Protein 4C9B (pdb70)

GO terms:
  GO:0005524 ATP binding (F, IDA)
  GO:0008143 poly(A) binding (F, IDA)
  GO:0003724 RNA helicase activity (F, IDA)
  GO:0005737 cytoplasm (C, IDA)
  GO:0017148 negative regulation of translation (P, IDA)
  GO:0005515 protein binding (F, IPI)
  GO:0005634 nucleus (C, IDA)
  GO:0003729 mRNA binding (F, IDA)
  GO:0035145 exon-exon junction complex (C, IDA)
  GO:0071006 U2-type catalytic step 1 spliceosome (C, IDA)
  GO:0071013 catalytic step 2 spliceosome (C, IDA)
  GO:0000398 mRNA splicing, via spliceosome (P, IDA)
  GO:0005634 nucleus (C, EXP)
  GO:0016607 nuclear speck (C, EXP)
  GO:0016887 ATP hydrolysis activity (F, EXP)
  GO:0000398 mRNA splicing, via spliceosome (P, IC)
  GO:0048701 embryonic cranial skeleton morphogenesis (P, IMP)
  GO:0000184 nuclear-transcribed mRNA catabolic process, nonsense-mediated decay (P, IMP)
  GO:0005654 nucleoplasm (C, TAS)
  GO:0005829 cytosol (C, TAS)

Radius of gyration: 28.62 Å; Cα contacts (8 Å, |Δi|>4): 1133; chains: 2; bounding box: 86×69×68 Å

Structure (mmCIF, N/CA/C/O backbone):
data_4C9B
#
_entry.id   4C9B
#
_cell.length_a   56.290
_cell.length_b   108.720
_cell.length_c   61.370
_cell.angle_alpha   90.00
_cell.angle_beta   99.94
_cell.angle_gamma   90.00
#
_symmetry.space_group_name_H-M   'P 1 21 1'
#
loop_
_entity.id
_entity.type
_entity.pdbx_description
1 polymer 'EUKARYOTIC INITIATION FACTOR 4A-III'
2 polymer 'PRE-MRNA-SPLICING FACTOR CWC22 HOMOLOG'
3 non-polymer 'PHOSPHATE ION'
4 non-polymer GLYCEROL
5 water water
#
loop_
_atom_site.group_PDB
_atom_site.id
_atom_site.type_symbol
_atom_site.label_atom_id
_atom_site.label_alt_id
_atom_site.label_comp_id
_atom_site.label_asym_id
_atom_site.label_entity_id
_atom_site.label_seq_id
_atom_site.pdbx_PDB_ins_code
_atom_site.Cartn_x
_atom_site.Cartn_y
_atom_site.Cartn_z
_atom_site.occupancy
_atom_site.B_iso_or_equiv
_atom_site.auth_seq_id
_atom_site.auth_comp_id
_atom_site.auth_asym_id
_atom_site.auth_atom_id
_atom_site.pdbx_PDB_model_num
ATOM 1 N N . GLU A 1 21 ? 37.730 71.422 20.762 1.00 96.82 21 GLU A N 1
ATOM 2 C CA . GLU A 1 21 ? 36.309 71.094 20.712 1.00 95.50 21 GLU A CA 1
ATOM 3 C C . GLU A 1 21 ? 35.462 72.198 21.347 1.00 94.14 21 GLU A C 1
ATOM 4 O O . GLU A 1 21 ? 34.305 72.397 20.974 1.00 94.33 21 GLU A O 1
ATOM 10 N N . ASP A 1 22 ? 36.051 72.915 22.302 1.00 92.70 22 ASP A N 1
ATOM 11 C CA . ASP A 1 22 ? 35.370 74.014 22.982 1.00 90.67 22 ASP A CA 1
ATOM 12 C C . ASP A 1 22 ? 34.169 73.512 23.773 1.00 87.31 22 ASP A C 1
ATOM 13 O O . ASP A 1 22 ? 33.022 73.695 23.369 1.00 87.32 22 ASP A O 1
ATOM 18 N N . MET A 1 23 ? 34.439 72.888 24.911 1.00 84.55 23 MET A N 1
ATOM 19 C CA . MET A 1 23 ? 33.384 72.285 25.714 1.00 81.58 23 MET A CA 1
ATOM 20 C C . MET A 1 23 ? 32.375 73.296 26.249 1.00 79.26 23 MET A C 1
ATOM 21 O O . MET A 1 23 ? 31.372 72.914 26.850 1.00 78.27 23 MET A O 1
ATOM 26 N N . THR A 1 24 ? 32.641 74.581 26.026 1.00 78.42 24 THR A N 1
ATOM 27 C CA . THR A 1 24 ? 31.744 75.640 26.478 1.00 75.97 24 THR A CA 1
ATOM 28 C C . THR A 1 24 ? 30.475 75.669 25.630 1.00 74.41 24 THR A C 1
ATOM 29 O O . THR A 1 24 ? 29.457 76.234 26.041 1.00 74.33 24 THR A O 1
ATOM 33 N N . LYS A 1 25 ? 30.546 75.053 24.451 1.00 72.57 25 LYS A N 1
ATOM 34 C CA . LYS A 1 25 ? 29.427 75.020 23.512 1.00 70.22 25 LYS A CA 1
ATOM 35 C C . LYS A 1 25 ? 28.415 73.920 23.838 1.00 65.58 25 LYS A C 1
ATOM 36 O O . LYS A 1 25 ? 27.276 73.958 23.375 1.00 65.75 25 LYS A O 1
ATOM 38 N N . VAL A 1 26 ? 28.842 72.941 24.631 1.00 61.28 26 VAL A N 1
ATOM 39 C CA . VAL A 1 26 ? 27.971 71.851 25.069 1.00 56.90 26 VAL A CA 1
ATOM 40 C C . VAL A 1 26 ? 26.698 72.364 25.749 1.00 53.09 26 VAL A C 1
ATOM 41 O O . VAL A 1 26 ? 26.767 73.145 26.701 1.00 51.22 26 VAL A O 1
ATOM 45 N N . GLU A 1 27 ? 25.540 71.925 25.257 1.00 51.60 27 GLU A N 1
ATOM 46 C CA . GLU A 1 27 ? 24.254 72.336 25.828 1.00 49.94 27 GLU A CA 1
ATOM 47 C C . GLU A 1 27 ? 23.627 71.272 26.733 1.00 47.44 27 GLU A C 1
ATOM 48 O O . GLU A 1 27 ? 23.781 70.069 26.501 1.00 46.43 27 GLU A O 1
ATOM 54 N N . PHE A 1 28 ? 22.909 71.733 27.754 1.00 44.79 28 PHE A N 1
ATOM 55 C CA . PHE A 1 28 ? 22.257 70.842 28.700 1.00 42.95 28 PHE A CA 1
ATOM 56 C C . PHE A 1 28 ? 20.757 71.093 28.772 1.00 42.51 28 PHE A C 1
ATOM 57 O O . PHE A 1 28 ? 20.276 72.154 28.390 1.00 41.56 28 PHE A O 1
ATOM 65 N N . GLU A 1 29 ? 20.019 70.100 29.259 1.00 42.54 29 GLU A N 1
ATOM 66 C CA . GLU A 1 29 ? 18.607 70.282 29.579 1.00 42.62 29 GLU A CA 1
ATOM 67 C C . GLU A 1 29 ? 18.322 69.646 30.932 1.00 41.22 29 GLU A C 1
ATOM 68 O O . GLU A 1 29 ? 19.100 68.823 31.404 1.00 41.09 29 GLU A O 1
ATOM 74 N N . THR A 1 30 ? 17.211 70.029 31.553 1.00 40.34 30 THR A N 1
ATOM 75 C CA . THR A 1 30 ? 16.901 69.575 32.907 1.00 39.58 30 THR A CA 1
ATOM 76 C C . THR A 1 30 ? 15.508 68.948 32.948 1.00 39.59 30 THR A C 1
ATOM 77 O O . THR A 1 30 ? 14.616 69.368 32.208 1.00 41.13 30 THR A O 1
ATOM 81 N N . SER A 1 31 ? 15.324 67.945 33.803 1.00 37.88 31 SER A N 1
ATOM 82 C CA . SER A 1 31 ? 14.073 67.181 33.825 1.00 38.90 31 SER A CA 1
ATOM 83 C C . SER A 1 31 ? 12.890 67.976 34.368 1.00 39.85 31 SER A C 1
ATOM 84 O O . SER A 1 31 ? 11.739 67.574 34.215 1.00 42.20 31 SER A O 1
ATOM 87 N N . GLU A 1 32 ? 13.178 69.096 35.015 1.00 38.99 32 GLU A N 1
ATOM 88 C CA . GLU A 1 32 ? 12.135 70.009 35.455 1.00 41.42 32 GLU A CA 1
ATOM 89 C C . GLU A 1 32 ? 12.685 71.415 35.306 1.00 40.88 32 GLU A C 1
ATOM 90 O O . GLU A 1 32 ? 13.878 71.592 35.080 1.00 39.23 32 GLU A O 1
ATOM 96 N N . GLU A 1 33 ? 11.820 72.413 35.410 1.00 43.10 33 GLU A N 1
ATOM 97 C CA . GLU A 1 33 ? 12.258 73.796 35.307 1.00 44.96 33 GLU A CA 1
ATOM 98 C C . GLU A 1 33 ? 13.155 74.140 36.487 1.00 44.88 33 GLU A C 1
ATOM 99 O O . GLU A 1 33 ? 12.833 73.817 37.632 1.00 45.13 33 GLU A O 1
ATOM 105 N N . VAL A 1 34 ? 14.285 74.780 36.204 1.00 43.73 34 VAL A N 1
ATOM 106 C CA . VAL A 1 34 ? 15.211 75.198 37.250 1.00 42.84 34 VAL A CA 1
ATOM 107 C C . VAL A 1 34 ? 15.619 76.650 37.073 1.00 45.42 34 VAL A C 1
ATOM 108 O O . VAL A 1 34 ? 15.545 77.197 35.975 1.00 45.67 34 VAL A O 1
ATOM 112 N N . ASP A 1 35 ? 16.055 77.262 38.168 1.00 46.78 35 ASP A N 1
ATOM 113 C CA . ASP A 1 35 ? 16.640 78.592 38.141 1.00 49.66 35 ASP A CA 1
ATOM 114 C C . ASP A 1 35 ? 18.005 78.509 37.456 1.00 47.85 35 ASP A C 1
ATOM 115 O O . ASP A 1 35 ? 18.887 77.787 37.914 1.00 47.62 35 ASP A O 1
ATOM 120 N N . VAL A 1 36 ? 18.182 79.224 36.352 1.00 46.51 36 VAL A N 1
ATOM 121 C CA . VAL A 1 36 ? 19.488 79.266 35.692 1.00 44.89 36 VAL A CA 1
ATOM 122 C C . VAL A 1 36 ? 20.320 80.420 36.237 1.00 44.62 36 VAL A C 1
ATOM 123 O O . VAL A 1 36 ? 20.043 81.581 35.942 1.00 46.97 36 VAL A O 1
ATOM 127 N N . THR A 1 37 ? 21.339 80.096 37.027 1.00 41.44 37 THR A N 1
ATOM 128 C CA . THR A 1 37 ? 22.154 81.111 37.697 1.00 40.71 37 THR A CA 1
ATOM 129 C C . THR A 1 37 ? 23.373 81.505 36.868 1.00 39.65 37 THR A C 1
ATOM 130 O O . THR A 1 37 ? 24.363 80.778 36.836 1.00 37.99 37 THR A O 1
ATOM 134 N N . PRO A 1 38 ? 23.313 82.677 36.215 1.00 41.36 38 PRO A N 1
ATOM 135 C CA . PRO A 1 38 ? 24.320 83.091 35.226 1.00 41.64 38 PRO A CA 1
ATOM 136 C C . PRO A 1 38 ? 25.706 83.385 35.808 1.00 40.31 38 PRO A C 1
ATOM 137 O O . PRO A 1 38 ? 26.694 83.311 35.078 1.00 40.64 38 PRO A O 1
ATOM 141 N N . THR A 1 39 ? 25.776 83.715 37.092 1.00 38.67 39 THR A N 1
ATOM 142 C CA . THR A 1 39 ? 27.040 84.093 37.719 1.00 37.93 39 THR A CA 1
ATOM 143 C C . THR A 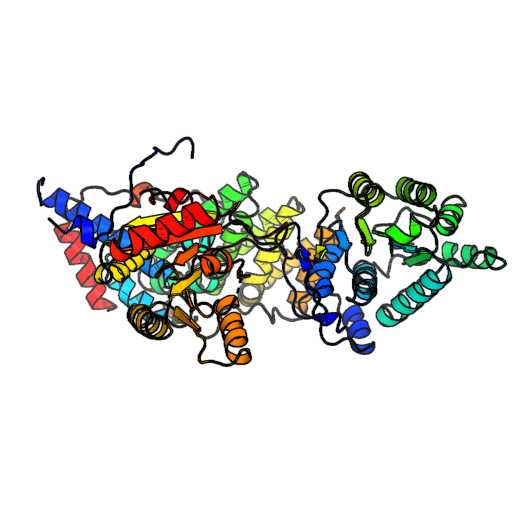1 39 ? 27.228 83.338 39.044 1.00 35.85 39 THR A C 1
ATOM 144 O O . THR A 1 39 ? 26.261 82.847 39.617 1.00 35.53 39 THR A O 1
ATOM 148 N N . PHE A 1 40 ? 28.462 83.242 39.528 1.00 34.89 40 PHE A N 1
ATOM 149 C CA . PHE A 1 40 ? 28.689 82.620 40.832 1.00 35.59 40 PHE A CA 1
ATOM 150 C C . PHE A 1 40 ? 28.061 83.425 41.966 1.00 38.44 40 PHE A C 1
ATOM 151 O O . PHE A 1 40 ? 27.757 82.879 43.024 1.00 40.10 40 PHE A O 1
ATOM 159 N N . ASP A 1 41 ? 27.852 84.716 41.734 1.00 41.15 41 ASP A N 1
ATOM 160 C CA . ASP A 1 41 ? 27.318 85.586 42.773 1.00 43.14 41 ASP A CA 1
ATOM 161 C C . ASP A 1 41 ? 25.793 85.564 42.810 1.00 44.66 41 ASP A C 1
ATOM 162 O O . ASP A 1 41 ? 25.182 86.251 43.621 1.00 46.23 41 ASP A O 1
ATOM 164 N N . THR A 1 42 ? 25.175 84.786 41.929 1.00 44.13 42 THR A N 1
ATOM 165 C CA . THR A 1 42 ? 23.720 84.686 41.929 1.00 45.46 42 THR A CA 1
ATOM 166 C C . THR A 1 42 ? 23.288 83.287 42.331 1.00 43.95 42 THR A C 1
ATOM 167 O O . THR A 1 42 ? 22.117 82.934 42.223 1.00 45.06 42 THR A O 1
ATOM 171 N N . MET A 1 43 ? 24.243 82.493 42.798 1.00 41.73 43 MET A N 1
ATOM 172 C CA . MET A 1 43 ? 23.961 81.112 43.165 1.00 40.96 43 MET A CA 1
ATOM 173 C C . MET A 1 43 ? 23.564 80.964 44.627 1.00 41.93 43 MET A C 1
ATOM 174 O O . MET A 1 43 ? 23.005 79.939 45.015 1.00 42.39 43 MET A O 1
ATOM 179 N N . GLY A 1 44 ? 23.850 81.983 45.433 1.00 41.69 44 GLY A N 1
ATOM 180 C CA . GLY A 1 44 ? 23.596 81.902 46.857 1.00 41.47 44 GLY A CA 1
ATOM 181 C C . GLY A 1 44 ? 24.659 81.063 47.540 1.00 39.94 44 GLY A C 1
ATOM 182 O O . GLY A 1 44 ? 24.342 80.161 48.314 1.00 41.10 44 GLY A O 1
ATOM 183 N N . LEU A 1 45 ? 25.922 81.354 47.235 1.00 38.07 45 LEU A N 1
ATOM 184 C CA . LEU A 1 45 ? 27.057 80.676 47.857 1.00 36.60 45 LEU A CA 1
ATOM 185 C C . LEU A 1 45 ? 27.575 81.488 49.047 1.00 37.49 45 LEU A C 1
ATOM 186 O O . LEU A 1 45 ? 27.566 82.712 49.010 1.00 37.45 45 LEU A O 1
ATOM 191 N N . ARG A 1 46 ? 28.043 80.808 50.089 1.00 37.81 46 ARG A N 1
ATOM 192 C CA . ARG A 1 46 ? 28.630 81.497 51.240 1.00 40.42 46 ARG A CA 1
ATOM 193 C C . ARG A 1 46 ? 29.880 82.251 50.788 1.00 40.15 46 ARG A C 1
ATOM 194 O O . ARG A 1 46 ? 30.607 81.796 49.888 1.00 38.19 46 ARG A O 1
ATOM 202 N N . GLU A 1 47 ? 30.119 83.407 51.398 1.00 40.19 47 GLU A N 1
ATOM 203 C CA . GLU A 1 47 ? 31.178 84.312 50.951 1.00 41.65 47 GLU A CA 1
ATOM 204 C C . GLU A 1 47 ? 32.591 83.734 51.016 1.00 39.28 47 GLU A C 1
ATOM 205 O O . GLU A 1 47 ? 33.403 84.001 50.135 1.00 39.53 47 GLU A O 1
ATOM 211 N N . ASP A 1 48 ? 32.899 82.953 52.046 1.00 37.95 48 ASP A N 1
ATOM 212 C CA . ASP A 1 48 ? 34.257 82.429 52.165 1.00 39.02 48 ASP A CA 1
ATOM 213 C C . ASP A 1 48 ? 34.544 81.401 51.076 1.00 36.27 48 ASP A C 1
ATOM 214 O O . ASP A 1 48 ? 35.698 81.191 50.698 1.00 37.50 48 ASP A O 1
ATOM 219 N N . LEU A 1 49 ? 33.490 80.762 50.581 1.00 32.47 49 LEU A N 1
ATOM 220 C CA . LEU A 1 49 ? 33.612 79.848 49.442 1.00 31.22 49 LEU A CA 1
ATOM 221 C C . LEU A 1 49 ? 33.861 80.660 48.163 1.00 32.23 49 LEU A C 1
ATOM 222 O O . LEU A 1 49 ? 34.756 80.338 47.381 1.00 32.21 49 LEU A O 1
ATOM 227 N N . LEU A 1 50 ? 33.078 81.719 47.967 1.00 33.47 50 LEU A N 1
ATOM 228 C CA . LEU A 1 50 ? 33.225 82.574 46.785 1.00 34.23 50 LEU A CA 1
ATOM 229 C C . LEU A 1 50 ? 34.642 83.126 46.695 1.00 35.02 50 LEU A C 1
ATOM 230 O O . LEU A 1 50 ? 35.218 83.208 45.616 1.00 35.59 50 LEU A O 1
ATOM 235 N N . ARG A 1 51 ? 35.197 83.495 47.841 1.00 33.28 51 ARG A N 1
ATOM 236 C CA . ARG A 1 51 ? 36.577 83.956 47.911 1.00 37.61 51 ARG A CA 1
ATOM 237 C C . ARG A 1 51 ? 37.519 82.888 47.328 1.00 35.78 51 ARG A C 1
ATOM 238 O O . ARG A 1 51 ? 38.372 83.192 46.497 1.00 35.51 51 ARG A O 1
ATOM 246 N N . GLY A 1 52 ? 37.341 81.638 47.749 1.00 32.28 52 GLY A N 1
ATOM 247 C CA . GLY A 1 52 ? 38.126 80.530 47.227 1.00 31.44 52 GLY A CA 1
ATOM 248 C C . GLY A 1 52 ? 37.894 80.292 45.738 1.00 34.01 52 GLY A C 1
ATOM 249 O O . GLY A 1 52 ? 38.829 80.003 44.993 1.00 30.82 52 GLY A O 1
ATOM 250 N N . ILE A 1 53 ? 36.643 80.418 45.310 1.00 32.67 53 ILE A N 1
ATOM 251 C CA . ILE A 1 53 ? 36.273 80.213 43.909 1.00 32.62 53 ILE A CA 1
ATOM 252 C C . ILE A 1 53 ? 36.962 81.213 42.975 1.00 34.34 53 ILE A C 1
ATOM 253 O O . ILE A 1 53 ? 37.561 80.826 41.978 1.00 30.48 53 ILE A O 1
ATOM 258 N N . TYR A 1 54 ? 36.873 82.500 43.301 1.00 34.72 54 TYR A N 1
ATOM 259 C CA . TYR A 1 54 ? 37.503 83.531 42.485 1.00 35.57 54 TYR A CA 1
ATOM 260 C C . TYR A 1 54 ? 39.022 83.453 42.592 1.00 35.98 54 TYR A C 1
ATOM 261 O O . TYR A 1 54 ? 39.735 83.651 41.611 1.00 36.03 54 TYR A O 1
ATOM 270 N N . ALA A 1 55 ? 39.515 83.163 43.789 1.00 36.31 55 ALA A N 1
ATOM 271 C CA . ALA A 1 55 ? 40.952 83.058 44.005 1.00 37.60 55 ALA A CA 1
ATOM 272 C C . ALA A 1 55 ? 41.554 81.943 43.160 1.00 37.44 55 ALA A C 1
ATOM 273 O O . ALA A 1 55 ? 42.729 81.994 42.806 1.00 39.20 55 ALA A O 1
ATOM 275 N N . TYR A 1 56 ? 40.753 80.932 42.844 1.00 35.85 56 TYR A N 1
ATOM 276 C CA . TYR A 1 56 ? 41.247 79.806 42.057 1.00 36.49 56 TYR A CA 1
ATOM 277 C C . TYR A 1 56 ? 41.410 80.182 40.576 1.00 38.08 56 TYR A C 1
ATOM 278 O O . TYR A 1 56 ? 42.248 79.616 39.875 1.00 38.76 56 TYR A O 1
ATOM 287 N N . GLY A 1 57 ? 40.620 81.150 40.114 1.00 37.70 57 GLY A N 1
ATOM 288 C CA . GLY A 1 57 ? 40.682 81.595 38.736 1.00 37.17 57 GLY A CA 1
ATOM 289 C C . GLY A 1 57 ? 39.339 81.588 38.027 1.00 35.71 57 GLY A C 1
ATOM 290 O O . GLY A 1 57 ? 39.235 82.031 36.879 1.00 35.61 57 GLY A O 1
ATOM 291 N N . PHE A 1 58 ? 38.308 81.086 38.699 1.00 33.64 58 PHE A N 1
ATOM 292 C CA . PHE A 1 58 ? 36.970 81.053 38.109 1.00 33.75 58 PHE A CA 1
ATOM 293 C C . PHE A 1 58 ? 36.428 82.447 37.868 1.00 36.11 58 PHE A C 1
ATOM 294 O O . PHE A 1 58 ? 36.554 83.333 38.715 1.00 37.20 58 PHE A O 1
ATOM 302 N N . GLU A 1 59 ? 35.805 82.633 36.714 1.00 35.84 59 GLU A N 1
ATOM 303 C CA . GLU A 1 59 ? 35.144 83.884 36.417 1.00 37.41 59 GLU A CA 1
ATOM 304 C C . GLU A 1 59 ? 33.673 83.595 36.112 1.00 38.17 59 GLU A C 1
ATOM 305 O O . GLU A 1 59 ? 32.790 83.879 36.933 1.00 36.14 59 GLU A O 1
ATOM 311 N N . LYS A 1 60 ? 33.420 83.015 34.939 1.00 39.42 60 LYS A N 1
ATOM 312 C CA . LYS A 1 60 ? 32.067 82.669 34.515 1.00 41.19 60 LYS A CA 1
ATOM 313 C C . LYS A 1 60 ? 31.806 81.177 34.723 1.00 39.56 60 LYS A C 1
ATOM 314 O O . LYS A 1 60 ? 32.660 80.346 34.406 1.00 38.90 60 LYS A O 1
ATOM 320 N N . PRO A 1 61 ? 30.633 80.836 35.283 1.00 37.47 61 PRO A N 1
ATOM 321 C CA . PRO A 1 61 ? 30.247 79.433 35.442 1.00 35.36 61 PRO A CA 1
ATOM 322 C C . PRO A 1 61 ? 29.841 78.824 34.105 1.00 35.42 61 PRO A C 1
ATOM 323 O O . PRO A 1 61 ? 29.295 79.524 33.251 1.00 34.82 61 PRO A O 1
ATOM 327 N N . SER A 1 62 ? 30.118 77.537 33.929 1.00 34.58 62 SER A N 1
ATOM 328 C CA . SER A 1 62 ? 29.739 76.843 32.707 1.00 36.20 62 SER A CA 1
ATOM 329 C C . SER A 1 62 ? 28.251 76.503 32.742 1.00 37.33 62 SER A C 1
ATOM 330 O O . SER A 1 62 ? 27.602 76.635 33.780 1.00 37.18 62 SER A O 1
ATOM 333 N N . ALA A 1 63 ? 27.715 76.076 31.603 1.00 37.56 63 ALA A N 1
ATOM 334 C CA . ALA A 1 63 ? 26.291 75.781 31.486 1.00 37.41 63 ALA A CA 1
ATOM 335 C C . ALA A 1 63 ? 25.816 74.776 32.545 1.00 36.10 63 ALA A C 1
ATOM 336 O O . ALA A 1 63 ? 24.799 75.004 33.203 1.00 36.43 63 ALA A O 1
ATOM 338 N N . ILE A 1 64 ? 26.543 73.670 32.699 1.00 34.78 64 ILE A N 1
ATOM 339 C CA . ILE A 1 64 ? 26.210 72.685 33.732 1.00 35.29 64 ILE A CA 1
ATOM 340 C C . ILE A 1 64 ? 26.237 73.334 35.121 1.00 35.11 64 ILE A C 1
ATOM 341 O O . ILE A 1 64 ? 25.358 73.084 35.945 1.00 37.17 64 ILE A O 1
ATOM 346 N N . GLN A 1 65 ? 27.235 74.179 35.363 1.00 33.07 65 GLN A N 1
ATOM 347 C CA . GLN A 1 65 ? 27.374 74.876 36.646 1.00 32.31 65 GLN A CA 1
ATOM 348 C C . GLN A 1 65 ? 26.221 75.830 36.952 1.00 32.83 65 GLN A C 1
ATOM 349 O O . GLN A 1 65 ? 25.728 75.870 38.079 1.00 34.64 65 GLN A O 1
ATOM 355 N N . GLN A 1 66 ? 25.786 76.583 35.945 1.00 32.38 66 GLN A N 1
ATOM 356 C CA . GLN A 1 66 ? 24.670 77.515 36.082 1.00 32.36 66 GLN A CA 1
ATOM 357 C C . GLN A 1 66 ? 23.349 76.797 36.357 1.00 32.34 66 GLN A C 1
ATOM 358 O O . GLN A 1 66 ? 22.327 77.438 36.608 1.00 32.66 66 GLN A O 1
ATOM 364 N N . ARG A 1 67 ? 23.356 75.470 36.295 1.00 32.88 67 ARG A N 1
ATOM 365 C CA . ARG A 1 67 ? 22.132 74.711 36.537 1.00 34.29 67 ARG A CA 1
ATOM 366 C C . ARG A 1 67 ? 22.238 73.763 37.727 1.00 32.90 67 ARG A C 1
ATOM 367 O O . ARG A 1 67 ? 21.284 73.609 38.483 1.00 33.13 67 ARG A O 1
ATOM 375 N N . ALA A 1 68 ? 23.399 73.138 37.892 1.00 31.21 68 ALA A N 1
ATOM 376 C CA . ALA A 1 68 ? 23.532 72.018 38.822 1.00 31.22 68 ALA A CA 1
ATOM 377 C C . ALA A 1 68 ? 23.896 72.452 40.230 1.00 31.27 68 ALA A C 1
ATOM 378 O O . ALA A 1 68 ? 23.456 71.835 41.204 1.00 30.49 68 ALA A O 1
ATOM 380 N N . ILE A 1 69 ? 24.716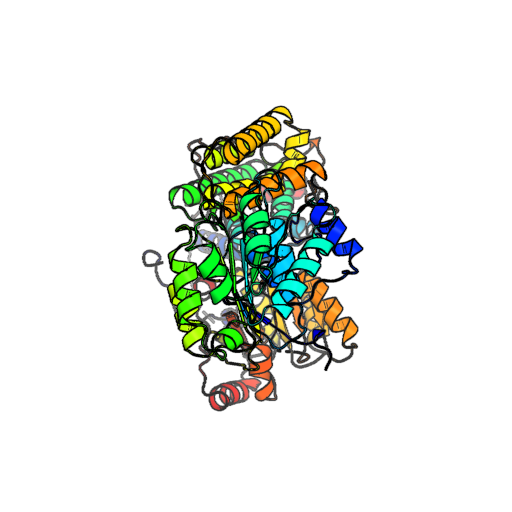 73.493 40.332 1.00 30.82 69 ILE A N 1
ATOM 381 C CA . ILE A 1 69 ? 25.190 73.932 41.637 1.00 31.20 69 ILE A CA 1
ATOM 382 C C . ILE A 1 69 ? 24.029 74.352 42.539 1.00 31.42 69 ILE A C 1
ATOM 383 O O . ILE A 1 69 ? 23.890 73.830 43.645 1.00 31.21 69 ILE A O 1
ATOM 388 N N . LYS A 1 70 ? 23.178 75.255 42.057 1.00 31.22 70 LYS A N 1
ATOM 389 C CA . LYS A 1 70 ? 22.018 75.685 42.846 1.00 31.72 70 LYS A CA 1
ATOM 390 C C . LYS A 1 70 ? 21.144 74.521 43.322 1.00 31.85 70 LYS A C 1
ATOM 391 O O . LYS A 1 70 ? 20.628 74.550 44.437 1.00 32.80 70 LYS A O 1
ATOM 393 N N . GLN A 1 71 ? 20.977 73.508 42.474 1.00 30.31 71 GLN A N 1
ATOM 394 C CA . GLN A 1 71 ? 20.110 72.386 42.792 1.00 31.34 71 GLN A CA 1
ATOM 395 C C . GLN A 1 71 ? 20.727 71.487 43.857 1.00 31.54 71 GLN A C 1
ATOM 396 O O . GLN A 1 71 ? 20.019 70.933 44.690 1.00 32.61 71 GLN A O 1
ATOM 402 N N . ILE A 1 72 ? 22.043 71.320 43.810 1.00 29.89 72 ILE A N 1
ATOM 403 C CA . ILE A 1 72 ? 22.713 70.460 44.774 1.00 29.38 72 ILE A CA 1
ATOM 404 C C . ILE A 1 72 ? 22.717 71.127 46.145 1.00 29.96 72 ILE A C 1
ATOM 405 O O . ILE A 1 72 ? 22.404 70.493 47.154 1.00 30.12 72 ILE A O 1
ATOM 410 N N . ILE A 1 73 ? 23.059 72.413 46.177 1.00 30.47 73 ILE A N 1
ATOM 411 C CA . ILE A 1 73 ? 23.186 73.116 47.453 1.00 31.69 73 ILE A CA 1
ATOM 412 C C . ILE A 1 73 ? 21.838 73.341 48.123 1.00 32.47 73 ILE A C 1
ATOM 413 O O . ILE A 1 73 ? 21.756 73.395 49.348 1.00 32.84 73 ILE A O 1
ATOM 418 N N . LYS A 1 74 ? 20.775 73.452 47.331 1.00 32.85 74 LYS A N 1
ATOM 419 C CA . LYS A 1 74 ? 19.436 73.543 47.917 1.00 34.75 74 LYS A CA 1
ATOM 420 C C . LYS A 1 74 ? 18.926 72.180 48.412 1.00 34.17 74 LYS A C 1
ATOM 421 O O . LYS A 1 74 ? 17.853 72.101 49.006 1.00 35.70 74 LYS A O 1
ATOM 427 N N . GLY A 1 75 ? 19.684 71.113 48.150 1.00 32.34 75 GLY A N 1
ATOM 428 C CA . GLY A 1 75 ? 19.382 69.807 48.722 1.00 30.94 75 GLY A CA 1
ATOM 429 C C . GLY A 1 75 ? 18.831 68.721 47.807 1.00 30.49 75 GLY A C 1
ATOM 430 O O . GLY A 1 75 ? 18.519 67.620 48.266 1.00 29.78 75 GLY A O 1
ATOM 431 N N . ARG A 1 76 ? 18.704 69.010 46.515 1.00 31.04 76 ARG A N 1
ATOM 432 C CA . ARG A 1 76 ? 18.118 68.029 45.597 1.00 32.16 76 ARG A CA 1
ATOM 433 C C . ARG A 1 76 ? 19.079 66.895 45.241 1.00 30.51 76 ARG A C 1
ATOM 434 O O . ARG A 1 76 ? 20.282 67.115 45.082 1.00 29.79 76 ARG A O 1
ATOM 442 N N . ASP A 1 77 ? 18.548 65.680 45.116 1.00 30.23 77 ASP A N 1
ATOM 443 C CA . ASP A 1 77 ? 19.309 64.598 44.491 1.00 30.97 77 ASP A CA 1
ATOM 444 C C . ASP A 1 77 ? 19.487 64.952 43.020 1.00 31.99 77 ASP A C 1
ATOM 445 O O . ASP A 1 77 ? 18.533 65.383 42.370 1.00 33.21 77 ASP A O 1
ATOM 450 N N . VAL A 1 78 ? 20.699 64.770 42.501 1.00 31.11 78 VAL A N 1
ATOM 451 C CA . VAL A 1 78 ? 21.020 65.215 41.155 1.00 31.11 78 VAL A CA 1
ATOM 452 C C . VAL A 1 78 ? 21.796 64.171 40.351 1.00 31.60 78 VAL A C 1
ATOM 453 O O . VAL A 1 78 ? 22.744 63.567 40.849 1.00 31.27 78 VAL A O 1
ATOM 457 N N . ILE A 1 79 ? 21.378 63.964 39.106 1.00 32.36 79 ILE A N 1
ATOM 458 C CA . ILE A 1 79 ? 22.162 63.198 38.139 1.00 33.44 79 ILE A CA 1
ATOM 459 C C . ILE A 1 79 ? 22.690 64.182 37.096 1.00 32.67 79 ILE A C 1
ATOM 460 O O . ILE A 1 79 ? 21.903 64.788 36.372 1.00 32.13 79 ILE A O 1
ATOM 465 N N . ALA A 1 80 ? 24.010 64.333 37.015 1.00 31.93 80 ALA A N 1
ATOM 466 C CA . ALA A 1 80 ? 24.618 65.226 36.032 1.00 31.45 80 ALA A CA 1
ATOM 467 C C . ALA A 1 80 ? 25.410 64.433 34.989 1.00 33.18 80 ALA A C 1
ATOM 468 O O . ALA A 1 80 ? 26.279 63.627 35.339 1.00 31.22 80 ALA A O 1
ATOM 470 N N . GLN A 1 81 ? 25.106 64.658 33.709 1.00 35.52 81 GLN A N 1
ATOM 471 C CA . GLN A 1 81 ? 25.723 63.895 32.630 1.00 37.80 81 GLN A CA 1
ATOM 472 C C . GLN A 1 81 ? 26.258 64.758 31.485 1.00 41.92 81 GLN A C 1
ATOM 473 O O . GLN A 1 81 ? 25.547 65.606 30.953 1.00 40.94 81 GLN A O 1
ATOM 479 N N . SER A 1 82 ? 27.515 64.522 31.118 1.00 45.40 82 SER A N 1
ATOM 480 C CA . SER A 1 82 ? 28.111 65.082 29.906 1.00 48.32 82 SER A CA 1
ATOM 481 C C . SER A 1 82 ? 29.550 64.595 29.780 1.00 47.26 82 SER A C 1
ATOM 482 O O . SER A 1 82 ? 30.150 64.126 30.753 1.00 44.94 82 SER A O 1
ATOM 485 N N . GLN A 1 83 ? 30.098 64.719 28.580 1.00 47.12 83 GLN A N 1
ATOM 486 C CA . GLN A 1 83 ? 31.481 64.352 28.328 1.00 48.13 83 GLN A CA 1
ATOM 487 C C . GLN A 1 83 ? 32.421 65.228 29.141 1.00 49.09 83 GLN A C 1
ATOM 488 O O . GLN A 1 83 ? 32.010 66.241 29.708 1.00 50.02 83 GLN A O 1
ATOM 490 N N . SER A 1 84 ? 33.687 64.829 29.184 1.00 50.27 84 SER A N 1
ATOM 491 C CA . SER A 1 84 ? 34.692 65.464 30.032 1.00 50.25 84 SER A CA 1
ATOM 492 C C . SER A 1 84 ? 34.849 66.958 29.776 1.00 47.62 84 SER A C 1
ATOM 493 O O . SER A 1 84 ? 34.661 67.426 28.658 1.00 46.93 84 SER A O 1
ATOM 496 N N . GLY A 1 85 ? 35.196 67.699 30.825 1.00 44.76 85 GLY A N 1
ATOM 497 C CA . GLY A 1 85 ? 35.615 69.081 30.677 1.00 43.47 85 GLY A CA 1
ATOM 498 C C . GLY A 1 85 ? 34.516 70.119 30.552 1.00 41.57 85 GLY A C 1
ATOM 499 O O . GLY A 1 85 ? 34.769 71.233 30.104 1.00 43.10 85 GLY A O 1
ATOM 500 N N . THR A 1 86 ? 33.298 69.768 30.948 1.00 37.70 86 THR A N 1
ATOM 501 C CA . THR A 1 86 ? 32.195 70.725 30.934 1.00 36.17 86 THR A CA 1
ATOM 502 C C . THR A 1 86 ? 32.047 71.442 32.285 1.00 35.01 86 THR A C 1
ATOM 503 O O . THR A 1 86 ? 31.173 72.293 32.445 1.00 35.04 86 THR A O 1
ATOM 507 N N . GLY A 1 87 ? 32.890 71.081 33.246 1.00 33.20 87 GLY A N 1
ATOM 508 C CA . GLY A 1 87 ? 32.876 71.708 34.559 1.00 32.98 87 GLY A CA 1
ATOM 509 C C . GLY A 1 87 ? 32.215 70.883 35.651 1.00 32.57 87 GLY A C 1
ATOM 510 O O . GLY A 1 87 ? 31.742 71.433 36.649 1.00 31.11 87 GLY A O 1
ATOM 511 N N . LYS A 1 88 ? 32.189 69.560 35.479 1.00 32.82 88 LYS A N 1
ATOM 512 C CA . LYS A 1 88 ? 31.485 68.695 36.420 1.00 32.40 88 LYS A CA 1
ATOM 513 C C . LYS A 1 88 ? 32.225 68.537 37.750 1.00 30.60 88 LYS A C 1
ATOM 514 O O . LYS A 1 88 ? 31.601 68.415 38.799 1.00 27.89 88 LYS A O 1
ATOM 520 N N . THR A 1 89 ? 33.551 68.546 37.718 1.00 31.27 89 THR A N 1
ATOM 521 C CA . THR A 1 89 ? 34.295 68.400 38.959 1.00 31.13 89 THR A CA 1
ATOM 522 C C . THR A 1 89 ? 34.110 69.627 39.861 1.00 30.32 89 THR A C 1
ATOM 523 O O . THR A 1 89 ? 33.892 69.491 41.063 1.00 30.13 89 THR A O 1
ATOM 527 N N . ALA A 1 90 ? 34.205 70.818 39.282 1.00 28.13 90 ALA A N 1
ATOM 528 C CA . ALA A 1 90 ? 33.977 72.037 40.043 1.00 29.49 90 ALA A CA 1
ATOM 529 C C . ALA A 1 90 ? 32.559 72.055 40.580 1.00 29.39 90 ALA A C 1
ATOM 530 O O . ALA A 1 90 ? 32.326 72.482 41.720 1.00 30.94 90 ALA A O 1
ATOM 532 N N . THR A 1 91 ? 31.620 71.570 39.770 1.00 28.05 91 THR A N 1
ATOM 533 C CA . THR A 1 91 ? 30.214 71.562 40.166 1.00 28.61 91 THR A CA 1
ATOM 534 C C . THR A 1 91 ? 29.995 70.826 41.494 1.00 28.80 91 THR A C 1
ATOM 535 O O . THR A 1 91 ? 29.354 71.364 42.395 1.00 30.69 91 THR A O 1
ATOM 539 N N . PHE A 1 92 ? 30.514 69.606 41.635 1.00 27.88 92 PHE A N 1
ATOM 540 C CA . PHE A 1 92 ? 30.297 68.909 42.910 1.00 27.26 92 PHE A CA 1
ATOM 541 C C . PHE A 1 92 ? 31.264 69.357 44.008 1.00 26.38 92 PHE A C 1
ATOM 542 O O . PHE A 1 92 ? 30.916 69.331 45.175 1.00 27.13 92 PHE A O 1
ATOM 550 N N . SER A 1 93 ? 32.475 69.763 43.640 1.00 26.71 93 SER A N 1
ATOM 551 C CA . SER A 1 93 ? 33.416 70.254 44.642 1.00 28.22 93 SER A CA 1
ATOM 552 C C . SER A 1 93 ? 32.870 71.506 45.345 1.00 28.71 93 SER A C 1
ATOM 553 O O . SER A 1 93 ? 32.905 71.616 46.581 1.00 30.01 93 SER A O 1
ATOM 556 N N . ILE A 1 94 ? 32.369 72.450 44.557 1.00 28.17 94 ILE A N 1
ATOM 557 C CA . ILE A 1 94 ? 31.806 73.685 45.099 1.00 27.50 94 ILE A CA 1
ATOM 558 C C . ILE A 1 94 ? 30.576 73.371 45.945 1.00 27.53 94 ILE A C 1
ATOM 559 O O . ILE A 1 94 ? 30.415 73.880 47.061 1.00 25.77 94 ILE A O 1
ATOM 564 N N . SER A 1 95 ? 29.712 72.513 45.413 1.00 27.42 95 SER A N 1
ATOM 565 C CA . SER A 1 95 ? 28.467 72.182 46.100 1.00 27.79 95 SER A CA 1
ATOM 566 C C . SER A 1 95 ? 28.719 71.475 47.438 1.00 27.18 95 SER A C 1
ATOM 567 O O . SER A 1 95 ? 28.045 71.763 48.433 1.00 26.38 95 SER A O 1
ATOM 570 N N . VAL A 1 96 ? 29.693 70.565 47.464 1.00 28.42 96 VAL A N 1
ATOM 571 C CA . VAL A 1 96 ? 30.050 69.869 48.707 1.00 29.79 96 VAL A CA 1
ATOM 572 C C . VAL A 1 96 ? 30.537 70.853 49.768 1.00 31.13 96 VAL A C 1
ATOM 573 O O . VAL A 1 96 ? 30.157 70.771 50.950 1.00 31.23 96 VAL A O 1
ATOM 577 N N . LEU A 1 97 ? 31.395 71.777 49.352 1.00 30.87 97 LEU A N 1
ATOM 578 C CA . LEU A 1 97 ? 31.935 72.746 50.294 1.00 30.88 97 LEU A CA 1
ATOM 579 C C . LEU A 1 97 ? 30.827 73.627 50.848 1.00 32.50 97 LEU A C 1
ATOM 580 O O . LEU A 1 97 ? 30.811 73.922 52.042 1.00 34.45 97 LEU A O 1
ATOM 585 N N . GLN A 1 98 ? 29.900 74.041 49.984 1.00 32.11 98 GLN A N 1
ATOM 586 C CA . GLN A 1 98 ? 28.827 74.947 50.397 1.00 32.42 98 GLN A CA 1
ATOM 587 C C . GLN A 1 98 ? 28.035 74.351 51.553 1.00 34.74 98 GLN A C 1
ATOM 588 O O . GLN A 1 98 ? 27.564 75.060 52.431 1.00 35.61 98 GLN A O 1
ATOM 594 N N . CYS A 1 99 ? 27.903 73.034 51.562 1.00 35.06 99 CYS A N 1
ATOM 595 C CA . CYS A 1 99 ? 27.016 72.413 52.529 1.00 37.17 99 CYS A CA 1
ATOM 596 C C . CYS A 1 99 ? 27.695 71.995 53.839 1.00 36.66 99 CYS A C 1
ATOM 597 O O . CYS A 1 99 ? 27.069 71.387 54.710 1.00 37.21 99 CYS A O 1
ATOM 600 N N . LEU A 1 100 ? 28.965 72.349 53.987 1.00 34.78 100 LEU A N 1
ATOM 601 C CA . LEU A 1 100 ? 29.702 71.987 55.186 1.00 34.66 100 LEU A CA 1
ATOM 602 C C . LEU A 1 100 ? 29.428 72.902 56.377 1.00 36.54 100 LEU A C 1
ATOM 603 O O . LEU A 1 100 ? 29.316 74.120 56.242 1.00 37.21 100 LEU A O 1
ATOM 608 N N . ASP A 1 101 ? 29.313 72.300 57.554 1.00 37.24 101 ASP A N 1
ATOM 609 C CA . ASP A 1 101 ? 29.363 73.060 58.793 1.00 37.24 101 ASP A CA 1
ATOM 610 C C . ASP A 1 101 ? 30.768 72.847 59.312 1.00 36.43 101 ASP A C 1
ATOM 611 O O . ASP A 1 101 ? 31.069 71.800 59.873 1.00 38.03 101 ASP A O 1
ATOM 616 N N . ILE A 1 102 ? 31.644 73.818 59.083 1.00 35.31 102 ILE A N 1
ATOM 617 C CA . ILE A 1 102 ? 33.036 73.689 59.500 1.00 37.18 102 ILE A CA 1
ATOM 618 C C . ILE A 1 102 ? 33.167 73.450 61.017 1.00 38.99 102 ILE A C 1
ATOM 619 O O . ILE A 1 102 ? 34.098 72.774 61.464 1.00 38.83 102 ILE A O 1
ATOM 624 N N . GLN A 1 103 ? 32.239 73.995 61.802 1.00 40.50 103 GLN A N 1
ATOM 625 C CA . GLN A 1 103 ? 32.305 73.847 63.269 1.00 44.95 103 GLN A CA 1
ATOM 626 C C . GLN A 1 103 ? 32.094 72.400 63.726 1.00 45.36 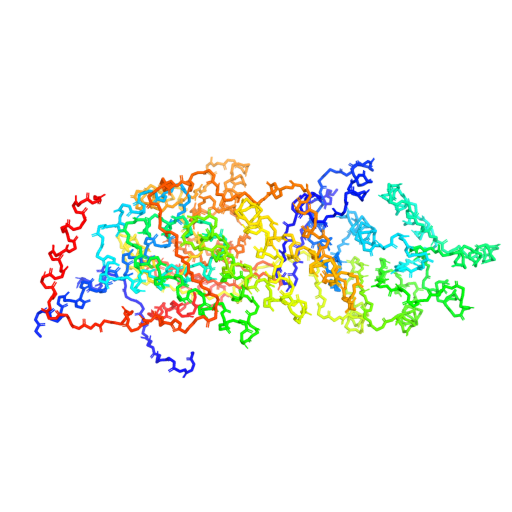103 GLN A C 1
ATOM 627 O O . GLN A 1 103 ? 32.459 72.031 64.840 1.00 45.77 103 GLN A O 1
ATOM 633 N N . VAL A 1 104 ? 31.497 71.585 62.864 1.00 44.36 104 VAL A N 1
ATOM 634 C CA . VAL A 1 104 ? 31.278 70.176 63.175 1.00 44.71 104 VAL A CA 1
ATOM 635 C C . VAL A 1 104 ? 32.444 69.356 62.647 1.00 44.92 104 VAL A C 1
ATOM 636 O O . VAL A 1 104 ? 32.585 69.168 61.444 1.00 44.10 104 VAL A O 1
ATOM 640 N N . ARG A 1 105 ? 33.276 68.866 63.552 1.00 48.31 105 ARG A N 1
ATOM 641 C CA . ARG A 1 105 ? 34.474 68.124 63.186 1.00 50.14 105 ARG A CA 1
ATOM 642 C C . ARG A 1 105 ? 34.139 66.650 62.967 1.00 47.42 105 ARG A C 1
ATOM 643 O O . ARG A 1 105 ? 34.624 65.767 63.685 1.00 49.65 105 ARG A O 1
ATOM 651 N N . GLU A 1 106 ? 33.279 66.403 61.986 1.00 41.77 106 GLU A N 1
ATOM 652 C CA A GLU A 1 106 ? 32.887 65.051 61.614 0.46 39.79 106 GLU A CA 1
ATOM 653 C CA B GLU A 1 106 ? 32.855 65.055 61.627 0.54 39.73 106 GLU A CA 1
ATOM 654 C C . GLU A 1 106 ? 32.652 65.008 60.112 1.00 36.85 106 GLU A C 1
ATOM 655 O O . GLU A 1 106 ? 32.330 66.023 59.496 1.00 35.13 106 GLU A O 1
ATOM 666 N N . THR A 1 107 ? 32.848 63.840 59.510 1.00 35.01 107 THR A N 1
ATOM 667 C CA . THR A 1 107 ? 32.687 63.712 58.075 1.00 31.62 107 THR A CA 1
ATOM 668 C C . THR A 1 107 ? 31.238 63.956 57.673 1.00 31.24 107 THR A C 1
ATOM 669 O O . THR A 1 107 ? 30.309 63.341 58.218 1.00 31.63 107 THR A O 1
ATOM 673 N N . GLN A 1 108 ? 31.056 64.884 56.737 1.00 30.00 108 GLN A N 1
ATOM 674 C CA . GLN A 1 108 ? 29.727 65.325 56.334 1.00 32.07 108 GLN A CA 1
ATOM 675 C C . GLN A 1 108 ? 29.446 65.000 54.888 1.00 31.26 108 GLN A C 1
ATOM 676 O O . GLN A 1 108 ? 28.285 64.954 54.483 1.00 32.18 108 GLN A O 1
ATOM 682 N N . ALA A 1 109 ? 30.510 64.760 54.123 1.00 30.49 109 ALA A N 1
ATOM 683 C CA . ALA A 1 109 ? 30.381 64.398 52.717 1.00 28.54 109 ALA A CA 1
ATOM 684 C C . ALA A 1 109 ? 31.386 63.335 52.271 1.00 28.14 109 ALA A C 1
ATOM 685 O O . ALA A 1 109 ? 32.555 63.345 52.668 1.00 26.86 109 ALA A O 1
ATOM 687 N N . LEU A 1 110 ? 30.909 62.444 51.408 1.00 27.99 110 LEU A N 1
ATOM 688 C CA . LEU A 1 110 ? 31.679 61.320 50.912 1.00 29.37 110 LEU A CA 1
ATOM 689 C C . LEU A 1 110 ? 31.717 61.428 49.399 1.00 30.24 110 LEU A C 1
ATOM 690 O O . LEU A 1 110 ? 30.680 61.626 48.762 1.00 30.16 110 LEU A O 1
ATOM 695 N N . ILE A 1 111 ? 32.911 61.321 48.826 1.00 29.36 111 ILE A N 1
ATOM 696 C CA . ILE A 1 111 ? 33.068 61.342 47.384 1.00 28.51 111 ILE A CA 1
ATOM 697 C C . ILE A 1 111 ? 33.756 60.062 46.926 1.00 30.02 111 ILE A C 1
ATOM 698 O O . ILE A 1 111 ? 34.920 59.818 47.253 1.00 31.33 111 ILE A O 1
ATOM 703 N N . LEU A 1 112 ? 33.032 59.243 46.173 1.00 29.80 112 LEU A N 1
ATOM 704 C CA . LEU A 1 112 ? 33.599 58.021 45.633 1.00 29.84 112 LEU A CA 1
ATOM 705 C C . LEU A 1 112 ? 34.119 58.273 44.222 1.00 28.68 112 LEU A C 1
ATOM 706 O O . LEU A 1 112 ? 33.440 58.907 43.411 1.00 28.58 112 LEU A O 1
ATOM 711 N N . ALA A 1 113 ? 35.321 57.776 43.935 1.00 28.78 113 ALA A N 1
ATOM 712 C CA . ALA A 1 113 ? 35.921 57.922 42.606 1.00 28.55 113 ALA A CA 1
ATOM 713 C C . ALA A 1 113 ? 36.515 56.603 42.099 1.00 29.27 113 ALA A C 1
ATOM 714 O O . ALA A 1 113 ? 36.818 55.705 42.890 1.00 31.01 113 ALA A O 1
ATOM 716 N N . PRO A 1 114 ? 36.704 56.486 40.772 1.00 28.75 114 PRO A N 1
ATOM 717 C CA . PRO A 1 114 ? 37.204 55.225 40.213 1.00 26.67 114 PRO A CA 1
ATOM 718 C C . PRO A 1 114 ? 38.655 54.888 40.577 1.00 31.18 114 PRO A C 1
ATOM 719 O O . PRO A 1 114 ? 39.034 53.716 40.515 1.00 30.30 114 PRO A O 1
ATOM 723 N N . THR A 1 115 ? 39.468 55.879 40.928 1.00 33.19 115 THR A N 1
ATOM 724 C CA . THR A 1 115 ? 40.841 55.580 41.341 1.00 35.60 115 THR A CA 1
ATOM 725 C C . THR A 1 115 ? 41.299 56.413 42.527 1.00 37.14 115 THR A C 1
ATOM 726 O O . THR A 1 115 ? 40.729 57.457 42.840 1.00 35.38 115 THR A O 1
ATOM 730 N N . ARG A 1 116 ? 42.366 55.939 43.154 1.00 39.74 116 ARG A N 1
ATOM 731 C CA . ARG A 1 116 ? 42.984 56.611 44.278 1.00 41.25 116 ARG A CA 1
ATOM 732 C C . ARG A 1 116 ? 43.593 57.930 43.815 1.00 38.78 116 ARG A C 1
ATOM 733 O O . ARG A 1 116 ? 43.561 58.930 44.536 1.00 36.89 116 ARG A O 1
ATOM 741 N N . GLU A 1 117 ? 44.142 57.923 42.604 1.00 37.69 117 GLU A N 1
ATOM 742 C CA . GLU A 1 117 ? 44.800 59.098 42.045 1.00 37.49 117 GLU A CA 1
ATOM 743 C C . GLU A 1 117 ? 43.805 60.239 41.848 1.00 35.65 117 GLU A C 1
ATOM 744 O O . GLU A 1 117 ? 44.117 61.410 42.112 1.00 34.44 117 GLU A O 1
ATOM 750 N N . LEU A 1 118 ? 42.603 59.889 41.396 1.00 34.29 118 LEU A N 1
ATOM 751 C CA . LEU A 1 118 ? 41.550 60.874 41.183 1.00 33.27 118 LEU A CA 1
ATOM 752 C C . LEU A 1 118 ? 41.030 61.396 42.524 1.00 30.38 118 LEU A C 1
ATOM 753 O O . LEU A 1 118 ? 40.714 62.581 42.664 1.00 27.28 118 LEU A O 1
ATOM 758 N N . ALA A 1 119 ? 40.944 60.500 43.506 1.00 28.96 119 ALA A N 1
ATOM 759 C CA . ALA A 1 119 ? 40.561 60.874 44.866 1.00 27.97 119 ALA A CA 1
ATOM 760 C C . ALA A 1 119 ? 41.503 61.923 45.436 1.00 27.64 119 ALA A C 1
ATOM 761 O O . ALA A 1 119 ? 41.056 62.906 46.024 1.00 26.59 119 ALA A O 1
ATOM 763 N N . VAL A 1 120 ? 42.804 61.693 45.282 1.00 28.65 120 VAL A N 1
ATOM 764 C CA . VAL A 1 120 ? 43.810 62.648 45.722 1.00 31.56 120 VAL A CA 1
ATOM 765 C C . VAL A 1 120 ? 43.657 63.986 44.984 1.00 33.75 120 VAL A C 1
ATOM 766 O O . VAL A 1 120 ? 43.736 65.063 45.591 1.00 34.03 120 VAL A O 1
ATOM 770 N N . GLN A 1 121 ? 43.429 63.907 43.674 1.00 34.78 121 GLN A N 1
ATOM 771 C CA . GLN A 1 121 ? 43.239 65.083 42.836 1.00 35.10 121 GLN A CA 1
ATOM 772 C C . GLN A 1 121 ? 42.010 65.867 43.298 1.00 33.37 121 GLN A C 1
ATOM 773 O O . GLN A 1 121 ? 42.032 67.104 43.379 1.00 33.43 121 GLN A O 1
ATOM 779 N N . ILE A 1 122 ? 40.942 65.137 43.610 1.00 31.36 122 ILE A N 1
ATOM 780 C CA . ILE A 1 122 ? 39.715 65.732 44.134 1.00 30.13 122 ILE A CA 1
ATOM 781 C C . ILE A 1 122 ? 39.947 66.431 45.480 1.00 32.01 122 ILE A C 1
ATOM 782 O O . ILE A 1 122 ? 39.456 67.542 45.706 1.00 31.98 122 ILE A O 1
ATOM 787 N N . GLN A 1 123 ? 40.680 65.768 46.374 1.00 33.70 123 GLN A N 1
ATOM 788 C CA . GLN A 1 123 ? 41.011 66.340 47.675 1.00 35.16 123 GLN A CA 1
ATOM 789 C C . GLN A 1 123 ? 41.716 67.684 47.519 1.00 35.73 123 GLN A C 1
ATOM 790 O O . GLN A 1 123 ? 41.339 68.677 48.148 1.00 36.17 123 GLN A O 1
ATOM 796 N N . LYS A 1 124 ? 42.753 67.704 46.689 1.00 35.38 124 LYS A N 1
ATOM 797 C CA . LYS A 1 124 ? 43.542 68.911 46.497 1.00 36.98 124 LYS A CA 1
ATOM 798 C C . LYS A 1 124 ? 42.680 70.046 45.955 1.00 35.32 124 LYS A C 1
ATOM 799 O O . LYS A 1 124 ? 42.861 71.205 46.333 1.00 35.11 124 LYS A O 1
ATOM 805 N N . GLY A 1 125 ? 41.744 69.704 45.074 1.00 33.33 125 GLY A N 1
ATOM 806 C CA . GLY A 1 125 ? 40.822 70.682 44.518 1.00 34.61 125 GLY A CA 1
ATOM 807 C C . GLY A 1 125 ? 39.956 71.304 45.606 1.00 34.67 125 GLY A C 1
ATOM 808 O O . GLY A 1 125 ? 39.784 72.530 45.673 1.00 34.43 125 GLY A O 1
ATOM 809 N N . LEU A 1 126 ? 39.416 70.437 46.456 1.00 32.55 126 LEU A N 1
ATOM 810 C CA . LEU A 1 126 ? 38.550 70.830 47.555 1.00 31.92 126 LEU A CA 1
ATOM 811 C C . LEU A 1 126 ? 39.278 71.738 48.532 1.00 31.11 126 LEU A C 1
ATOM 812 O O . LEU A 1 126 ? 38.710 72.716 49.027 1.00 29.43 126 LEU A O 1
ATOM 817 N N . LEU A 1 127 ? 40.535 71.398 48.807 1.00 32.49 127 LEU A N 1
ATOM 818 C CA . LEU A 1 127 ? 41.358 72.170 49.724 1.00 36.16 127 LEU A CA 1
ATOM 819 C C . LEU A 1 127 ? 41.634 73.564 49.183 1.00 36.44 127 LEU A C 1
ATOM 820 O O . LEU A 1 127 ? 41.675 74.544 49.940 1.00 36.30 127 LEU A O 1
ATOM 825 N N . ALA A 1 128 ? 41.834 73.643 47.869 1.00 34.72 128 ALA A N 1
ATOM 826 C CA . ALA A 1 128 ? 42.109 74.907 47.207 1.00 34.83 128 ALA A CA 1
ATOM 827 C C . ALA A 1 128 ? 40.874 75.791 47.243 1.00 33.87 128 ALA A C 1
ATOM 828 O O . ALA A 1 128 ? 40.927 76.922 47.715 1.00 34.37 128 ALA A O 1
ATOM 830 N N . LEU A 1 129 ? 39.759 75.274 46.733 1.00 32.47 129 LEU A N 1
ATOM 831 C CA . LEU A 1 129 ? 38.523 76.044 46.725 1.00 30.59 129 LEU A CA 1
ATOM 832 C C . LEU A 1 129 ? 38.067 76.404 48.145 1.00 31.35 129 LEU A C 1
ATOM 833 O O . LEU A 1 129 ? 37.465 77.451 48.358 1.00 31.86 129 LEU A O 1
ATOM 838 N N . GLY A 1 130 ? 38.355 75.532 49.105 1.00 33.52 130 GLY A N 1
ATOM 839 C CA . GLY A 1 130 ? 37.905 75.721 50.482 1.00 35.20 130 GLY A CA 1
ATOM 840 C C . GLY A 1 130 ? 38.925 76.370 51.400 1.00 37.49 130 GLY A C 1
ATOM 841 O O . GLY A 1 130 ? 38.781 76.347 52.627 1.00 38.64 130 GLY A O 1
ATOM 842 N N . ASP A 1 131 ? 39.950 76.965 50.804 1.00 40.10 131 ASP A N 1
ATOM 843 C CA . ASP A 1 131 ? 41.081 77.493 51.552 1.00 44.64 131 ASP A CA 1
ATOM 844 C C . ASP A 1 131 ? 40.725 78.607 52.551 1.00 45.40 131 ASP A C 1
ATOM 845 O O . ASP A 1 131 ? 41.400 78.776 53.570 1.00 46.80 131 ASP A O 1
ATOM 850 N N . TYR A 1 132 ? 39.668 79.358 52.270 1.00 43.26 132 TYR A N 1
ATOM 851 C CA . TYR A 1 132 ? 39.250 80.402 53.197 1.00 43.87 132 TYR A CA 1
ATOM 852 C C . TYR A 1 132 ? 38.198 79.879 54.174 1.00 42.68 132 TYR A C 1
ATOM 853 O O . TYR A 1 132 ? 37.714 80.617 55.035 1.00 41.51 132 TYR A O 1
ATOM 862 N N . MET A 1 133 ? 37.883 78.590 54.047 1.00 40.57 133 MET A N 1
ATOM 863 C CA . MET A 1 133 ? 36.849 77.949 54.855 1.00 40.36 133 MET A CA 1
ATOM 864 C C . MET A 1 133 ? 37.402 77.083 55.986 1.00 39.91 133 MET A C 1
ATOM 865 O O . MET A 1 133 ? 36.633 76.572 56.800 1.00 40.66 133 MET A O 1
ATOM 870 N N . ASN A 1 134 ? 38.720 76.906 56.032 1.00 39.24 134 ASN A N 1
ATOM 871 C CA . ASN A 1 134 ? 39.326 75.989 56.992 1.00 40.63 134 ASN A CA 1
ATOM 872 C C . ASN A 1 134 ? 38.794 74.567 56.857 1.00 39.57 134 ASN A C 1
ATOM 873 O O . ASN A 1 134 ? 38.662 73.849 57.846 1.00 40.54 134 ASN A O 1
ATOM 878 N N . VAL A 1 135 ? 38.481 74.172 55.627 1.00 37.70 135 VAL A N 1
ATOM 879 C CA . VAL A 1 135 ? 37.960 72.844 55.369 1.00 37.07 135 VAL A CA 1
ATOM 880 C C . VAL A 1 135 ? 39.044 71.796 55.631 1.00 38.20 135 VAL A C 1
ATOM 881 O O . VAL A 1 135 ? 40.240 72.056 55.459 1.00 38.63 135 VAL A O 1
ATOM 885 N N . GLN A 1 136 ? 38.611 70.622 56.080 1.00 38.81 136 GLN A N 1
ATOM 886 C CA . GLN A 1 136 ? 39.480 69.469 56.270 1.00 39.65 136 GLN A CA 1
ATOM 887 C C . GLN A 1 136 ? 39.012 68.386 55.305 1.00 35.85 136 GLN A C 1
ATOM 888 O O . GLN A 1 136 ? 37.851 67.993 55.348 1.00 35.07 136 GLN A O 1
ATOM 894 N N . CYS A 1 137 ? 39.898 67.906 54.440 1.00 34.57 137 CYS A N 1
ATOM 895 C CA A CYS A 1 137 ? 39.520 66.872 53.476 0.64 33.20 137 CYS A CA 1
ATOM 896 C CA B CYS A 1 137 ? 39.538 66.902 53.438 0.36 33.22 137 CYS A CA 1
ATOM 897 C C . CYS A 1 137 ? 40.620 65.837 53.340 1.00 34.03 137 CYS A C 1
ATOM 898 O O . CYS A 1 137 ? 41.815 66.165 53.313 1.00 36.76 137 CYS A O 1
ATOM 903 N N . HIS A 1 138 ? 40.213 64.577 53.267 1.00 31.82 138 HIS A N 1
ATOM 904 C CA . HIS A 1 138 ? 41.180 63.495 53.180 1.00 33.30 138 HIS A CA 1
ATOM 905 C C . HIS A 1 138 ? 40.829 62.488 52.089 1.00 33.10 138 HIS A C 1
ATOM 906 O O . HIS A 1 138 ? 39.689 62.033 51.982 1.00 31.48 138 HIS A O 1
ATOM 913 N N . ALA A 1 139 ? 41.819 62.148 51.276 1.00 35.18 139 ALA A N 1
ATOM 914 C CA . ALA A 1 139 ? 41.648 61.082 50.296 1.00 35.52 139 ALA A CA 1
ATOM 915 C C . ALA A 1 139 ? 42.291 59.813 50.841 1.00 37.08 139 ALA A C 1
ATOM 916 O O . ALA A 1 139 ? 43.494 59.782 51.088 1.00 38.83 139 ALA A O 1
ATOM 918 N N . CYS A 1 140 ? 41.484 58.777 51.049 1.00 38.38 140 CYS A N 1
ATOM 919 C CA . CYS A 1 140 ? 41.993 57.491 51.543 1.00 40.57 140 CYS A CA 1
ATOM 920 C C . CYS A 1 140 ? 42.956 56.819 50.567 1.00 43.13 140 CYS A C 1
ATOM 921 O O . CYS A 1 140 ? 42.577 56.464 49.448 1.00 44.08 140 CYS A O 1
ATOM 924 N N . ILE A 1 141 ? 44.195 56.640 51.015 1.00 46.02 141 ILE A N 1
ATOM 925 C CA . ILE A 1 141 ? 45.281 56.094 50.198 1.00 48.47 141 ILE A CA 1
ATOM 926 C C . ILE A 1 141 ? 45.333 54.562 50.175 1.00 49.88 141 ILE A C 1
ATOM 927 O O . ILE A 1 141 ? 45.493 53.951 49.116 1.00 49.69 141 ILE A O 1
ATOM 932 N N . GLY A 1 142 ? 45.202 53.944 51.344 1.00 51.35 142 GLY A N 1
ATOM 933 C CA . GLY A 1 142 ? 45.394 52.512 51.467 1.00 53.36 142 GLY A CA 1
ATOM 934 C C . GLY A 1 142 ? 46.875 52.186 51.440 1.00 56.63 142 GLY A C 1
ATOM 935 O O . GLY A 1 142 ? 47.704 53.018 51.800 1.00 58.14 142 GLY A O 1
ATOM 936 N N . GLY A 1 143 ? 47.211 50.976 51.011 1.00 58.31 143 GLY A N 1
ATOM 937 C CA . GLY A 1 143 ? 48.595 50.551 50.919 1.00 61.21 143 GLY A CA 1
ATOM 938 C C . GLY A 1 143 ? 49.272 50.594 52.272 1.00 64.06 143 GLY A C 1
ATOM 939 O O . GLY A 1 143 ? 48.677 50.217 53.284 1.00 64.51 143 GLY A O 1
ATOM 940 N N . THR A 1 144 ? 50.515 51.061 52.300 1.00 66.29 144 THR A N 1
ATOM 941 C CA . THR A 1 144 ? 51.243 51.178 53.561 1.00 68.99 144 THR A CA 1
ATOM 942 C C . THR A 1 144 ? 50.811 52.418 54.349 1.00 68.33 144 THR A C 1
ATOM 943 O O . THR A 1 144 ? 51.431 52.774 55.351 1.00 69.57 144 THR A O 1
ATOM 947 N N . ASN A 1 145 ? 49.737 53.060 53.893 1.00 66.31 145 ASN A N 1
ATOM 948 C CA . ASN A 1 145 ? 49.251 54.290 54.512 1.00 65.73 145 ASN A CA 1
ATOM 949 C C . ASN A 1 145 ? 47.868 54.145 55.136 1.00 62.45 145 ASN A C 1
ATOM 950 O O . ASN A 1 145 ? 47.226 55.140 55.486 1.00 60.63 145 ASN A O 1
ATOM 955 N N . VAL A 1 146 ? 47.415 52.903 55.273 1.00 61.06 146 VAL A N 1
ATOM 956 C CA . VAL A 1 146 ? 46.113 52.635 55.864 1.00 58.98 146 VAL A CA 1
ATOM 957 C C . VAL A 1 146 ? 46.072 53.099 57.324 1.00 58.09 146 VAL A C 1
ATOM 958 O O . VAL A 1 146 ? 45.061 53.622 57.782 1.00 55.94 146 VAL A O 1
ATOM 962 N N . GLY A 1 147 ? 47.174 52.910 58.047 1.00 59.80 147 GLY A N 1
ATOM 963 C CA . GLY A 1 147 ? 47.265 53.362 59.426 1.00 60.66 147 GLY A CA 1
ATOM 964 C C . GLY A 1 147 ? 47.120 54.872 59.493 1.00 59.29 147 GLY A C 1
ATOM 965 O O . GLY A 1 147 ? 46.435 55.416 60.360 1.00 58.72 147 GLY A O 1
ATOM 966 N N . GLU A 1 148 ? 47.767 55.546 58.551 1.00 58.65 148 GLU A N 1
ATOM 967 C CA . GLU A 1 148 ? 47.713 56.995 58.449 1.00 58.61 148 GLU A CA 1
ATOM 968 C C . GLU A 1 148 ? 46.315 57.474 58.034 1.00 55.07 148 GLU A C 1
ATOM 969 O O . GLU A 1 148 ? 45.855 58.525 58.477 1.00 55.28 148 GLU A O 1
ATOM 975 N N . ASP A 1 149 ? 45.647 56.710 57.172 1.00 51.49 149 ASP A N 1
ATOM 976 C CA . ASP A 1 149 ? 44.270 57.018 56.794 1.00 46.40 149 ASP A CA 1
ATOM 977 C C . ASP A 1 149 ? 43.395 57.017 58.039 1.00 43.64 149 ASP A C 1
ATOM 978 O O . ASP A 1 149 ? 42.582 57.917 58.244 1.00 40.10 149 ASP A O 1
ATOM 983 N N . ILE A 1 150 ? 43.568 55.976 58.847 1.00 45.16 150 ILE A N 1
ATOM 984 C CA . ILE A 1 150 ? 42.795 55.762 60.067 1.00 47.44 150 ILE A CA 1
ATOM 985 C C . ILE A 1 150 ? 42.968 56.898 61.074 1.00 50.11 150 ILE A C 1
ATOM 986 O O . ILE A 1 150 ? 41.988 57.388 61.636 1.00 49.28 150 ILE A O 1
ATOM 991 N N . ARG A 1 151 ? 44.218 57.302 61.288 1.00 53.79 151 ARG A N 1
ATOM 992 C CA . ARG A 1 151 ? 44.550 58.411 62.177 1.00 57.28 151 ARG A CA 1
ATOM 993 C C . ARG A 1 151 ? 43.755 59.653 61.793 1.00 56.31 151 ARG A C 1
ATOM 994 O O . ARG A 1 151 ? 43.069 60.246 62.623 1.00 57.04 151 ARG A O 1
ATOM 1002 N N . LYS A 1 152 ? 43.842 60.029 60.523 1.00 54.74 152 LYS A N 1
ATOM 1003 C CA . LYS A 1 152 ? 43.188 61.235 60.034 1.00 53.89 152 LYS A CA 1
ATOM 1004 C C . LYS A 1 152 ? 41.661 61.165 60.152 1.00 50.90 152 LYS A C 1
ATOM 1005 O O . LYS A 1 152 ? 41.026 62.116 60.604 1.00 51.77 152 LYS A O 1
ATOM 1011 N N . LEU A 1 153 ? 41.081 60.037 59.760 1.00 46.71 153 LEU A N 1
ATOM 1012 C CA . LEU A 1 153 ? 39.639 59.831 59.881 1.00 45.08 153 LEU A CA 1
ATOM 1013 C C . LEU A 1 153 ? 39.150 59.938 61.324 1.00 47.97 153 LEU A C 1
ATOM 1014 O O . LEU A 1 153 ? 38.073 60.479 61.584 1.00 47.99 153 LEU A O 1
ATOM 1019 N N . ASP A 1 154 ? 39.936 59.402 62.254 1.00 49.90 154 ASP A N 1
ATOM 1020 C CA . ASP A 1 154 ? 39.594 59.456 63.676 1.00 53.06 154 ASP A CA 1
ATOM 1021 C C . ASP A 1 154 ? 39.577 60.894 64.185 1.00 54.42 154 ASP A C 1
ATOM 1022 O O . ASP A 1 154 ? 38.731 61.264 65.003 1.00 55.25 154 ASP A O 1
ATOM 1024 N N . TYR A 1 155 ? 40.528 61.688 63.696 1.00 54.82 155 TYR A N 1
ATOM 1025 C CA . TYR A 1 155 ? 40.625 63.110 64.005 1.00 56.43 155 TYR A CA 1
ATOM 1026 C C . TYR A 1 155 ? 39.365 63.854 63.577 1.00 54.74 155 TYR A C 1
ATOM 1027 O O . TYR A 1 155 ? 38.849 64.703 64.306 1.00 56.94 155 TYR A O 1
ATOM 1029 N N . GLY A 1 156 ? 38.878 63.531 62.386 1.00 50.12 156 GLY A N 1
ATOM 1030 C CA . GLY A 1 156 ? 37.662 64.131 61.879 1.00 47.55 156 GLY A CA 1
ATOM 1031 C C . GLY A 1 156 ? 37.931 64.956 60.637 1.00 43.88 156 GLY A C 1
ATOM 1032 O O . GLY A 1 156 ? 38.604 65.980 60.696 1.00 45.17 156 GLY A O 1
ATOM 1033 N N . GLN A 1 157 ? 37.412 64.500 59.506 1.00 39.89 157 GLN A N 1
ATOM 1034 C CA . GLN A 1 157 ? 37.565 65.224 58.248 1.00 36.87 157 GLN A CA 1
ATOM 1035 C C . GLN A 1 157 ? 36.187 65.547 57.720 1.00 33.48 157 GLN A C 1
ATOM 1036 O O . GLN A 1 157 ? 35.354 64.654 57.604 1.00 34.37 157 GLN A O 1
ATOM 1042 N N . HIS A 1 158 ? 35.942 66.817 57.407 1.00 30.60 158 HIS A N 1
ATOM 1043 C CA . HIS A 1 158 ? 34.663 67.239 56.839 1.00 29.07 158 HIS A CA 1
ATOM 1044 C C . HIS A 1 158 ? 34.301 66.458 55.562 1.00 29.74 158 HIS A C 1
ATOM 1045 O O . HIS A 1 158 ? 33.138 66.097 55.336 1.00 29.25 158 HIS A O 1
ATOM 1052 N N . VAL A 1 159 ? 35.305 66.216 54.727 1.00 29.06 159 VAL A N 1
ATOM 1053 C CA . VAL A 1 159 ? 35.092 65.529 53.458 1.00 28.70 159 VAL A CA 1
ATOM 1054 C C . VAL A 1 159 ? 36.076 64.388 53.312 1.00 29.09 159 VAL A C 1
ATOM 1055 O O . VAL A 1 159 ? 37.264 64.547 53.583 1.00 26.52 159 VAL A O 1
ATOM 1059 N N . VAL A 1 160 ? 35.588 63.236 52.867 1.00 25.36 160 VAL A N 1
ATOM 1060 C CA . VAL A 1 160 ? 36.474 62.112 52.635 1.00 26.34 160 VAL A CA 1
ATOM 1061 C C . VAL A 1 160 ? 36.230 61.607 51.224 1.00 27.52 160 VAL A C 1
ATOM 1062 O O . VAL A 1 160 ? 35.083 61.499 50.785 1.00 27.31 160 VAL A O 1
ATOM 1066 N N . ALA A 1 161 ? 37.308 61.308 50.513 1.00 28.25 161 ALA A N 1
ATOM 1067 C CA . ALA A 1 161 ? 37.177 60.803 49.156 1.00 29.48 161 ALA A CA 1
ATOM 1068 C C . ALA A 1 161 ? 38.031 59.560 48.972 1.00 31.92 161 ALA A C 1
ATOM 1069 O O . ALA A 1 161 ? 38.995 59.351 49.702 1.00 33.51 161 ALA A O 1
ATOM 1071 N N . GLY A 1 162 ? 37.671 58.733 47.994 1.00 31.23 162 GLY A N 1
ATOM 1072 C CA . GLY A 1 162 ? 38.457 57.556 47.679 1.00 30.67 162 GLY A CA 1
ATOM 1073 C C . GLY A 1 162 ? 37.640 56.575 46.873 1.00 29.50 162 GLY A C 1
ATOM 1074 O O . GLY A 1 162 ? 36.492 56.858 46.525 1.00 29.73 162 GLY A O 1
ATOM 1075 N N . THR A 1 163 ? 38.224 55.424 46.569 1.00 29.09 163 THR A N 1
ATOM 1076 C CA . THR A 1 163 ? 37.485 54.370 45.883 1.00 31.27 163 THR A CA 1
ATOM 1077 C C . THR A 1 163 ? 36.412 53.801 46.797 1.00 33.82 163 THR A C 1
ATOM 1078 O O . THR A 1 163 ? 36.529 53.885 48.025 1.00 35.35 163 THR A O 1
ATOM 1082 N N . PRO A 1 164 ? 35.364 53.218 46.207 1.00 33.02 164 PRO A N 1
ATOM 1083 C CA . PRO A 1 164 ? 34.284 52.611 46.990 1.00 33.16 164 PRO A CA 1
ATOM 1084 C C . PRO A 1 164 ? 34.811 51.545 47.966 1.00 33.75 164 PRO A C 1
ATOM 1085 O O . PRO A 1 164 ? 34.381 51.494 49.125 1.00 31.46 164 PRO A O 1
ATOM 1089 N N . GLY A 1 165 ? 35.741 50.714 47.503 1.00 35.22 165 GLY A N 1
ATOM 1090 C CA . GLY A 1 165 ? 36.316 49.671 48.343 1.00 36.12 165 GLY A CA 1
ATOM 1091 C C . GLY A 1 165 ? 37.038 50.215 49.568 1.00 37.64 165 GLY A C 1
ATOM 1092 O O . GLY A 1 165 ? 36.871 49.711 50.696 1.00 37.31 165 GLY A O 1
ATOM 1093 N N . ARG A 1 166 ? 37.851 51.243 49.354 1.00 37.08 166 ARG A N 1
ATOM 1094 C CA . ARG A 1 166 ? 38.646 51.806 50.433 1.00 37.71 166 ARG A CA 1
ATOM 1095 C C . ARG A 1 166 ? 37.733 52.497 51.437 1.00 36.44 166 ARG A C 1
ATOM 1096 O O . ARG A 1 166 ? 37.830 52.261 52.639 1.00 37.40 166 ARG A O 1
ATOM 1104 N N . VAL A 1 167 ? 36.835 53.334 50.932 1.00 35.50 167 VAL A N 1
ATOM 1105 C CA . VAL A 1 167 ? 35.879 54.029 51.779 1.00 35.76 167 VAL A CA 1
ATOM 1106 C C . VAL A 1 167 ? 35.038 53.024 52.552 1.00 37.79 167 VAL A C 1
ATOM 1107 O O . VAL A 1 167 ? 34.773 53.202 53.741 1.00 37.76 167 VAL A O 1
ATOM 1111 N N . PHE A 1 168 ? 34.640 51.949 51.888 1.00 37.12 168 PHE A N 1
ATOM 1112 C CA . PHE A 1 168 ? 33.811 50.975 52.560 1.00 37.32 168 PHE A CA 1
ATOM 1113 C C . PHE A 1 168 ? 34.571 50.282 53.695 1.00 37.82 168 PHE A C 1
ATOM 1114 O O . PHE A 1 168 ? 33.996 50.017 54.744 1.00 37.47 168 PHE A O 1
ATOM 1122 N N . ASP A 1 169 ? 35.861 50.017 53.489 1.00 37.68 169 ASP A N 1
ATOM 1123 C CA . ASP A 1 169 ? 36.692 49.426 54.534 1.00 39.87 169 ASP A CA 1
ATOM 1124 C C . ASP A 1 169 ? 36.760 50.323 55.773 1.00 40.06 169 ASP A C 1
ATOM 1125 O O . ASP A 1 169 ? 36.683 49.841 56.908 1.00 35.38 169 ASP A O 1
ATOM 1130 N N . MET A 1 170 ? 36.906 51.626 55.550 1.00 36.78 170 MET A N 1
ATOM 1131 C CA . MET A 1 170 ? 37.080 52.551 56.659 1.00 36.92 170 MET A CA 1
ATOM 1132 C C . MET A 1 170 ? 35.779 52.679 57.437 1.00 36.91 170 MET A C 1
ATOM 1133 O O . MET A 1 170 ? 35.787 52.857 58.650 1.00 34.46 170 MET A O 1
ATOM 1138 N N . ILE A 1 171 ? 34.658 52.589 56.730 1.00 35.40 171 ILE A N 1
ATOM 1139 C CA . ILE A 1 171 ? 33.352 52.620 57.377 1.00 36.09 171 ILE A CA 1
ATOM 1140 C C . ILE A 1 171 ? 33.169 51.361 58.205 1.00 38.03 171 ILE A C 1
ATOM 1141 O O . ILE A 1 171 ? 32.811 51.427 59.383 1.00 38.70 171 ILE A O 1
ATOM 1146 N N . ARG A 1 172 ? 33.439 50.212 57.588 1.00 38.57 172 ARG A N 1
ATOM 1147 C CA A ARG A 1 172 ? 33.328 48.920 58.257 0.50 40.62 172 ARG A CA 1
ATOM 1148 C CA B ARG A 1 172 ? 33.298 48.936 58.278 0.50 40.56 172 ARG A CA 1
ATOM 1149 C C . ARG A 1 172 ? 34.224 48.817 59.491 1.00 38.35 172 ARG A C 1
ATOM 1150 O O . ARG A 1 172 ? 33.863 48.196 60.485 1.00 40.05 172 ARG A O 1
ATOM 1165 N N . ARG A 1 173 ? 35.408 49.418 59.414 1.00 41.31 173 ARG A N 1
ATOM 1166 C CA A ARG A 1 173 ? 36.364 49.400 60.517 0.50 42.81 173 ARG A CA 1
ATOM 1167 C CA B ARG A 1 173 ? 36.346 49.371 60.530 0.50 43.16 173 ARG A CA 1
ATOM 1168 C C . ARG A 1 173 ? 35.933 50.339 61.637 1.00 43.30 173 ARG A C 1
ATOM 1169 O O . ARG A 1 173 ? 36.441 50.259 62.762 1.00 44.83 173 ARG A O 1
ATOM 1184 N N . ARG A 1 174 ? 35.007 51.235 61.304 1.00 41.03 174 ARG A N 1
ATOM 1185 C CA . ARG A 1 174 ? 34.496 52.251 62.216 1.00 38.92 174 ARG A CA 1
ATOM 1186 C C . ARG A 1 174 ? 35.457 53.427 62.326 1.00 43.22 174 ARG A C 1
ATOM 1187 O O . ARG A 1 174 ? 35.286 54.302 63.178 1.00 43.59 174 ARG A O 1
ATOM 1195 N N . SER A 1 175 ? 36.465 53.454 61.461 1.00 42.80 175 SER A N 1
ATOM 1196 C CA . SER A 1 175 ? 37.399 54.576 61.449 1.00 44.47 175 SER A CA 1
ATOM 1197 C C . SER A 1 175 ? 36.743 55.807 60.846 1.00 44.16 175 SER A C 1
ATOM 1198 O O . SER A 1 175 ? 37.069 56.935 61.208 1.00 46.84 175 SER A O 1
ATOM 1201 N N . LEU A 1 176 ? 35.808 55.581 59.931 1.00 42.55 176 LEU A N 1
ATOM 1202 C CA . LEU A 1 176 ? 35.065 56.661 59.298 1.00 40.29 176 LEU A CA 1
ATOM 1203 C C . LEU A 1 176 ? 33.640 56.668 59.856 1.00 41.41 176 LEU A C 1
ATOM 1204 O O . LEU A 1 176 ? 32.800 55.885 59.419 1.00 41.41 176 LEU A O 1
ATOM 1209 N N . ARG A 1 177 ? 33.376 57.535 60.835 1.00 43.00 177 ARG A N 1
ATOM 1210 C CA . ARG A 1 177 ? 32.036 57.644 61.413 1.00 46.10 177 ARG A CA 1
ATOM 1211 C C . ARG A 1 177 ? 31.083 58.195 60.356 1.00 44.63 177 ARG A C 1
ATOM 1212 O O . ARG A 1 177 ? 31.462 59.074 59.582 1.00 43.84 177 ARG A O 1
ATOM 1220 N N . THR A 1 178 ? 29.850 57.692 60.313 1.00 44.07 178 THR A N 1
ATOM 1221 C CA . THR A 1 178 ? 28.924 58.079 59.241 1.00 42.93 178 THR A CA 1
ATOM 1222 C C . THR A 1 178 ? 27.729 58.916 59.702 1.00 42.42 178 THR A C 1
ATOM 1223 O O . THR A 1 178 ? 26.971 59.435 58.877 1.00 40.88 178 THR A O 1
ATOM 1227 N N . ARG A 1 179 ? 27.576 59.054 61.014 1.00 43.23 179 ARG A N 1
ATOM 1228 C CA . ARG A 1 179 ? 26.399 59.695 61.604 1.00 45.21 179 ARG A CA 1
ATOM 1229 C C . ARG A 1 179 ? 26.118 61.121 61.113 1.00 42.29 179 ARG A C 1
ATOM 1230 O O . ARG A 1 179 ? 24.966 61.567 61.113 1.00 41.22 179 ARG A O 1
ATOM 1238 N N . ALA A 1 180 ? 27.161 61.834 60.699 1.00 39.81 180 ALA A N 1
ATOM 1239 C CA . ALA A 1 180 ? 26.987 63.221 60.276 1.00 38.64 180 ALA A CA 1
ATOM 1240 C C . ALA A 1 180 ? 26.983 63.368 58.761 1.00 35.54 180 ALA A C 1
ATOM 1241 O O . ALA A 1 180 ? 26.887 64.479 58.236 1.00 34.17 180 ALA A O 1
ATOM 1243 N N . ILE A 1 181 ? 27.087 62.251 58.049 1.00 35.31 181 ILE A N 1
ATOM 1244 C CA . ILE A 1 181 ? 27.112 62.320 56.594 1.00 33.75 181 ILE A CA 1
ATOM 1245 C C . ILE A 1 181 ? 25.774 62.830 56.056 1.00 34.27 181 ILE A C 1
ATOM 1246 O O . ILE A 1 181 ? 24.711 62.339 56.440 1.00 36.35 181 ILE A O 1
ATOM 1251 N N . LYS A 1 182 ? 25.835 63.831 55.181 1.00 32.09 182 LYS A N 1
ATOM 1252 C CA . LYS A 1 182 ? 24.632 64.423 54.620 1.00 32.56 182 LYS A CA 1
ATOM 1253 C C . LYS A 1 182 ? 24.662 64.311 53.111 1.00 32.25 182 LYS A C 1
ATOM 1254 O O . LYS A 1 182 ? 23.678 64.614 52.438 1.00 32.92 182 LYS A O 1
ATOM 1260 N N . MET A 1 183 ? 25.796 63.874 52.580 1.00 31.24 183 MET A N 1
ATOM 1261 C CA . MET A 1 183 ? 26.011 63.954 51.158 1.00 33.10 183 MET A CA 1
ATOM 1262 C C . MET A 1 183 ? 26.897 62.839 50.627 1.00 30.72 183 MET A C 1
ATOM 1263 O O . MET A 1 183 ? 27.892 62.486 51.256 1.00 29.82 183 MET A O 1
ATOM 1268 N N . LEU A 1 184 ? 26.535 62.299 49.458 1.00 28.18 184 LEU A N 1
ATOM 1269 C CA . LEU A 1 184 ? 27.336 61.266 48.806 1.00 27.14 184 LEU A CA 1
ATOM 1270 C C . LEU A 1 184 ? 27.473 61.609 47.324 1.00 28.88 184 LEU A C 1
ATOM 1271 O O . LEU A 1 184 ? 26.474 61.782 46.623 1.00 29.43 184 LEU A O 1
ATOM 1276 N N . VAL A 1 185 ? 28.712 61.728 46.860 1.00 28.77 185 VAL A N 1
ATOM 1277 C CA . VAL A 1 185 ? 28.962 62.060 45.478 1.00 28.55 185 VAL A CA 1
ATOM 1278 C C . VAL A 1 185 ? 29.591 60.853 44.803 1.00 29.58 185 VAL A C 1
ATOM 1279 O O . VAL A 1 185 ? 30.564 60.284 45.302 1.00 29.89 185 VAL A O 1
ATOM 1283 N N . LEU A 1 186 ? 29.011 60.461 43.677 1.00 29.71 186 LEU A N 1
ATOM 1284 C CA . LEU A 1 186 ? 29.528 59.363 42.871 1.00 30.47 186 LEU A CA 1
ATOM 1285 C C . LEU A 1 186 ? 30.168 59.957 41.621 1.00 30.43 186 LEU A C 1
ATOM 1286 O O . LEU A 1 186 ? 29.477 60.283 40.660 1.00 30.56 186 LEU A O 1
ATOM 1291 N N . ASP A 1 187 ? 31.492 60.115 41.6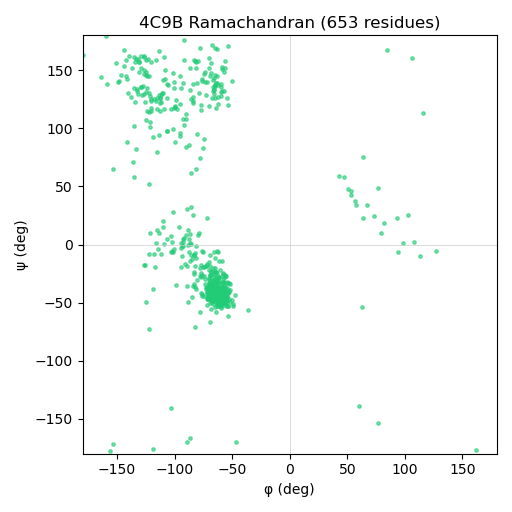53 1.00 29.62 187 ASP A N 1
ATOM 1292 C CA . ASP A 1 187 ? 32.222 60.739 40.556 1.00 28.18 187 ASP A CA 1
ATOM 1293 C C . ASP A 1 187 ? 32.609 59.717 39.474 1.00 27.04 187 ASP A C 1
ATOM 1294 O O . ASP A 1 187 ? 33.130 58.645 39.782 1.00 25.99 187 ASP A O 1
ATOM 1299 N N . GLU A 1 188 ? 32.363 60.066 38.210 1.00 26.91 188 GLU A N 1
ATOM 1300 C CA . GLU A 1 188 ? 32.547 59.131 37.099 1.00 26.89 188 GLU A CA 1
ATOM 1301 C C . GLU A 1 188 ? 31.916 57.784 37.438 1.00 27.46 188 GLU A C 1
ATOM 1302 O O . GLU A 1 188 ? 32.594 56.762 37.447 1.00 28.86 188 GLU A O 1
ATOM 1308 N N . ALA A 1 189 ? 30.618 57.790 37.717 1.00 27.38 189 ALA A N 1
ATOM 1309 C CA . ALA A 1 189 ? 29.930 56.580 38.167 1.00 29.70 189 ALA A CA 1
ATOM 1310 C C . ALA A 1 189 ? 29.983 55.450 37.137 1.00 31.03 189 ALA A C 1
ATOM 1311 O O . ALA A 1 189 ? 30.118 54.276 37.494 1.00 32.22 189 ALA A O 1
ATOM 1313 N N . ASP A 1 190 ? 29.886 55.793 35.855 1.00 29.89 190 ASP A N 1
ATOM 1314 C CA . ASP A 1 190 ? 29.924 54.760 34.820 1.00 30.19 190 ASP A CA 1
ATOM 1315 C C . ASP A 1 190 ? 31.271 54.034 34.791 1.00 30.92 190 ASP A C 1
ATOM 1316 O O . ASP A 1 190 ? 31.342 52.807 34.565 1.00 31.79 190 ASP A O 1
ATOM 1321 N N . GLU A 1 191 ? 32.337 54.791 35.028 1.00 30.25 191 GLU A N 1
ATOM 1322 C CA . GLU A 1 191 ? 33.679 54.230 35.080 1.00 32.90 191 GLU A CA 1
ATOM 1323 C C . GLU A 1 191 ? 33.857 53.308 36.296 1.00 34.13 191 GLU A C 1
ATOM 1324 O O . GLU A 1 191 ? 34.466 52.247 36.183 1.00 36.39 191 GLU A O 1
ATOM 1330 N N . MET A 1 192 ? 33.330 53.711 37.450 1.00 31.43 192 MET A N 1
ATOM 1331 C CA . MET A 1 192 ? 33.401 52.856 38.639 1.00 30.60 192 MET A CA 1
ATOM 1332 C C . MET A 1 192 ? 32.718 51.515 38.371 1.00 31.77 192 MET A C 1
ATOM 1333 O O . MET A 1 192 ? 33.224 50.454 38.759 1.00 32.86 192 MET A O 1
ATOM 1338 N N . LEU A 1 193 ? 31.578 51.570 37.685 1.00 31.13 193 LEU A N 1
ATOM 1339 C CA . LEU A 1 193 ? 30.840 50.372 37.332 1.00 34.16 193 LEU A CA 1
ATOM 1340 C C . LEU A 1 193 ? 31.665 49.512 36.387 1.00 34.82 193 LEU A C 1
ATOM 1341 O O . LEU A 1 193 ? 31.670 48.284 36.499 1.00 34.74 193 LEU A O 1
ATOM 1346 N N . ASN A 1 194 ? 32.363 50.170 35.464 1.00 35.55 194 ASN A N 1
ATOM 1347 C CA A ASN A 1 194 ? 33.227 49.482 34.510 0.49 36.99 194 ASN A CA 1
ATOM 1348 C CA B ASN A 1 194 ? 33.222 49.472 34.511 0.51 37.00 194 ASN A CA 1
ATOM 1349 C C . ASN A 1 194 ? 34.395 48.798 35.208 1.00 37.96 194 ASN A C 1
ATOM 1350 O O . ASN A 1 194 ? 34.912 47.788 34.735 1.00 39.07 194 ASN A O 1
ATOM 1359 N N . LYS A 1 195 ? 34.804 49.361 36.340 1.00 37.70 195 LYS A N 1
ATOM 1360 C CA . LYS A 1 195 ? 35.897 48.786 37.110 1.00 41.41 195 LYS A CA 1
ATOM 1361 C C . LYS A 1 195 ? 35.412 47.663 38.024 1.00 41.82 195 LYS A C 1
ATOM 1362 O O . LYS A 1 195 ? 36.218 46.953 38.619 1.00 43.86 195 LYS A O 1
ATOM 1368 N N . GLY A 1 196 ? 34.093 47.514 38.127 1.00 40.31 196 GLY A N 1
ATOM 1369 C CA . GLY A 1 196 ? 33.494 46.432 38.886 1.00 40.40 196 GLY A CA 1
ATOM 1370 C C . GLY A 1 196 ? 33.161 46.799 40.318 1.00 38.77 196 GLY A C 1
ATOM 1371 O O . GLY A 1 196 ? 33.035 45.921 41.168 1.00 33.51 196 GLY A O 1
ATOM 1372 N N . PHE A 1 197 ? 32.994 48.097 40.580 1.00 36.25 1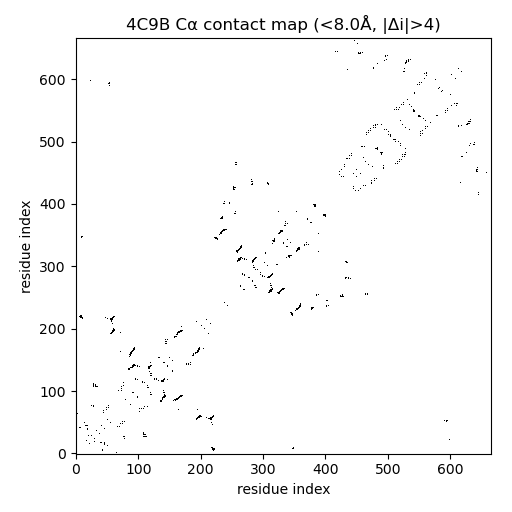97 PHE A N 1
ATOM 1373 C CA . PHE A 1 197 ? 32.774 48.586 41.931 1.00 34.37 197 PHE A CA 1
ATOM 1374 C C . PHE A 1 197 ? 31.300 48.660 42.324 1.00 34.99 197 PHE A C 1
ATOM 1375 O O . PHE A 1 197 ? 30.979 49.235 43.363 1.00 34.12 197 PHE A O 1
ATOM 1383 N N . LYS A 1 198 ? 30.399 48.127 41.504 1.00 35.44 198 LYS A N 1
ATOM 1384 C CA . LYS A 1 198 ? 28.968 48.247 41.808 1.00 36.81 198 LYS A CA 1
ATOM 1385 C C . LYS A 1 198 ? 28.610 47.842 43.255 1.00 37.78 198 LYS A C 1
ATOM 1386 O O . LYS A 1 198 ? 27.983 48.619 43.985 1.00 36.53 198 LYS A O 1
ATOM 1392 N N . GLU A 1 199 ? 29.025 46.642 43.658 1.00 38.95 199 GLU A N 1
ATOM 1393 C CA . G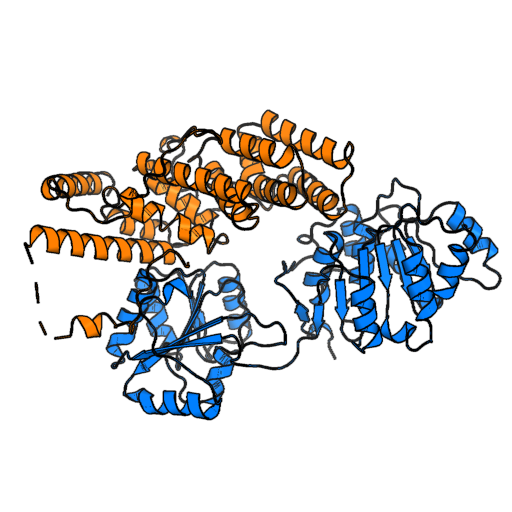LU A 1 199 ? 28.703 46.105 44.985 1.00 40.90 199 GLU A CA 1
ATOM 1394 C C . GLU A 1 199 ? 29.148 47.039 46.103 1.00 39.27 199 GLU A C 1
ATOM 1395 O O . GLU A 1 199 ? 28.358 47.407 46.971 1.00 39.28 199 GLU A O 1
ATOM 1401 N N . GLN A 1 200 ? 30.421 47.416 46.067 1.00 38.04 200 GLN A N 1
ATOM 1402 C CA . GLN A 1 200 ? 30.989 48.352 47.025 1.00 37.70 200 GLN A CA 1
ATOM 1403 C C . GLN A 1 200 ? 30.197 49.661 47.119 1.00 35.80 200 GLN A C 1
ATOM 1404 O O . GLN A 1 200 ? 30.004 50.202 48.211 1.00 35.12 200 GLN A O 1
ATOM 1410 N N . ILE A 1 201 ? 29.744 50.177 45.980 1.00 34.64 201 ILE A N 1
ATOM 1411 C CA . ILE A 1 201 ? 28.970 51.415 45.982 1.00 33.90 201 ILE A CA 1
ATOM 1412 C C . ILE A 1 201 ? 27.635 51.227 46.701 1.00 35.33 201 ILE A C 1
ATOM 1413 O O . ILE A 1 201 ? 27.253 52.053 47.522 1.00 35.44 201 ILE A O 1
ATOM 1418 N N . TYR A 1 202 ? 26.922 50.147 46.395 1.00 36.64 202 TYR A N 1
ATOM 1419 C CA . TYR A 1 202 ? 25.679 49.863 47.101 1.00 38.62 202 TYR A CA 1
ATOM 1420 C C . TYR A 1 202 ? 25.959 49.624 48.585 1.00 39.19 202 TYR A C 1
ATOM 1421 O O . TYR A 1 202 ? 25.173 50.015 49.446 1.00 39.16 202 TYR A O 1
ATOM 1430 N N . ASP A 1 203 ? 27.092 48.993 48.874 1.00 40.25 203 ASP A N 1
ATOM 1431 C CA . ASP A 1 203 ? 27.491 48.714 50.250 1.00 41.22 203 ASP A CA 1
ATOM 1432 C C . ASP A 1 203 ? 27.719 50.006 51.037 1.00 40.07 203 ASP A C 1
ATOM 1433 O O . ASP A 1 203 ? 27.308 50.124 52.200 1.00 40.12 203 ASP A O 1
ATOM 1438 N N . VAL A 1 204 ? 28.376 50.972 50.402 1.00 37.90 204 VAL A N 1
ATOM 1439 C CA . VAL A 1 204 ? 28.581 52.263 51.039 1.00 36.26 204 VAL A CA 1
ATOM 1440 C C . VAL A 1 204 ? 27.244 52.936 51.312 1.00 37.01 204 VAL A C 1
ATOM 1441 O O . VAL A 1 204 ? 26.959 53.327 52.445 1.00 36.54 204 VAL A O 1
ATOM 1445 N N . TYR A 1 205 ? 26.417 53.049 50.279 1.00 37.16 205 TYR A N 1
ATOM 1446 C CA . TYR A 1 205 ? 25.127 53.718 50.423 1.00 38.04 205 TYR A CA 1
ATOM 1447 C C . TYR A 1 205 ? 24.269 53.102 51.528 1.00 40.49 205 TYR A C 1
ATOM 1448 O O . TYR A 1 205 ? 23.563 53.816 52.238 1.00 39.62 205 TYR A O 1
ATOM 1457 N N . ARG A 1 206 ? 24.331 51.780 51.672 1.00 43.52 206 ARG A N 1
ATOM 1458 C CA . ARG A 1 206 ? 23.556 51.094 52.705 1.00 45.91 206 ARG A CA 1
ATOM 1459 C C . ARG A 1 206 ? 23.956 51.477 54.133 1.00 44.33 206 ARG A C 1
ATOM 1460 O O . ARG A 1 206 ? 23.159 51.340 55.060 1.00 44.52 206 ARG A O 1
ATOM 1468 N N . TYR A 1 207 ? 25.185 51.946 54.320 1.00 42.44 207 TYR A N 1
ATOM 1469 C CA . TYR A 1 207 ? 25.629 52.322 55.664 1.00 41.94 207 TYR A CA 1
ATOM 1470 C C . TYR A 1 207 ? 25.456 53.807 55.996 1.00 40.48 207 TYR A C 1
ATOM 1471 O O . TYR A 1 207 ? 25.813 54.240 57.094 1.00 40.09 207 TYR A O 1
ATOM 1480 N N . LEU A 1 208 ? 24.913 54.585 55.060 1.00 38.59 208 LEU A N 1
ATOM 1481 C CA . LEU A 1 208 ? 24.724 56.019 55.300 1.00 39.07 208 LEU A CA 1
ATOM 1482 C C . LEU A 1 208 ? 23.350 56.358 55.884 1.00 40.61 208 LEU A C 1
ATOM 1483 O O . LEU A 1 208 ? 22.403 55.582 55.749 1.00 41.66 208 LEU A O 1
ATOM 1488 N N . PRO A 1 209 ? 23.237 57.534 56.531 1.00 40.74 209 PRO A N 1
ATOM 1489 C CA . PRO A 1 209 ? 21.963 57.968 57.113 1.00 43.45 209 PRO A CA 1
ATOM 1490 C C . PRO A 1 209 ? 20.852 58.067 56.072 1.00 45.21 209 PRO A C 1
ATOM 1491 O O . PRO A 1 209 ? 21.122 58.341 54.896 1.00 44.47 209 PRO A O 1
ATOM 1495 N N . PRO A 1 210 ? 19.604 57.851 56.510 1.00 48.59 210 PRO A N 1
ATOM 1496 C CA . PRO A 1 210 ? 18.420 57.782 55.645 1.00 50.00 210 PRO A CA 1
ATOM 1497 C C . PRO A 1 210 ? 18.200 58.997 54.734 1.00 50.23 210 PRO A C 1
ATOM 1498 O O . PRO A 1 210 ? 17.823 58.814 53.579 1.00 50.66 210 PRO A O 1
ATOM 1502 N N . ALA A 1 211 ? 18.423 60.210 55.227 1.00 49.90 211 ALA A N 1
ATOM 1503 C CA . ALA A 1 211 ? 18.108 61.392 54.424 1.00 49.08 211 ALA A CA 1
ATOM 1504 C C . ALA A 1 211 ? 19.261 61.846 53.532 1.00 45.48 211 ALA A C 1
ATOM 1505 O O . ALA A 1 211 ? 19.226 62.944 52.983 1.00 46.60 211 ALA A O 1
ATOM 1507 N N . THR A 1 212 ? 20.279 61.008 53.384 1.00 41.40 212 THR A N 1
ATOM 1508 C CA . THR A 1 212 ? 21.480 61.418 52.669 1.00 37.34 212 THR A CA 1
ATOM 1509 C C . THR A 1 212 ? 21.189 61.828 51.224 1.00 35.83 212 THR A C 1
ATOM 1510 O O . THR A 1 212 ? 20.548 61.090 50.471 1.00 34.96 212 THR A O 1
ATOM 1514 N N . GLN A 1 213 ? 21.665 63.017 50.859 1.00 34.14 213 GLN A N 1
ATOM 1515 C CA . GLN A 1 213 ? 21.597 63.508 49.493 1.00 31.95 213 GLN A CA 1
ATOM 1516 C C . GLN A 1 213 ? 22.610 62.774 48.615 1.00 30.00 213 GLN A C 1
ATOM 1517 O O . GLN A 1 213 ? 23.740 62.535 49.033 1.00 29.04 213 GLN A O 1
ATOM 1523 N N . VAL A 1 214 ? 22.221 62.445 47.387 1.00 30.16 214 VAL A N 1
ATOM 1524 C CA . VAL A 1 214 ? 23.121 61.736 46.487 1.00 30.18 214 VAL A CA 1
ATOM 1525 C C . VAL A 1 214 ? 23.284 62.485 45.164 1.00 31.54 214 VAL A C 1
ATOM 1526 O O . VAL A 1 214 ? 22.307 62.899 44.549 1.00 32.50 214 VAL A O 1
ATOM 1530 N N . VAL A 1 215 ? 24.531 62.660 44.743 1.00 31.27 215 VAL A N 1
ATOM 1531 C CA . VAL A 1 215 ? 24.846 63.313 43.490 1.00 31.13 215 VAL A CA 1
ATOM 1532 C C . VAL A 1 215 ? 25.623 62.324 42.628 1.00 32.52 215 VAL A C 1
ATOM 1533 O O . VAL A 1 215 ? 26.641 61.788 43.063 1.00 34.16 215 VAL A O 1
ATOM 1537 N N . LEU A 1 216 ? 25.141 62.076 41.414 1.00 31.28 216 LEU A N 1
ATOM 1538 C CA . LEU A 1 216 ? 25.806 61.141 40.512 1.00 29.55 216 LEU A CA 1
ATOM 1539 C C . LEU A 1 216 ? 26.272 61.853 39.246 1.00 28.35 216 LEU A C 1
ATOM 1540 O O . LEU A 1 216 ? 25.488 62.522 38.564 1.00 28.02 216 LEU A O 1
ATOM 1545 N N . ILE A 1 217 ? 27.566 61.719 38.967 1.00 27.71 217 ILE A N 1
ATOM 1546 C CA . ILE A 1 217 ? 28.208 62.363 37.841 1.00 28.77 217 ILE A CA 1
ATOM 1547 C C . ILE A 1 217 ? 28.677 61.264 36.896 1.00 30.19 217 ILE A C 1
ATOM 1548 O O . ILE A 1 217 ? 29.410 60.366 37.312 1.00 29.05 217 ILE A O 1
ATOM 1553 N N . SER A 1 218 ? 28.278 61.335 35.626 1.00 30.98 218 SER A N 1
ATOM 1554 C CA . SER A 1 218 ? 28.626 60.278 34.681 1.00 33.07 218 SER A CA 1
ATOM 1555 C C . SER A 1 218 ? 28.549 60.762 33.241 1.00 34.40 218 SER A C 1
ATOM 1556 O O . SER A 1 218 ? 27.619 61.476 32.876 1.00 35.19 218 SER A O 1
ATOM 1559 N N . ALA A 1 219 ? 29.519 60.365 32.425 1.00 34.48 219 ALA A N 1
ATOM 1560 C CA . ALA A 1 219 ? 29.498 60.728 31.008 1.00 35.59 219 ALA A CA 1
ATOM 1561 C C . ALA A 1 219 ? 28.383 59.989 30.283 1.00 36.77 219 ALA A C 1
ATOM 1562 O O . ALA A 1 219 ? 27.836 60.501 29.304 1.00 37.08 219 ALA A O 1
ATOM 1564 N N . THR A 1 220 ? 28.054 58.789 30.762 1.00 36.36 220 THR A N 1
ATOM 1565 C CA . THR A 1 220 ? 27.076 57.938 30.092 1.00 38.28 220 THR A CA 1
ATOM 1566 C C . THR A 1 220 ? 25.950 57.480 31.012 1.00 39.98 220 THR A C 1
ATOM 1567 O O . THR A 1 220 ? 26.087 57.497 32.239 1.00 41.23 220 THR A O 1
ATOM 1571 N N . LEU A 1 221 ? 24.853 57.033 30.408 1.00 42.24 221 LEU A N 1
ATOM 1572 C CA . LEU A 1 221 ? 23.641 56.689 31.143 1.00 44.14 221 LEU A CA 1
ATOM 1573 C C . LEU A 1 221 ? 23.171 55.248 30.927 1.00 45.50 221 LEU A C 1
ATOM 1574 O O . LEU A 1 221 ? 21.999 55.025 30.613 1.00 46.38 221 LEU A O 1
ATOM 1579 N N . PRO A 1 222 ? 24.068 54.263 31.113 1.00 45.67 222 PRO A N 1
ATOM 1580 C CA . PRO A 1 222 ? 23.673 52.863 30.906 1.00 47.07 222 PRO A CA 1
ATOM 1581 C C . PRO A 1 222 ? 22.665 52.424 31.968 1.00 47.58 222 PRO A C 1
ATOM 1582 O O . PRO A 1 222 ? 22.420 53.174 32.916 1.00 45.12 222 PRO A O 1
ATOM 1586 N N . HIS A 1 223 ? 22.090 51.235 31.811 1.00 50.03 223 HIS A N 1
ATOM 1587 C CA . HIS A 1 223 ? 21.005 50.791 32.686 1.00 52.26 223 HIS A CA 1
ATOM 1588 C C . HIS A 1 223 ? 21.370 50.703 34.168 1.00 48.75 223 HIS A C 1
ATOM 1589 O O . HIS A 1 223 ? 20.574 51.076 35.026 1.00 45.99 223 HIS A O 1
ATOM 1596 N N . GLU A 1 224 ? 22.556 50.177 34.460 1.00 48.65 224 GLU A N 1
ATOM 1597 C CA . GLU A 1 224 ? 23.009 50.046 35.839 1.00 48.34 224 GLU A CA 1
ATOM 1598 C C . GLU A 1 224 ? 23.025 51.401 36.538 1.00 47.66 224 GLU A C 1
ATOM 1599 O O . GLU A 1 224 ? 22.698 51.489 37.716 1.00 48.69 224 GLU A O 1
ATOM 1601 N N . ILE A 1 225 ? 23.391 52.452 35.806 1.00 46.65 225 ILE A N 1
ATOM 1602 C CA . ILE A 1 225 ? 23.430 53.802 36.372 1.00 45.41 225 ILE A CA 1
ATOM 1603 C C . ILE A 1 225 ? 22.029 54.315 36.682 1.00 45.40 225 ILE A C 1
ATOM 1604 O O . ILE A 1 225 ? 21.788 54.888 37.738 1.00 44.31 225 ILE A O 1
ATOM 1609 N N . LEU A 1 226 ? 21.102 54.097 35.760 1.00 46.91 226 LEU A N 1
ATOM 1610 C CA . LEU A 1 226 ? 19.733 54.551 35.949 1.00 47.97 226 LEU A CA 1
ATOM 1611 C C . LEU A 1 226 ? 19.044 53.780 37.064 1.00 48.42 226 LEU A C 1
ATOM 1612 O O . LEU A 1 226 ? 18.278 54.349 37.835 1.00 47.97 226 LEU A O 1
ATOM 1617 N N . GLU A 1 227 ? 19.315 52.484 37.156 1.00 50.60 227 GLU A N 1
ATOM 1618 C CA . GLU A 1 227 ? 18.759 51.688 38.247 1.00 52.57 227 GLU A CA 1
ATOM 1619 C C . GLU A 1 227 ? 19.342 52.156 39.572 1.00 51.55 227 GLU A C 1
ATOM 1620 O O . GLU A 1 227 ? 18.656 52.197 40.592 1.00 52.15 227 GLU A O 1
ATOM 1626 N N . MET A 1 228 ? 20.619 52.514 39.536 1.00 50.42 228 MET A N 1
ATOM 1627 C CA . MET A 1 228 ? 21.329 53.012 40.702 1.00 50.07 228 MET A CA 1
ATOM 1628 C C . MET A 1 228 ? 20.695 54.309 41.207 1.00 48.71 228 MET A C 1
ATOM 1629 O O . MET A 1 228 ? 20.489 54.486 42.411 1.00 48.72 228 MET A O 1
ATOM 1634 N N . THR A 1 229 ? 20.365 55.202 40.279 1.00 47.50 229 THR A N 1
ATOM 1635 C CA . THR A 1 229 ? 19.704 56.458 40.618 1.00 47.01 229 THR A CA 1
ATOM 1636 C C . THR A 1 229 ? 18.303 56.236 41.180 1.00 48.44 229 THR A C 1
ATOM 1637 O O . THR A 1 229 ? 17.836 57.018 42.000 1.00 49.13 229 THR A O 1
ATOM 1641 N N . ASN A 1 230 ? 17.625 55.189 40.718 1.00 48.99 230 ASN A N 1
ATOM 1642 C CA . ASN A 1 230 ? 16.275 54.887 41.178 1.00 49.41 230 ASN A CA 1
ATOM 1643 C C . ASN A 1 230 ? 16.310 54.412 42.619 1.00 47.41 230 ASN A C 1
ATOM 1644 O O . ASN A 1 230 ? 15.391 54.666 43.399 1.00 47.38 230 ASN A O 1
ATOM 1649 N N . LYS A 1 231 ? 17.374 53.692 42.954 1.00 45.43 231 LYS A N 1
ATOM 1650 C CA . LYS A 1 231 ? 17.509 53.108 44.271 1.00 45.35 231 LYS A CA 1
ATOM 1651 C C . LYS A 1 231 ? 18.090 54.110 45.267 1.00 42.90 231 LYS A C 1
ATOM 1652 O O . LYS A 1 231 ? 17.694 54.128 46.431 1.00 43.21 231 LYS A O 1
ATOM 1654 N N . PHE A 1 232 ? 19.011 54.952 44.802 1.00 40.59 232 PHE A N 1
ATOM 1655 C CA . PHE A 1 232 ? 19.693 55.898 45.683 1.00 40.44 232 PHE A CA 1
ATOM 1656 C C . PHE A 1 232 ? 18.990 57.246 45.824 1.00 42.28 232 PHE A C 1
ATOM 1657 O O . PHE A 1 232 ? 19.270 57.997 46.757 1.00 43.29 232 PHE A O 1
ATOM 1665 N N . MET A 1 233 ? 18.096 57.576 44.901 1.00 42.17 233 MET A N 1
ATOM 1666 C CA . MET A 1 233 ? 17.572 58.940 44.871 1.00 41.12 233 MET A CA 1
ATOM 1667 C C . MET A 1 233 ? 16.065 59.061 45.038 1.00 43.43 233 MET A C 1
ATOM 1668 O O . MET A 1 233 ? 15.313 58.122 44.781 1.00 44.06 233 MET A O 1
ATOM 1673 N N . THR A 1 234 ? 15.642 60.242 45.479 1.00 44.22 234 THR A N 1
ATOM 1674 C CA . THR A 1 234 ? 14.234 60.569 45.613 1.00 46.19 234 THR A CA 1
ATOM 1675 C C . THR A 1 234 ? 13.984 61.854 44.840 1.00 47.27 234 THR A C 1
ATOM 1676 O O . THR A 1 234 ? 14.628 62.870 45.110 1.00 46.37 234 THR A O 1
ATOM 1680 N N . ASP A 1 235 ? 13.067 61.795 43.874 1.00 49.01 235 ASP A N 1
ATOM 1681 C CA . ASP A 1 235 ? 12.753 62.928 42.995 1.00 49.81 235 ASP A CA 1
ATOM 1682 C C . ASP A 1 235 ? 13.994 63.673 42.516 1.00 46.91 235 ASP A C 1
ATOM 1683 O O . ASP A 1 235 ? 14.128 64.868 42.756 1.00 47.44 235 ASP A O 1
ATOM 1688 N N . PRO A 1 236 ? 14.903 62.966 41.829 1.00 44.54 236 PRO A N 1
ATOM 1689 C CA . PRO A 1 236 ? 16.175 63.570 41.430 1.00 42.73 236 PRO A CA 1
ATOM 1690 C C . PRO A 1 236 ? 16.006 64.554 40.277 1.00 43.17 236 PRO A C 1
ATOM 1691 O O . PRO A 1 236 ? 15.125 64.381 39.427 1.00 44.37 236 PRO A O 1
ATOM 1695 N N . ILE A 1 237 ? 16.845 65.581 40.255 1.00 41.39 237 ILE A N 1
ATOM 1696 C CA . ILE A 1 237 ? 16.922 66.455 39.105 1.00 42.02 237 ILE A CA 1
ATOM 1697 C C . ILE A 1 237 ? 17.894 65.834 38.122 1.00 40.93 237 ILE A C 1
ATOM 1698 O O . ILE A 1 237 ? 19.035 65.539 38.475 1.00 40.46 237 ILE A O 1
ATOM 1703 N N . ARG A 1 238 ? 17.446 65.633 36.889 1.00 39.83 238 ARG A N 1
ATOM 1704 C CA A ARG A 1 238 ? 18.321 65.123 35.845 0.51 38.40 238 ARG A CA 1
ATOM 1705 C CA B ARG A 1 238 ? 18.322 65.121 35.849 0.49 38.39 238 ARG A CA 1
ATOM 1706 C C . ARG A 1 238 ? 18.808 66.278 34.979 1.00 37.36 238 ARG A C 1
ATOM 1707 O O . ARG A 1 238 ? 18.006 67.027 34.426 1.00 38.75 238 ARG A O 1
ATOM 1722 N N . ILE A 1 239 ? 20.127 66.428 34.889 1.00 35.42 239 ILE A N 1
ATOM 1723 C CA . ILE A 1 239 ? 20.753 67.483 34.092 1.00 36.47 239 ILE A CA 1
ATOM 1724 C C . ILE A 1 239 ? 21.662 66.823 33.061 1.00 36.40 239 ILE A C 1
ATOM 1725 O O . ILE A 1 239 ? 22.775 66.400 33.381 1.00 35.30 239 ILE A O 1
ATOM 1730 N N . LEU A 1 240 ? 21.179 66.739 31.826 1.00 37.17 240 LEU A N 1
ATOM 1731 C CA . LEU A 1 240 ? 21.801 65.908 30.804 1.00 38.21 240 LEU A CA 1
ATOM 1732 C C . LEU A 1 240 ? 22.149 66.700 29.549 1.00 38.28 240 LEU A C 1
ATOM 1733 O O . LEU A 1 240 ? 21.568 67.758 29.294 1.00 36.71 240 LEU A O 1
ATOM 1738 N N . VAL A 1 241 ? 23.087 66.179 28.759 1.00 39.07 241 VAL A N 1
ATOM 1739 C CA . VAL A 1 241 ? 23.378 66.775 27.454 1.00 39.24 241 VAL A CA 1
ATOM 1740 C C . VAL A 1 241 ? 22.110 66.751 26.631 1.00 39.65 241 VAL A C 1
ATOM 1741 O O . VAL A 1 241 ? 21.412 65.745 26.583 1.00 38.75 241 VAL A O 1
ATOM 1745 N N . LYS A 1 242 ? 21.795 67.883 26.017 1.00 42.01 242 LYS A N 1
ATOM 1746 C CA . LYS A 1 242 ? 20.549 68.024 25.286 1.00 44.89 242 LYS A CA 1
ATOM 1747 C C . LYS A 1 242 ? 20.504 67.115 24.065 1.00 48.55 242 LYS A C 1
ATOM 1748 O O . LYS A 1 242 ? 21.466 67.027 23.300 1.00 48.99 242 LYS A O 1
ATOM 1754 N N . ARG A 1 243 ? 19.377 66.435 23.895 1.00 51.70 243 ARG A N 1
ATOM 1755 C CA . ARG A 1 243 ? 19.132 65.658 22.696 1.00 56.57 243 ARG A CA 1
ATOM 1756 C C . ARG A 1 243 ? 18.859 66.595 21.520 1.00 57.58 243 ARG A C 1
ATOM 1757 O O . ARG A 1 243 ? 18.017 67.488 21.606 1.00 56.56 243 ARG A O 1
ATOM 1765 N N . ASP A 1 244 ? 19.580 66.392 20.424 1.00 60.20 244 ASP A N 1
ATOM 1766 C CA . ASP A 1 244 ? 19.339 67.165 19.208 1.00 63.45 244 ASP A CA 1
ATOM 1767 C C . ASP A 1 244 ? 18.114 66.632 18.477 1.00 65.04 244 ASP A C 1
ATOM 1768 O O . ASP A 1 244 ? 18.233 65.968 17.442 1.00 68.17 244 ASP A O 1
ATOM 1773 N N . GLU A 1 245 ? 16.935 66.919 19.014 1.00 62.94 245 GLU A N 1
ATOM 1774 C CA . GLU A 1 245 ? 15.698 66.443 18.407 1.00 63.36 245 GLU A CA 1
ATOM 1775 C C . GLU A 1 245 ? 14.557 67.431 18.586 1.00 59.59 245 GLU A C 1
ATOM 1776 O O . GLU A 1 245 ? 14.469 68.122 19.600 1.00 57.16 245 GLU A O 1
ATOM 1782 N N . LEU A 1 246 ? 13.692 67.502 17.584 1.00 59.36 246 LEU A N 1
ATOM 1783 C CA . LEU A 1 246 ? 12.539 68.384 17.639 1.00 58.34 246 LEU A CA 1
ATOM 1784 C C . LEU A 1 246 ? 11.283 67.578 17.397 1.00 59.75 246 LEU A C 1
ATOM 1785 O O . LEU A 1 246 ? 11.284 66.627 16.618 1.00 61.50 246 LEU A O 1
ATOM 1790 N N . THR A 1 247 ? 10.199 67.967 18.046 1.00 58.46 247 THR A N 1
ATOM 1791 C CA . THR A 1 247 ? 8.936 67.292 17.810 1.00 60.43 247 THR A CA 1
ATOM 1792 C C . THR A 1 247 ? 7.770 68.234 18.030 1.00 55.64 247 THR A C 1
ATOM 1793 O O . THR A 1 247 ? 7.881 69.205 18.774 1.00 54.64 247 THR A O 1
ATOM 1797 N N . LEU A 1 248 ? 6.648 67.929 17.396 1.00 58.35 248 LEU A N 1
ATOM 1798 C CA . LEU A 1 248 ? 5.428 68.692 17.598 1.00 65.77 248 LEU A CA 1
ATOM 1799 C C . LEU A 1 248 ? 4.571 68.033 18.672 1.00 65.90 248 LEU A C 1
ATOM 1800 O O . LEU A 1 248 ? 3.513 68.539 19.043 1.00 60.94 248 LEU A O 1
ATOM 1805 N N . GLU A 1 249 ? 5.039 66.892 19.165 1.00 64.46 249 GLU A N 1
ATOM 1806 C CA . GLU A 1 249 ? 4.396 66.224 20.289 1.00 63.80 249 GLU A CA 1
ATOM 1807 C C . GLU A 1 249 ? 4.454 67.116 21.515 1.00 59.82 249 GLU A C 1
ATOM 1808 O O . GLU A 1 249 ? 5.523 67.593 21.888 1.00 53.66 249 GLU A O 1
ATOM 1814 N N . GLY A 1 250 ? 3.303 67.351 22.135 1.00 60.27 250 GLY A N 1
ATOM 1815 C CA . GLY A 1 250 ? 3.251 68.173 23.331 1.00 59.44 250 GLY A CA 1
ATOM 1816 C C . GLY A 1 250 ? 2.947 69.631 23.045 1.00 60.51 250 GLY A C 1
ATOM 1817 O O . GLY A 1 250 ? 2.768 70.432 23.965 1.00 59.79 250 GLY A O 1
ATOM 1818 N N . ILE A 1 251 ? 2.905 69.979 21.764 1.00 46.39 251 ILE A N 1
ATOM 1819 C CA . ILE A 1 251 ? 2.547 71.336 21.351 1.00 40.74 251 ILE A CA 1
ATOM 1820 C C . ILE A 1 251 ? 1.084 71.340 20.932 1.00 45.79 251 ILE A C 1
ATOM 1821 O O . ILE A 1 251 ? 0.694 70.622 20.015 1.00 47.36 251 ILE A O 1
ATOM 1826 N N . LYS A 1 252 ? 0.266 72.121 21.624 1.00 44.91 252 LYS A N 1
ATOM 1827 C CA . LYS A 1 252 ? -1.111 72.306 21.204 1.00 45.24 252 LYS A CA 1
ATOM 1828 C C . LYS A 1 252 ? -1.106 73.267 20.024 1.00 43.03 252 LYS A C 1
ATOM 1829 O O . LYS A 1 252 ? -0.712 74.424 20.164 1.00 37.29 252 LYS A O 1
ATOM 1835 N N . GLN A 1 253 ? -1.526 72.777 18.862 1.00 42.67 253 GLN A N 1
ATOM 1836 C CA . GLN A 1 253 ? -1.523 73.587 17.655 1.00 41.63 253 GLN A CA 1
ATOM 1837 C C . GLN A 1 253 ? -2.943 73.912 17.228 1.00 41.60 253 GLN A C 1
ATOM 1838 O O . GLN A 1 253 ? -3.795 73.025 17.148 1.00 43.12 253 GLN A O 1
ATOM 1844 N N . PHE A 1 254 ? -3.196 75.189 16.962 1.00 39.52 254 PHE A N 1
ATOM 1845 C CA . PHE A 1 254 ? -4.491 75.619 16.459 1.00 39.81 254 PHE A CA 1
ATOM 1846 C C . PHE A 1 254 ? -4.313 76.489 15.224 1.00 39.71 254 PHE A C 1
ATOM 1847 O O . PHE A 1 254 ? -3.226 77.010 14.967 1.00 38.74 254 PHE A O 1
ATOM 1855 N N . PHE A 1 255 ? -5.387 76.639 14.462 1.00 39.59 255 PHE A N 1
ATOM 1856 C CA . PHE A 1 255 ? -5.404 77.620 13.388 1.00 40.14 255 PHE A CA 1
ATOM 1857 C C . PHE A 1 255 ? -6.652 78.463 13.544 1.00 40.37 255 PHE A C 1
ATOM 1858 O O . PHE A 1 255 ? -7.663 78.003 14.084 1.00 41.24 255 PHE A O 1
ATOM 1866 N N . VAL A 1 256 ? -6.571 79.700 13.077 1.00 38.93 256 VAL A N 1
ATOM 1867 C CA . VAL A 1 256 ? -7.735 80.557 12.997 1.00 39.95 256 VAL A CA 1
ATOM 1868 C C . VAL A 1 256 ? -7.906 80.946 11.539 1.00 40.64 256 VAL A C 1
ATOM 1869 O O . VAL A 1 256 ? -6.979 81.466 10.911 1.00 41.21 256 VAL A O 1
ATOM 1873 N N . ALA A 1 257 ? -9.077 80.658 10.987 1.00 41.63 257 ALA A N 1
ATOM 1874 C CA . ALA A 1 257 ? -9.368 81.040 9.611 1.00 42.04 257 ALA A CA 1
ATOM 1875 C C . ALA A 1 257 ? -9.619 82.541 9.569 1.00 46.51 257 ALA A C 1
ATOM 1876 O O . ALA A 1 257 ? -10.747 82.992 9.766 1.00 46.12 257 ALA A O 1
ATOM 1878 N N . VAL A 1 258 ? -8.556 83.308 9.337 1.00 46.96 258 VAL A N 1
ATOM 1879 C CA . VAL A 1 258 ? -8.646 84.768 9.272 1.00 48.00 258 VAL A CA 1
ATOM 1880 C C . VAL A 1 258 ? -9.137 85.250 7.900 1.00 51.70 258 VAL A C 1
ATOM 1881 O O . VAL A 1 258 ? -9.470 86.425 7.735 1.00 52.61 258 VAL A O 1
ATOM 1885 N N . GLU A 1 259 ? -9.168 84.334 6.931 1.00 54.31 259 GLU A N 1
ATOM 1886 C CA . GLU A 1 259 ? -9.642 84.602 5.562 1.00 57.87 259 GLU A CA 1
ATOM 1887 C C . GLU A 1 259 ? -8.847 85.638 4.761 1.00 58.41 259 GLU A C 1
ATOM 1888 O O . GLU A 1 259 ? -8.424 85.363 3.640 1.00 60.67 259 GLU A O 1
ATOM 1894 N N . ARG A 1 260 ? -8.672 86.832 5.317 1.00 56.32 260 ARG A N 1
ATOM 1895 C CA . ARG A 1 260 ? -7.982 87.904 4.605 1.00 56.02 260 ARG A CA 1
ATOM 1896 C C . ARG A 1 260 ? -6.803 88.430 5.399 1.00 51.36 260 ARG A C 1
ATOM 1897 O O . ARG A 1 260 ? -6.861 88.504 6.631 1.00 49.48 260 ARG A O 1
ATOM 1905 N N . GLU A 1 261 ? -5.742 88.811 4.695 1.00 49.25 261 GLU A N 1
ATOM 1906 C CA . GLU A 1 261 ? -4.586 89.419 5.344 1.00 46.80 261 GLU A CA 1
ATOM 1907 C C . GLU A 1 261 ? -5.027 90.595 6.198 1.00 46.02 261 GLU A C 1
ATOM 1908 O O . GLU A 1 261 ? -4.627 90.728 7.356 1.00 43.62 261 GLU A O 1
ATOM 1914 N N . GLU A 1 262 ? -5.875 91.442 5.623 1.00 47.95 262 GLU A N 1
ATOM 1915 C CA . GLU A 1 262 ? -6.290 92.664 6.305 1.00 49.08 262 GLU A CA 1
ATOM 1916 C C . GLU A 1 262 ? -7.053 92.406 7.608 1.00 46.29 262 GLU A C 1
ATOM 1917 O O . GLU A 1 262 ? -7.351 93.339 8.354 1.00 45.20 262 GLU A O 1
ATOM 1923 N N . TRP A 1 263 ? -7.362 91.143 7.882 1.00 44.99 263 TRP A N 1
ATOM 1924 C CA . TRP A 1 263 ? -8.110 90.792 9.087 1.00 44.26 263 TRP A CA 1
ATOM 1925 C C . TRP A 1 263 ? -7.207 90.245 10.192 1.00 41.12 263 TRP A C 1
ATOM 1926 O O . TRP A 1 263 ? -7.652 90.033 11.325 1.00 40.77 263 TRP A O 1
ATOM 1937 N N . LYS A 1 264 ? -5.935 90.038 9.865 1.00 39.53 264 LYS A N 1
ATOM 1938 C CA . LYS A 1 264 ? -4.980 89.503 10.831 1.00 38.50 264 LYS A CA 1
ATOM 1939 C C . LYS A 1 264 ? -4.799 90.365 12.091 1.00 37.28 264 LYS A C 1
ATOM 1940 O O . LYS A 1 264 ? -4.858 89.855 13.216 1.00 37.56 264 LYS A O 1
ATOM 1946 N N . PHE A 1 265 ? -4.568 91.659 11.913 1.00 36.35 265 PHE A N 1
ATOM 1947 C CA . PHE A 1 265 ? -4.228 92.506 13.060 1.00 37.07 265 PHE A CA 1
ATOM 1948 C C . PHE A 1 265 ? -5.363 92.625 14.081 1.00 37.27 265 PHE A C 1
ATOM 1949 O O . PHE A 1 265 ? -5.142 92.535 15.295 1.00 38.31 265 PHE A O 1
ATOM 1957 N N . ASP A 1 266 ? -6.576 92.842 13.584 1.00 39.25 266 ASP A N 1
ATOM 1958 C CA . ASP A 1 266 ? -7.775 92.883 14.420 1.00 40.53 266 ASP A CA 1
ATOM 1959 C C . ASP A 1 266 ? -7.905 91.589 15.236 1.00 38.45 266 ASP A C 1
ATOM 1960 O O . ASP A 1 266 ? -8.180 91.618 16.443 1.00 35.50 266 ASP A O 1
ATOM 1965 N N . THR A 1 267 ? -7.673 90.457 14.581 1.00 34.67 267 THR A N 1
ATOM 1966 C CA . THR A 1 267 ? -7.755 89.161 15.255 1.00 35.84 267 THR A CA 1
ATOM 1967 C C . THR A 1 267 ? -6.692 89.008 16.349 1.00 35.02 267 THR A C 1
ATOM 1968 O O . THR A 1 267 ? -6.985 88.540 17.438 1.00 36.04 267 THR A O 1
ATOM 1972 N N . LEU A 1 268 ? -5.459 89.402 16.045 1.00 34.32 268 LEU A N 1
ATOM 1973 C CA . LEU A 1 268 ? -4.378 89.411 17.026 1.00 32.65 268 LEU A CA 1
ATOM 1974 C C . LEU A 1 268 ? -4.779 90.273 18.239 1.00 33.01 268 LEU A C 1
ATOM 1975 O O . LEU A 1 268 ? -4.635 89.869 19.390 1.00 32.33 268 LEU A O 1
ATOM 1980 N N . CYS A 1 269 ? -5.306 91.456 17.965 1.00 33.95 269 CYS A N 1
ATOM 1981 C CA . CYS A 1 269 ? -5.753 92.346 19.026 1.00 35.18 269 CYS A CA 1
ATOM 1982 C C . CYS A 1 269 ? -6.857 91.728 19.887 1.00 35.94 269 CYS A C 1
ATOM 1983 O O . CYS A 1 269 ? -6.890 91.928 21.105 1.00 31.96 269 CYS A O 1
ATOM 1986 N N . ASP A 1 270 ? -7.753 90.980 19.253 1.00 35.37 270 ASP A N 1
ATOM 1987 C CA . ASP A 1 270 ? -8.862 90.366 19.962 1.00 36.27 270 ASP A CA 1
ATOM 1988 C C . ASP A 1 270 ? -8.344 89.234 20.839 1.00 37.34 270 ASP A C 1
ATOM 1989 O O . ASP A 1 270 ? -8.818 89.056 21.962 1.00 37.71 270 ASP A O 1
ATOM 1994 N N . LEU A 1 271 ? -7.374 88.468 20.339 1.00 36.86 271 LEU A N 1
ATOM 1995 C CA . LEU A 1 271 ? -6.751 87.434 21.168 1.00 35.02 271 LEU A CA 1
ATOM 1996 C C . LEU A 1 271 ? -6.160 88.049 22.443 1.00 33.95 271 LEU A C 1
ATOM 1997 O O . LEU A 1 271 ? -6.293 87.483 23.547 1.00 33.89 271 LEU A O 1
ATOM 2002 N N . TYR A 1 272 ? -5.523 89.210 22.305 1.00 32.66 272 TYR A N 1
ATOM 2003 C CA . TYR A 1 272 ? -4.968 89.893 23.482 1.00 32.94 272 TYR A CA 1
ATOM 2004 C C . TYR A 1 272 ? -6.040 90.459 24.417 1.00 34.26 272 TYR A C 1
ATOM 2005 O O . TYR A 1 272 ? -5.768 90.725 25.586 1.00 34.73 272 TYR A O 1
ATOM 2014 N N . ASP A 1 273 ? -7.260 90.626 23.914 1.00 35.22 273 ASP A N 1
ATOM 2015 C CA . ASP A 1 273 ? -8.369 91.073 24.760 1.00 36.67 273 ASP A CA 1
ATOM 2016 C C . ASP A 1 273 ? -9.091 89.920 25.455 1.00 36.89 273 ASP A C 1
ATOM 2017 O O . ASP A 1 273 ? -9.965 90.141 26.291 1.00 37.47 273 ASP A O 1
ATOM 2022 N N . THR A 1 274 ? -8.733 88.688 25.111 1.00 36.21 274 THR A N 1
ATOM 2023 C CA . THR A 1 274 ? -9.482 87.536 25.612 1.00 37.56 274 THR A CA 1
ATOM 2024 C C . THR A 1 274 ? -8.620 86.475 26.297 1.00 35.92 274 THR A C 1
ATOM 2025 O O . THR A 1 274 ? -9.139 85.622 27.009 1.00 38.27 274 THR A O 1
ATOM 2029 N N . LEU A 1 275 ? -7.313 86.510 26.065 1.00 34.04 275 LEU A N 1
ATOM 2030 C CA . LEU A 1 275 ? -6.421 85.466 26.568 1.00 34.70 275 LEU A CA 1
ATOM 2031 C C . LEU A 1 275 ? -5.545 86.013 27.684 1.00 34.97 275 LEU A C 1
ATOM 2032 O O . LEU A 1 275 ? -5.378 87.229 27.816 1.00 33.86 275 LEU A O 1
ATOM 2037 N N . THR A 1 276 ? -4.982 85.110 28.479 1.00 34.41 276 THR A N 1
ATOM 2038 C CA . THR A 1 276 ? -4.012 85.510 29.488 1.00 35.04 276 THR A CA 1
ATOM 2039 C C . THR A 1 276 ? -2.625 85.160 28.980 1.00 34.20 276 THR A C 1
ATOM 2040 O O . THR A 1 276 ? -2.306 83.997 28.767 1.00 34.52 276 THR A O 1
ATOM 2044 N N . ILE A 1 277 ? -1.808 86.181 28.775 1.00 32.11 277 ILE A N 1
ATOM 2045 C CA . ILE A 1 277 ? -0.517 86.006 28.138 1.00 31.45 277 ILE A CA 1
ATOM 2046 C C . ILE A 1 277 ? 0.594 86.624 28.966 1.00 37.62 277 ILE A C 1
ATOM 2047 O O . ILE A 1 277 ? 0.534 87.797 29.354 1.00 31.58 277 ILE A O 1
ATOM 2052 N N . THR A 1 278 ? 1.621 85.831 29.218 1.00 31.95 278 THR A N 1
ATOM 2053 C CA . THR A 1 278 ? 2.781 86.291 29.965 1.00 32.33 278 THR A CA 1
ATOM 2054 C C . THR A 1 278 ? 3.683 87.021 28.994 1.00 31.52 278 THR A C 1
ATOM 2055 O O . THR A 1 278 ? 3.811 88.244 29.032 1.00 31.19 278 THR A O 1
ATOM 2059 N N . GLN A 1 279 ? 4.299 86.244 28.112 1.00 31.15 279 GLN A N 1
ATOM 2060 C CA . GLN A 1 279 ? 4.980 86.778 26.952 1.00 31.52 279 GLN A CA 1
ATOM 2061 C C . GLN A 1 279 ? 4.553 85.923 25.767 1.00 31.53 279 GLN A C 1
ATOM 2062 O O . GLN A 1 279 ? 4.119 84.781 25.942 1.00 30.48 279 GLN A O 1
ATOM 2068 N N . ALA A 1 280 ? 4.659 86.470 24.565 1.00 31.11 280 ALA A N 1
ATOM 2069 C CA . ALA A 1 280 ? 4.349 85.693 23.374 1.00 31.26 280 ALA A CA 1
ATOM 2070 C C . ALA A 1 280 ? 5.386 85.954 22.306 1.00 32.99 280 ALA A C 1
ATOM 2071 O O . ALA A 1 280 ? 5.982 87.036 22.251 1.00 32.26 280 ALA A O 1
ATOM 2073 N N . VAL A 1 281 ? 5.594 84.956 21.454 1.00 29.34 281 VAL A N 1
ATOM 2074 C CA . VAL A 1 281 ? 6.432 85.129 20.278 1.00 32.72 281 VAL A CA 1
ATOM 2075 C C . VAL A 1 281 ? 5.581 85.089 19.010 1.00 32.14 281 VAL A C 1
ATOM 2076 O O . VAL A 1 281 ? 4.768 84.182 18.832 1.00 33.16 281 VAL A O 1
ATOM 2080 N N . ILE A 1 282 ? 5.768 86.081 18.142 1.00 30.10 282 ILE A N 1
ATOM 2081 C CA . ILE A 1 282 ? 5.006 86.184 16.903 1.00 30.72 282 ILE A CA 1
ATOM 2082 C C . ILE A 1 282 ? 5.908 86.039 15.672 1.00 31.05 282 ILE A C 1
ATOM 2083 O O . ILE A 1 282 ? 6.800 86.859 15.454 1.00 30.20 282 ILE A O 1
ATOM 2088 N N . PHE A 1 283 ? 5.683 84.996 14.871 1.00 30.54 283 PHE A N 1
ATOM 2089 C CA . PHE A 1 283 ? 6.450 84.826 13.630 1.00 33.17 283 PHE A CA 1
ATOM 2090 C C . PHE A 1 283 ? 5.776 85.435 12.413 1.00 33.51 283 PHE A C 1
ATOM 2091 O O . PHE A 1 283 ? 4.564 85.319 12.247 1.00 31.89 283 PHE A O 1
ATOM 2099 N N . CYS A 1 284 ? 6.586 86.076 11.568 1.00 33.85 284 CYS A N 1
ATOM 2100 C CA . CYS A 1 284 ? 6.173 86.504 10.225 1.00 34.21 284 CYS A CA 1
ATOM 2101 C C . CYS A 1 284 ? 7.161 85.979 9.169 1.00 34.48 284 CYS A C 1
ATOM 2102 O O . CYS A 1 284 ? 8.295 85.631 9.484 1.00 36.94 284 CYS A O 1
ATOM 2105 N N . ASN A 1 285 ? 6.739 85.950 7.912 1.00 35.67 285 ASN A N 1
ATOM 2106 C CA . ASN A 1 285 ? 7.593 85.418 6.849 1.00 40.93 285 ASN A CA 1
ATOM 2107 C C . ASN A 1 285 ? 8.702 86.372 6.383 1.00 42.09 285 ASN A C 1
ATOM 2108 O O . ASN A 1 285 ? 9.749 85.929 5.904 1.00 42.71 285 ASN A O 1
ATOM 2113 N N . THR A 1 286 ? 8.468 87.675 6.532 1.00 37.28 286 THR A N 1
ATOM 2114 C CA . THR A 1 286 ? 9.339 88.685 5.950 1.00 38.16 286 THR A CA 1
ATOM 2115 C C . THR A 1 286 ? 9.757 89.771 6.943 1.00 37.17 286 THR A C 1
ATOM 2116 O O . THR A 1 286 ? 8.996 90.127 7.838 1.00 35.99 286 THR A O 1
ATOM 2120 N N . LYS A 1 287 ? 10.965 90.298 6.755 1.00 37.85 287 LYS A N 1
ATOM 2121 C CA . LYS A 1 287 ? 11.416 91.453 7.509 1.00 41.84 287 LYS A CA 1
ATOM 2122 C C . LYS A 1 287 ? 10.387 92.581 7.395 1.00 40.40 287 LYS A C 1
ATOM 2123 O O . LYS A 1 287 ? 10.077 93.249 8.381 1.00 38.87 287 LYS A O 1
ATOM 2129 N N . ARG A 1 288 ? 9.848 92.763 6.191 1.00 38.66 288 ARG A N 1
ATOM 2130 C CA A ARG A 1 288 ? 8.848 93.797 5.932 0.50 39.06 288 ARG A CA 1
ATOM 2131 C CA B ARG A 1 288 ? 8.846 93.794 5.928 0.50 39.07 288 ARG A CA 1
ATOM 2132 C C . ARG A 1 288 ? 7.658 93.696 6.877 1.00 38.60 288 ARG A C 1
ATOM 2133 O O . ARG A 1 288 ? 7.248 94.690 7.480 1.00 37.34 288 ARG A O 1
ATOM 2148 N N . LYS A 1 289 ? 7.109 92.494 7.005 1.00 37.02 289 LYS A N 1
ATOM 2149 C CA . LYS A 1 289 ? 5.961 92.262 7.872 1.00 39.63 289 LYS A CA 1
ATOM 2150 C C . LYS A 1 289 ? 6.338 92.481 9.351 1.00 39.33 289 LYS A C 1
ATOM 2151 O O . LYS A 1 289 ? 5.552 93.040 10.126 1.00 33.76 289 LYS A O 1
ATOM 2157 N N . VAL A 1 290 ? 7.541 92.055 9.733 1.00 38.03 290 VAL A N 1
ATOM 2158 C CA . VAL A 1 290 ? 8.008 92.248 11.107 1.00 36.33 290 VAL A CA 1
ATOM 2159 C C . VAL A 1 290 ? 8.120 93.739 11.458 1.00 37.36 290 VAL A C 1
ATOM 2160 O O . VAL A 1 290 ? 7.693 94.165 12.531 1.00 37.59 290 VAL A O 1
ATOM 2164 N N . ASP A 1 291 ? 8.703 94.517 10.554 1.00 38.05 291 ASP A N 1
ATOM 2165 C CA . ASP A 1 291 ? 8.819 95.957 10.751 1.00 39.35 291 ASP A CA 1
ATOM 2166 C C . ASP A 1 291 ? 7.435 96.581 10.854 1.00 38.75 291 ASP A C 1
ATOM 2167 O O . ASP A 1 291 ? 7.172 97.396 11.737 1.00 34.47 291 ASP A O 1
ATOM 2172 N N . TRP A 1 292 ? 6.547 96.178 9.952 1.00 38.97 292 TRP A N 1
ATOM 2173 C CA . TRP A 1 292 ? 5.184 96.683 9.952 1.00 38.02 292 TRP A CA 1
ATOM 2174 C C . TRP A 1 292 ? 4.444 96.351 11.247 1.00 35.73 292 TRP A C 1
ATOM 2175 O O . TRP A 1 292 ? 3.871 97.240 11.898 1.00 34.45 292 TRP A O 1
ATOM 2186 N N . LEU A 1 293 ? 4.464 95.075 11.621 1.00 34.19 293 LEU A N 1
ATOM 2187 C CA . LEU A 1 293 ? 3.737 94.618 12.801 1.00 33.73 293 LEU A CA 1
ATOM 2188 C C . LEU A 1 293 ? 4.298 95.214 14.100 1.00 33.43 293 LEU A C 1
ATOM 2189 O O . LEU A 1 293 ? 3.552 95.521 15.014 1.00 31.08 293 LEU A O 1
ATOM 2194 N N . THR A 1 294 ? 5.614 95.374 14.157 1.00 31.53 294 THR A N 1
ATOM 2195 C CA . THR A 1 294 ? 6.260 96.016 15.279 1.00 31.26 294 THR A CA 1
ATOM 2196 C C . THR A 1 294 ? 5.725 97.443 15.436 1.00 31.87 294 THR A C 1
ATOM 2197 O O . THR A 1 294 ? 5.270 97.814 16.518 1.00 31.54 294 THR A O 1
ATOM 2201 N N . GLU A 1 295 ? 5.770 98.232 14.355 1.00 32.95 295 GLU A N 1
ATOM 2202 C CA . GLU A 1 295 ? 5.257 99.607 14.394 1.00 35.84 295 GLU A CA 1
ATOM 2203 C C . GLU A 1 295 ? 3.800 99.649 14.852 1.00 36.35 295 GLU A C 1
ATOM 2204 O O . GLU A 1 295 ? 3.408 100.502 15.650 1.00 33.83 295 GLU A O 1
ATOM 2210 N N . LYS A 1 296 ? 3.003 98.716 14.342 1.00 35.73 296 LYS A N 1
ATOM 2211 C CA . LYS A 1 296 ? 1.583 98.670 14.657 1.00 37.26 296 LYS A CA 1
ATOM 2212 C C . LYS A 1 296 ? 1.318 98.340 16.131 1.00 34.54 296 LYS A C 1
ATOM 2213 O O . LYS A 1 296 ? 0.467 98.957 16.775 1.00 34.42 296 LYS A O 1
ATOM 2219 N N . MET A 1 297 ? 2.020 97.340 16.647 1.00 32.35 297 MET A N 1
ATOM 2220 C CA . MET A 1 297 ? 1.810 96.924 18.025 1.00 31.39 297 MET A CA 1
ATOM 2221 C C . MET A 1 297 ? 2.317 97.997 18.991 1.00 32.06 297 MET A C 1
ATOM 2222 O O . MET A 1 297 ? 1.636 98.328 19.952 1.00 32.99 297 MET A O 1
ATOM 2227 N N . ARG A 1 298 ? 3.494 98.554 18.715 1.00 32.35 298 ARG A N 1
ATOM 2228 C CA . ARG A 1 298 ? 4.028 99.628 19.538 1.00 33.62 298 ARG A CA 1
ATOM 2229 C C . ARG A 1 298 ? 3.073 100.814 19.598 1.00 33.97 298 ARG A C 1
ATOM 2230 O O . ARG A 1 298 ? 2.848 101.392 20.672 1.00 34.08 298 ARG A O 1
ATOM 2238 N N . GLU A 1 299 ? 2.503 101.164 18.448 1.00 33.25 299 GLU A N 1
ATOM 2239 C CA . GLU A 1 299 ? 1.516 102.239 18.381 1.00 42.90 299 GLU A CA 1
ATOM 2240 C C . GLU A 1 299 ? 0.269 101.863 19.192 1.00 34.04 299 GLU A C 1
ATOM 2241 O O . GLU A 1 299 ? -0.439 102.732 19.701 1.00 34.89 299 GLU A O 1
ATOM 2247 N N . ALA A 1 300 ? 0.018 100.562 19.308 1.00 33.00 300 ALA A N 1
ATOM 2248 C CA . ALA A 1 300 ? -1.065 100.033 20.139 1.00 35.34 300 ALA A CA 1
ATOM 2249 C C . ALA A 1 300 ? -0.622 99.825 21.593 1.00 34.62 300 ALA A C 1
ATOM 2250 O O . ALA A 1 300 ? -1.332 99.205 22.382 1.00 32.05 300 ALA A O 1
ATOM 2252 N N . ASN A 1 301 ? 0.570 100.314 21.916 1.00 34.34 301 ASN A N 1
ATOM 2253 C CA . ASN A 1 301 ? 1.093 100.306 23.280 1.00 32.25 301 ASN A CA 1
ATOM 2254 C C . ASN A 1 301 ? 1.5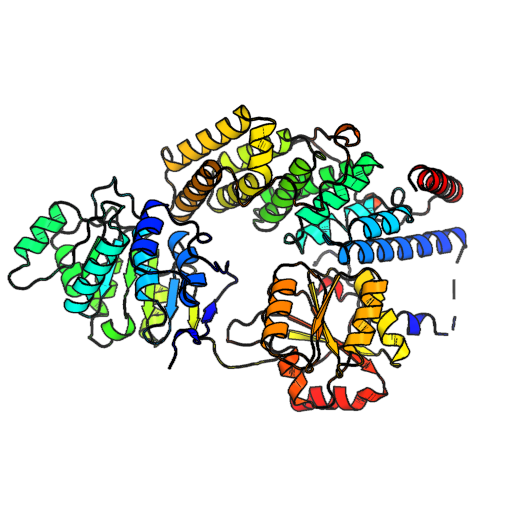40 98.950 23.797 1.00 33.79 301 ASN A C 1
ATOM 2255 O O . ASN A 1 301 ? 1.559 98.724 25.004 1.00 31.44 301 ASN A O 1
ATOM 2260 N N . PHE A 1 302 ? 1.899 98.048 22.890 1.00 32.32 302 PHE A N 1
ATOM 2261 C CA . PHE A 1 302 ? 2.570 96.818 23.294 1.00 31.37 302 PHE A CA 1
ATOM 2262 C C . PHE A 1 302 ? 4.043 97.138 23.490 1.00 32.15 302 PHE A C 1
ATOM 2263 O O . PHE A 1 302 ? 4.575 98.049 22.842 1.00 30.58 302 PHE A O 1
ATOM 2271 N N . THR A 1 303 ? 4.702 96.392 24.373 1.00 30.04 303 THR A N 1
ATOM 2272 C CA . THR A 1 303 ? 6.162 96.433 24.471 1.00 30.28 303 THR A CA 1
ATOM 2273 C C . THR A 1 303 ? 6.721 95.288 23.628 1.00 31.31 303 THR A C 1
ATOM 2274 O O . THR A 1 303 ? 6.417 94.111 23.864 1.00 29.38 303 THR A O 1
ATOM 2278 N N . VAL A 1 304 ? 7.534 95.643 22.640 1.00 29.92 304 VAL A N 1
ATOM 2279 C CA . VAL A 1 304 ? 7.897 94.716 21.583 1.00 30.73 304 VAL A CA 1
ATOM 2280 C C . VAL A 1 304 ? 9.396 94.722 21.325 1.00 31.95 304 VAL A C 1
ATOM 2281 O O . VAL A 1 304 ? 10.017 95.783 21.246 1.00 33.04 304 VAL A O 1
ATOM 2285 N N . SER A 1 305 ? 9.975 93.534 21.210 1.00 29.99 305 SER A N 1
ATOM 2286 C CA . SER A 1 305 ? 11.313 93.378 20.652 1.00 30.56 305 SER A CA 1
ATOM 2287 C C . SER A 1 305 ? 11.153 92.765 19.257 1.00 31.57 305 SER A C 1
ATOM 2288 O O . SER A 1 305 ? 10.349 91.859 19.069 1.00 29.94 305 SER A O 1
ATOM 2291 N N . SER A 1 306 ? 11.908 93.239 18.278 1.00 32.40 306 SER A N 1
ATOM 2292 C CA . SER A 1 306 ? 11.752 92.676 16.934 1.00 33.35 306 SER A CA 1
ATOM 2293 C C . SER A 1 306 ? 13.079 92.163 16.408 1.00 34.09 306 SER A C 1
ATOM 2294 O O . SER A 1 306 ? 14.146 92.691 16.733 1.00 34.34 306 SER A O 1
ATOM 2297 N N . MET A 1 307 ? 13.005 91.119 15.595 1.00 34.59 307 MET A N 1
ATOM 2298 C CA . MET A 1 307 ? 14.193 90.431 15.159 1.00 37.09 307 MET A CA 1
ATOM 2299 C C . MET A 1 307 ? 13.999 90.013 13.698 1.00 38.07 307 MET A C 1
ATOM 2300 O O . MET A 1 307 ? 12.884 89.701 13.289 1.00 38.78 307 MET A O 1
ATOM 2305 N N . HIS A 1 308 ? 15.071 90.042 12.910 1.00 37.76 308 HIS A N 1
ATOM 2306 C CA . HIS A 1 308 ? 15.010 89.657 11.504 1.00 38.74 308 HIS A CA 1
ATOM 2307 C C . HIS A 1 308 ? 16.408 89.309 10.980 1.00 39.55 308 HIS A C 1
ATOM 2308 O O . HIS A 1 308 ? 17.393 89.396 11.717 1.00 40.22 308 HIS A O 1
ATOM 2315 N N . GLY A 1 309 ? 16.488 88.934 9.706 1.00 40.29 309 GLY A N 1
ATOM 2316 C CA . GLY A 1 309 ? 17.726 88.452 9.119 1.00 41.21 309 GLY A CA 1
ATOM 2317 C C . GLY A 1 309 ? 18.742 89.514 8.745 1.00 42.51 309 GLY A C 1
ATOM 2318 O O . GLY A 1 309 ? 19.920 89.210 8.602 1.00 44.40 309 GLY A O 1
ATOM 2319 N N . ASP A 1 310 ? 18.294 90.756 8.585 1.00 42.44 310 ASP A N 1
ATOM 2320 C CA . ASP A 1 310 ? 19.181 91.865 8.221 1.00 44.66 310 ASP A CA 1
ATOM 2321 C C . ASP A 1 310 ? 20.159 92.257 9.335 1.00 47.10 310 ASP A C 1
ATOM 2322 O O . ASP A 1 310 ? 21.058 93.074 9.122 1.00 48.68 310 ASP A O 1
ATOM 2327 N N . MET A 1 311 ? 19.970 91.704 10.529 1.00 46.33 311 MET A N 1
ATOM 2328 C CA . MET A 1 311 ? 20.836 92.052 11.649 1.00 48.24 311 MET A CA 1
ATOM 2329 C C . MET A 1 311 ? 21.778 90.915 12.022 1.00 49.73 311 MET A C 1
ATOM 2330 O O . MET A 1 311 ? 21.392 89.748 11.982 1.00 48.49 311 MET A O 1
ATOM 2335 N N . PRO A 1 312 ? 23.020 91.262 12.397 1.00 53.07 312 PRO A N 1
ATOM 2336 C CA . PRO A 1 312 ? 24.058 90.287 12.749 1.00 54.97 312 PRO A CA 1
ATOM 2337 C C . PRO A 1 312 ? 23.605 89.412 13.912 1.00 54.61 312 PRO A C 1
ATOM 2338 O O . PRO A 1 312 ? 22.789 89.854 14.726 1.00 52.85 312 PRO A O 1
ATOM 2342 N N . GLN A 1 313 ? 24.136 88.195 13.983 1.00 56.16 313 GLN A N 1
ATOM 2343 C CA . GLN A 1 313 ? 23.807 87.257 15.053 1.00 56.63 313 GLN A CA 1
ATOM 2344 C C . GLN A 1 313 ? 23.966 87.863 16.453 1.00 57.58 313 GLN A C 1
ATOM 2345 O O . GLN A 1 313 ? 23.202 87.536 17.360 1.00 56.15 313 GLN A O 1
ATOM 2347 N N . LYS A 1 314 ? 24.949 88.745 16.622 1.00 60.31 314 LYS A N 1
ATOM 2348 C CA . LYS A 1 314 ? 25.195 89.381 17.917 1.00 61.83 314 LYS A CA 1
ATOM 2349 C C . LYS A 1 314 ? 24.022 90.252 18.359 1.00 59.53 314 LYS A C 1
ATOM 2350 O O . LYS A 1 314 ? 23.637 90.239 19.529 1.00 58.37 314 LYS A O 1
ATOM 2356 N N . GLU A 1 315 ? 23.465 91.017 17.424 1.00 58.59 315 GLU A N 1
ATOM 2357 C CA . GLU A 1 315 ? 22.295 91.832 17.722 1.00 57.19 315 GLU A CA 1
ATOM 2358 C C . GLU A 1 315 ? 21.109 90.952 18.105 1.00 53.39 315 GLU A C 1
ATOM 2359 O O . GLU A 1 315 ? 20.399 91.247 19.065 1.00 52.05 315 GLU A O 1
ATOM 2365 N N . ARG A 1 316 ? 20.898 89.873 17.356 1.00 51.45 316 ARG A N 1
ATOM 2366 C CA . ARG A 1 316 ? 19.742 89.013 17.586 1.00 49.56 316 ARG A CA 1
ATOM 2367 C C . ARG A 1 316 ? 19.804 88.411 18.982 1.00 49.65 316 ARG A C 1
ATOM 2368 O O . ARG A 1 316 ? 18.796 88.332 19.683 1.00 48.04 316 ARG A O 1
ATOM 2376 N N . GLU A 1 317 ? 21.000 88.005 19.387 1.00 51.34 317 GLU A N 1
ATOM 2377 C CA . GLU A 1 317 ? 21.206 87.428 20.710 1.00 51.32 317 GLU A CA 1
ATOM 2378 C C . GLU A 1 317 ? 20.995 88.454 21.817 1.00 50.41 317 GLU A C 1
ATOM 2379 O O . GLU A 1 317 ? 20.462 88.128 22.878 1.00 49.57 317 GLU A O 1
ATOM 2385 N N . SER A 1 318 ? 21.420 89.691 21.571 1.00 50.05 318 SER A N 1
ATOM 2386 C CA . SER A 1 318 ? 21.227 90.764 22.536 1.00 50.30 318 SER A CA 1
ATOM 2387 C C . SER A 1 318 ? 19.754 91.096 22.693 1.00 48.43 318 SER A C 1
ATOM 2388 O O . SER A 1 318 ? 19.279 91.363 23.799 1.00 49.49 318 SER A O 1
ATOM 2391 N N . ILE A 1 319 ? 19.033 91.077 21.583 1.00 45.91 319 ILE A N 1
ATOM 2392 C CA . ILE A 1 319 ? 17.606 91.369 21.599 1.00 44.83 319 ILE A CA 1
ATOM 2393 C C . ILE A 1 319 ? 16.846 90.259 22.305 1.00 44.46 319 ILE A C 1
ATOM 2394 O O . ILE A 1 319 ? 15.836 90.500 22.961 1.00 44.35 319 ILE A O 1
ATOM 2399 N N . MET A 1 320 ? 17.347 89.041 22.167 1.00 45.17 320 MET A N 1
ATOM 2400 C CA . MET A 1 320 ? 16.759 87.893 22.829 1.00 45.25 320 MET A CA 1
ATOM 2401 C C . MET A 1 320 ? 16.966 88.017 24.337 1.00 46.90 320 MET A C 1
ATOM 2402 O O . MET A 1 320 ? 16.110 87.622 25.126 1.00 46.91 320 MET A O 1
ATOM 2407 N N . LYS A 1 321 ? 18.107 88.573 24.727 1.00 48.49 321 LYS A N 1
ATOM 2408 C CA . LYS A 1 321 ? 18.393 88.823 26.131 1.00 51.04 321 LYS A CA 1
ATOM 2409 C C . LYS A 1 321 ? 17.391 89.821 26.703 1.00 48.17 321 LYS A C 1
ATOM 2410 O O . LYS A 1 321 ? 16.851 89.611 27.789 1.00 47.49 321 LYS A O 1
ATOM 2416 N N . GLU A 1 322 ? 17.164 90.905 25.965 1.00 45.64 322 GLU A N 1
ATOM 2417 C CA . GLU A 1 322 ? 16.227 91.956 26.362 1.00 44.86 322 GLU A CA 1
ATOM 2418 C C . GLU A 1 322 ? 14.816 91.402 26.560 1.00 40.62 322 GLU A C 1
ATOM 2419 O O . GLU A 1 322 ? 14.132 91.728 27.542 1.00 38.96 322 GLU A O 1
ATOM 2425 N N . PHE A 1 323 ? 14.392 90.569 25.616 1.00 36.85 323 PHE A N 1
ATOM 2426 C CA . PHE A 1 323 ? 13.090 89.918 25.674 1.00 34.87 323 PHE A CA 1
ATOM 2427 C C . PHE A 1 323 ? 13.004 88.935 26.853 1.00 36.47 323 PHE A C 1
ATOM 2428 O O . PHE A 1 323 ? 11.992 88.880 27.569 1.00 38.29 323 PHE A O 1
ATOM 2436 N N . ARG A 1 324 ? 14.065 88.159 27.056 1.00 35.54 324 ARG A N 1
ATOM 2437 C CA . ARG A 1 324 ? 14.075 87.176 28.132 1.00 37.24 324 ARG A CA 1
ATOM 2438 C C . ARG A 1 324 ? 14.037 87.870 29.485 1.00 37.79 324 ARG A C 1
ATOM 2439 O O . ARG A 1 324 ? 13.538 87.304 30.465 1.00 36.56 324 ARG A O 1
ATOM 2441 N N . SER A 1 325 ? 14.568 89.093 29.530 1.00 37.59 325 SER A N 1
ATOM 2442 C CA . SER A 1 325 ? 14.666 89.855 30.774 1.00 39.68 325 SER A CA 1
ATOM 2443 C C . SER A 1 325 ? 13.319 90.437 31.149 1.00 37.57 325 SER A C 1
ATOM 2444 O O . SER A 1 325 ? 13.110 90.855 32.289 1.00 38.15 325 SER A O 1
ATOM 2447 N N . GLY A 1 326 ? 12.419 90.491 30.174 1.00 36.17 326 GLY A N 1
ATOM 2448 C CA . GLY A 1 326 ? 11.072 90.973 30.409 1.00 36.61 326 GLY A CA 1
ATOM 2449 C C . GLY A 1 326 ? 10.864 92.422 30.021 1.00 37.04 326 GLY A C 1
ATOM 2450 O O . GLY A 1 326 ? 9.767 92.959 30.201 1.00 37.56 326 GLY A O 1
ATOM 2451 N N . ALA A 1 327 ? 11.916 93.057 29.504 1.00 37.09 327 ALA A N 1
ATOM 2452 C CA . ALA A 1 327 ? 11.831 94.431 28.986 1.00 36.09 327 ALA A CA 1
ATOM 2453 C C . ALA A 1 327 ? 10.728 94.602 27.941 1.00 34.71 327 ALA A C 1
ATOM 2454 O O . ALA A 1 327 ? 10.130 95.671 27.830 1.00 34.74 327 ALA A O 1
ATOM 2456 N N . SER A 1 328 ? 10.480 93.557 27.158 1.00 33.56 328 SER A N 1
ATOM 2457 C CA . SER A 1 328 ? 9.334 93.535 26.265 1.00 32.87 328 SER A CA 1
ATOM 2458 C C . SER A 1 328 ? 8.522 92.266 26.514 1.00 33.89 328 SER A C 1
ATOM 2459 O O . SER A 1 328 ? 9.070 91.235 26.926 1.00 30.94 328 SER A O 1
ATOM 2462 N N . ARG A 1 329 ? 7.217 92.347 26.277 1.00 30.07 329 ARG A N 1
ATOM 2463 C CA . ARG A 1 329 ? 6.352 91.192 26.424 1.00 29.83 329 ARG A CA 1
ATOM 2464 C C . ARG A 1 329 ? 5.969 90.532 25.096 1.00 33.57 329 ARG A C 1
ATOM 2465 O O . ARG A 1 329 ? 5.306 89.496 25.085 1.00 29.11 329 ARG A O 1
ATOM 2473 N N . VAL A 1 330 ? 6.370 91.147 23.987 1.00 32.49 330 VAL A N 1
ATOM 2474 C CA . VAL A 1 330 ? 6.149 90.562 22.670 1.00 32.23 330 VAL A CA 1
ATOM 2475 C C . VAL A 1 330 ? 7.465 90.495 21.906 1.00 33.86 330 VAL A C 1
ATOM 2476 O O . VAL A 1 330 ? 8.192 91.492 21.824 1.00 33.95 330 VAL A O 1
ATOM 2480 N N . LEU A 1 331 ? 7.780 89.317 21.363 1.00 33.14 331 LEU A N 1
ATOM 2481 C CA . LEU A 1 331 ? 8.923 89.187 20.466 1.00 33.25 331 LEU A CA 1
ATOM 2482 C C . LEU A 1 331 ? 8.423 88.865 19.071 1.00 31.06 331 LEU A C 1
ATOM 2483 O O . LEU A 1 331 ? 7.728 87.875 18.871 1.00 30.17 331 LEU A O 1
ATOM 2488 N N . ILE A 1 332 ? 8.775 89.715 18.110 1.00 31.83 332 ILE A N 1
ATOM 2489 C CA . ILE A 1 332 ? 8.381 89.510 16.718 1.00 31.02 332 ILE A CA 1
ATOM 2490 C C . ILE A 1 332 ? 9.601 89.197 15.862 1.00 33.02 332 ILE A C 1
ATOM 2491 O O . ILE A 1 332 ? 10.573 89.962 15.853 1.00 32.73 332 ILE A O 1
ATOM 2496 N N . SER A 1 333 ? 9.535 88.083 15.129 1.00 32.89 333 SER A N 1
ATOM 2497 C CA . SER A 1 333 ? 10.703 87.561 14.434 1.00 33.82 333 SER A CA 1
ATOM 2498 C C . SER A 1 333 ? 10.393 86.929 13.061 1.00 33.66 333 SER A C 1
ATOM 2499 O O . SER A 1 333 ? 9.282 86.454 12.796 1.00 32.54 333 SER A O 1
ATOM 2502 N N . THR A 1 334 ? 11.387 86.934 12.187 1.00 34.47 334 THR A N 1
ATOM 2503 C CA . THR A 1 334 ? 11.329 86.102 10.998 1.00 36.55 334 THR A CA 1
ATOM 2504 C C . THR A 1 334 ? 11.951 84.774 11.405 1.00 38.75 334 THR A C 1
ATOM 2505 O O . THR A 1 334 ? 12.206 84.535 12.594 1.00 38.75 334 THR A O 1
ATOM 2509 N N . ASP A 1 335 ? 12.201 83.917 10.428 1.00 41.35 335 ASP A N 1
ATOM 2510 C CA . ASP A 1 335 ? 12.854 82.648 10.688 1.00 45.87 335 ASP A CA 1
ATOM 2511 C C . ASP A 1 335 ? 14.368 82.835 10.811 1.00 53.57 335 ASP A C 1
ATOM 2512 O O . ASP A 1 335 ? 15.082 82.856 9.821 1.00 56.88 335 ASP A O 1
ATOM 2517 N N . VAL A 1 336 ? 14.851 82.983 12.040 1.00 59.16 336 VAL A N 1
ATOM 2518 C CA . VAL A 1 336 ? 16.280 83.166 12.289 1.00 65.04 336 VAL A CA 1
ATOM 2519 C C . VAL A 1 336 ? 16.827 82.144 13.291 1.00 71.04 336 VAL A C 1
ATOM 2520 O O . VAL A 1 336 ? 18.040 81.944 13.379 1.00 73.08 336 VAL A O 1
ATOM 2524 N N . TRP A 1 337 ? 15.933 81.509 14.049 1.00 74.32 337 TRP A N 1
ATOM 2525 C CA . TRP A 1 337 ? 16.337 80.500 15.028 1.00 78.88 337 TRP A CA 1
ATOM 2526 C C . TRP A 1 337 ? 16.063 79.085 14.538 1.00 79.69 337 TRP A C 1
ATOM 2527 O O . TRP A 1 337 ? 16.026 78.149 15.335 1.00 80.18 337 TRP A O 1
ATOM 2538 N N . GLY A 1 340 ? 14.566 76.001 17.230 1.00 70.10 340 GLY A N 1
ATOM 2539 C CA . GLY A 1 340 ? 13.554 76.209 18.248 1.00 68.94 340 GLY A CA 1
ATOM 2540 C C . GLY A 1 340 ? 13.907 77.348 19.182 1.00 67.47 340 GLY A C 1
ATOM 2541 O O . GLY A 1 340 ? 15.023 77.867 19.140 1.00 68.09 340 GLY A O 1
ATOM 2542 N N . LEU A 1 341 ? 12.956 77.739 20.027 1.00 66.07 341 LEU A N 1
ATOM 2543 C CA . LEU A 1 341 ? 13.172 78.809 21.001 1.00 65.22 341 LEU A CA 1
ATOM 2544 C C . LEU A 1 341 ? 13.260 78.280 22.435 1.00 65.53 341 LEU A C 1
ATOM 2545 O O . LEU A 1 341 ? 12.653 77.261 22.772 1.00 66.20 341 LEU A O 1
ATOM 2550 N N . ASP A 1 342 ? 14.020 78.979 23.273 1.00 65.04 342 ASP A N 1
ATOM 2551 C CA . ASP A 1 342 ? 14.044 78.699 24.706 1.00 64.95 342 ASP A CA 1
ATOM 2552 C C . ASP A 1 342 ? 13.568 79.925 25.472 1.00 63.04 342 ASP A C 1
ATOM 2553 O O . ASP A 1 342 ? 14.359 80.812 25.793 1.00 63.68 342 ASP A O 1
ATOM 2558 N N . VAL A 1 343 ? 12.272 79.969 25.759 1.00 60.17 343 VAL A N 1
ATOM 2559 C CA . VAL A 1 343 ? 11.685 81.098 26.468 1.00 56.77 343 VAL A CA 1
ATOM 2560 C C . VAL A 1 343 ? 10.631 80.607 27.448 1.00 53.57 343 VAL A C 1
ATOM 2561 O O . VAL A 1 343 ? 9.450 80.525 27.111 1.00 50.36 343 VAL A O 1
ATOM 2563 N N . PRO A 1 344 ? 11.066 80.279 28.672 1.00 55.37 344 PRO A N 1
ATOM 2564 C CA . PRO A 1 344 ? 10.227 79.693 29.724 1.00 55.82 344 PRO A CA 1
ATOM 2565 C C . PRO A 1 344 ? 9.028 80.563 30.085 1.00 54.34 344 PRO A C 1
ATOM 2566 O O . PRO A 1 344 ? 8.026 80.050 30.575 1.00 54.85 344 PRO A O 1
ATOM 2570 N N . GLN A 1 345 ? 9.126 81.864 29.838 1.00 52.29 345 GLN A N 1
ATOM 2571 C CA . GLN A 1 345 ? 8.033 82.774 30.169 1.00 50.56 345 GLN A CA 1
ATOM 2572 C C . GLN A 1 345 ? 7.093 82.999 28.981 1.00 45.12 345 GLN A C 1
ATOM 2573 O O . GLN A 1 345 ? 6.103 83.726 29.088 1.00 41.76 345 GLN A O 1
ATOM 2579 N N . VAL A 1 346 ? 7.400 82.373 27.848 1.00 44.32 346 VAL A N 1
ATOM 2580 C CA . VAL A 1 346 ? 6.545 82.506 26.673 1.00 39.91 346 VAL A CA 1
ATOM 2581 C C . VAL A 1 346 ? 5.292 81.639 26.790 1.00 38.01 346 VAL A C 1
ATOM 2582 O O . VAL A 1 346 ? 5.375 80.414 26.880 1.00 37.54 346 VAL A O 1
ATOM 2586 N N . SER A 1 347 ? 4.133 82.292 26.758 1.00 37.49 347 SER A N 1
ATOM 2587 C CA . SER A 1 347 ? 2.845 81.624 26.944 1.00 39.43 347 SER A CA 1
ATOM 2588 C C . SER A 1 347 ? 2.322 80.988 25.665 1.00 38.68 347 SER A C 1
ATOM 2589 O O . SER A 1 347 ? 1.541 80.042 25.712 1.00 38.54 347 SER A O 1
ATOM 2592 N N . LEU A 1 348 ? 2.744 81.526 24.526 1.00 37.66 348 LEU A N 1
ATOM 2593 C CA . LEU A 1 348 ? 2.109 81.216 23.255 1.00 38.84 348 LEU A CA 1
ATOM 2594 C C . LEU A 1 348 ? 2.990 81.634 22.089 1.00 35.62 348 LEU A C 1
ATOM 2595 O O . LEU A 1 348 ? 3.680 82.653 22.147 1.00 32.44 348 LEU A O 1
ATOM 2600 N N . ILE A 1 349 ? 2.969 80.848 21.024 1.00 35.94 349 ILE A N 1
ATOM 2601 C CA .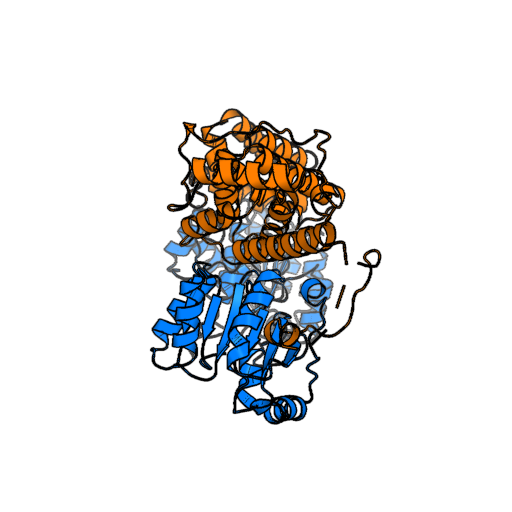 ILE A 1 349 ? 3.596 81.279 19.783 1.00 34.73 349 ILE A CA 1
ATOM 2602 C C . ILE A 1 349 ? 2.519 81.480 18.726 1.00 34.26 349 ILE A C 1
ATOM 2603 O O . ILE A 1 349 ? 1.667 80.619 18.519 1.00 34.29 349 ILE A O 1
ATOM 2608 N N . ILE A 1 350 ? 2.540 82.641 18.083 1.00 35.02 350 ILE A N 1
ATOM 2609 C CA . ILE A 1 350 ? 1.575 82.940 17.037 1.00 35.72 350 ILE A CA 1
ATOM 2610 C C . ILE A 1 350 ? 2.286 82.998 15.697 1.00 36.20 350 ILE A C 1
ATOM 2611 O O . ILE A 1 350 ? 3.246 83.751 15.533 1.00 30.62 350 ILE A O 1
ATOM 2616 N N . ASN A 1 351 ? 1.831 82.166 14.762 1.00 31.81 351 ASN A N 1
ATOM 2617 C CA . ASN A 1 351 ? 2.278 82.222 13.377 1.00 32.46 351 ASN A CA 1
ATOM 2618 C C . ASN A 1 351 ? 1.398 83.206 12.610 1.00 32.63 351 ASN A C 1
ATOM 2619 O O . ASN A 1 351 ? 0.382 82.827 12.022 1.00 33.42 351 ASN A O 1
ATOM 2624 N N . TYR A 1 352 ? 1.777 84.474 12.672 1.00 32.05 352 TYR A N 1
ATOM 2625 C CA . TYR A 1 352 ? 1.022 85.542 12.037 1.00 34.30 352 TYR A CA 1
ATOM 2626 C C . TYR A 1 352 ? 1.042 85.249 10.549 1.00 33.60 352 TYR A C 1
ATOM 2627 O O . TYR A 1 352 ? 0.028 85.379 9.872 1.00 36.58 352 TYR A O 1
ATOM 2636 N N . ASP A 1 353 ? 2.204 84.826 10.059 1.00 33.92 353 ASP A N 1
ATOM 2637 C CA . ASP A 1 353 ? 2.310 84.212 8.740 1.00 36.65 353 ASP A CA 1
ATOM 2638 C C . ASP A 1 353 ? 2.614 82.730 8.865 1.00 37.24 353 ASP A C 1
ATOM 2639 O O . ASP A 1 353 ? 3.390 82.313 9.727 1.00 35.01 353 ASP A O 1
ATOM 2644 N N . LEU A 1 354 ? 1.992 81.951 7.990 1.00 40.23 354 LEU A N 1
ATOM 2645 C CA . LEU A 1 354 ? 2.356 80.561 7.779 1.00 42.02 354 LEU A CA 1
ATOM 2646 C C . LEU A 1 354 ? 3.515 80.532 6.798 1.00 42.47 354 LEU A C 1
ATOM 2647 O O . LEU A 1 354 ? 3.422 81.099 5.699 1.00 43.36 354 LEU A O 1
ATOM 2652 N N . PRO A 1 355 ? 4.606 79.856 7.174 1.00 41.78 355 PRO A N 1
ATOM 2653 C CA . PRO A 1 355 ? 5.807 79.774 6.333 1.00 44.29 355 PRO A CA 1
ATOM 2654 C C . PRO A 1 355 ? 5.519 79.131 4.977 1.00 48.75 355 PRO A C 1
ATOM 2655 O O . PRO A 1 355 ? 4.774 78.156 4.898 1.00 49.63 355 PRO A O 1
ATOM 2659 N N . ASN A 1 356 ? 6.100 79.691 3.923 1.00 51.50 356 ASN A N 1
ATOM 2660 C CA . ASN A 1 356 ? 5.910 79.179 2.579 1.00 56.67 356 ASN A CA 1
ATOM 2661 C C . ASN A 1 356 ? 6.559 77.807 2.468 1.00 59.07 356 ASN A C 1
ATOM 2662 O O . ASN A 1 356 ? 6.015 76.888 1.857 1.00 59.89 356 ASN A O 1
ATOM 2667 N N . ASN A 1 357 ? 7.726 77.673 3.089 1.00 59.96 357 ASN A N 1
ATOM 2668 C CA . ASN A 1 357 ? 8.392 76.385 3.203 1.00 61.91 357 ASN A CA 1
ATOM 2669 C C . ASN A 1 357 ? 7.834 75.624 4.403 1.00 58.49 357 ASN A C 1
ATOM 2670 O O . ASN A 1 357 ? 7.631 76.199 5.464 1.00 55.26 357 ASN A O 1
ATOM 2675 N N . ARG A 1 358 ? 7.609 74.325 4.236 1.00 58.21 358 ARG A N 1
ATOM 2676 C CA . ARG A 1 358 ? 7.003 73.520 5.295 1.00 55.97 358 ARG A CA 1
ATOM 2677 C C . ARG A 1 358 ? 7.973 73.148 6.417 1.00 53.59 358 ARG A C 1
ATOM 2678 O O . ARG A 1 358 ? 7.551 72.901 7.547 1.00 52.98 358 ARG A O 1
ATOM 2686 N N . GLU A 1 359 ? 9.268 73.116 6.118 1.00 52.95 359 GLU A N 1
ATOM 2687 C CA . GLU A 1 359 ? 10.250 72.661 7.102 1.00 53.29 359 GLU A CA 1
ATOM 2688 C C . GLU A 1 359 ? 10.534 73.686 8.190 1.00 50.26 359 GLU A C 1
ATOM 2689 O O . GLU A 1 359 ? 11.046 73.341 9.257 1.00 49.00 359 GLU A O 1
ATOM 2695 N N . LEU A 1 360 ? 10.205 74.947 7.916 1.00 48.06 360 LEU A N 1
ATOM 2696 C CA . LEU A 1 360 ? 10.426 76.016 8.876 1.00 41.24 360 LEU A CA 1
ATOM 2697 C C . LEU A 1 360 ? 9.413 75.961 10.014 1.00 39.99 360 LEU A C 1
ATOM 2698 O O . LEU A 1 360 ? 9.635 76.550 11.085 1.00 38.75 360 LEU A O 1
ATOM 2703 N N . TYR A 1 361 ? 8.294 75.275 9.783 1.00 40.48 361 TYR A N 1
ATOM 2704 C CA . TYR A 1 361 ? 7.208 75.248 10.769 1.00 45.53 361 TYR A CA 1
ATOM 2705 C C . TYR A 1 361 ? 7.662 74.671 12.106 1.00 39.32 361 TYR A C 1
ATOM 2706 O O . TYR A 1 361 ? 7.502 75.307 13.145 1.00 38.06 361 TYR A O 1
ATOM 2715 N N . ILE A 1 362 ? 8.229 73.469 12.076 1.00 40.78 362 ILE A N 1
ATOM 2716 C CA . ILE A 1 362 ? 8.665 72.822 13.307 1.00 41.01 362 ILE A CA 1
ATOM 2717 C C . ILE A 1 362 ? 9.791 73.606 13.989 1.00 45.15 362 ILE A C 1
ATOM 2718 O O . ILE A 1 362 ? 9.890 73.611 15.214 1.00 39.81 362 ILE A O 1
ATOM 2723 N N . HIS A 1 363 ? 10.619 74.282 13.196 1.00 45.17 363 HIS A N 1
ATOM 2724 C CA . HIS A 1 363 ? 11.720 75.069 13.747 1.00 45.54 363 HIS A CA 1
ATOM 2725 C C . HIS A 1 363 ? 11.216 76.297 14.486 1.00 43.28 363 HIS A C 1
ATOM 2726 O O . HIS A 1 363 ? 11.861 76.784 15.412 1.00 44.87 363 HIS A O 1
ATOM 2733 N N . ARG A 1 364 ? 10.044 76.773 14.089 1.00 40.11 364 ARG A N 1
ATOM 2734 C CA . ARG A 1 364 ? 9.353 77.814 14.828 1.00 38.87 364 ARG A CA 1
ATOM 2735 C C . ARG A 1 364 ? 8.778 77.303 16.151 1.00 39.03 364 ARG A C 1
ATOM 2736 O O . ARG A 1 364 ? 9.012 77.892 17.208 1.00 37.67 364 ARG A O 1
ATOM 2744 N N . ILE A 1 365 ? 8.020 76.213 16.101 1.00 36.15 365 ILE A N 1
ATOM 2745 C CA . ILE A 1 365 ? 7.213 75.838 17.265 1.00 38.49 365 ILE A CA 1
ATOM 2746 C C . ILE A 1 365 ? 7.585 74.504 17.921 1.00 38.81 365 ILE A C 1
ATOM 2747 O O . ILE A 1 365 ? 6.965 74.092 18.902 1.00 38.13 365 ILE A O 1
ATOM 2752 N N . GLY A 1 366 ? 8.604 73.841 17.400 1.00 38.57 366 GLY A N 1
ATOM 2753 C CA . GLY A 1 366 ? 8.958 72.520 17.886 1.00 40.21 366 GLY A CA 1
ATOM 2754 C C . GLY A 1 366 ? 9.553 72.497 19.282 1.00 46.48 366 GLY A C 1
ATOM 2755 O O . GLY A 1 366 ? 10.161 73.475 19.728 1.00 45.14 366 GLY A O 1
ATOM 2756 N N . ARG A 1 367 ? 9.354 71.371 19.967 1.00 48.29 367 ARG A N 1
ATOM 2757 C CA . ARG A 1 367 ? 9.996 71.068 21.245 1.00 50.64 367 ARG A CA 1
ATOM 2758 C C . ARG A 1 367 ? 11.377 70.478 20.999 1.00 50.48 367 ARG A C 1
ATOM 2759 O O . ARG A 1 367 ? 11.497 69.458 20.321 1.00 51.25 367 ARG A O 1
ATOM 2767 N N . SER A 1 368 ? 12.411 71.093 21.561 1.00 49.31 368 SER A N 1
ATOM 2768 C CA . SER A 1 368 ? 13.762 70.548 21.451 1.00 51.93 368 SER A CA 1
ATOM 2769 C C . SER A 1 368 ? 14.165 69.800 22.720 1.00 54.74 368 SER A C 1
ATOM 2770 O O . SER A 1 368 ? 13.876 70.247 23.829 1.00 55.38 368 SER A O 1
ATOM 2773 N N . GLY A 1 369 ? 14.841 68.670 22.547 1.00 55.86 369 GLY A N 1
ATOM 2774 C CA . GLY A 1 369 ? 15.323 67.877 23.664 1.00 57.45 369 GLY A CA 1
ATOM 2775 C C . GLY A 1 369 ? 14.262 66.943 24.205 1.00 57.85 369 GLY A C 1
ATOM 2776 O O . GLY A 1 369 ? 13.089 67.071 23.878 1.00 57.54 369 GLY A O 1
ATOM 2777 N N . ARG A 1 370 ? 14.659 65.995 25.041 1.00 59.57 370 ARG A N 1
ATOM 2778 C CA . ARG A 1 370 ? 13.673 65.109 25.639 1.00 60.56 370 ARG A CA 1
ATOM 2779 C C . ARG A 1 370 ? 12.806 65.856 26.655 1.00 58.68 370 ARG A C 1
ATOM 2780 O O . ARG A 1 370 ? 11.687 65.438 26.942 1.00 58.91 370 ARG A O 1
ATOM 2788 N N . TYR A 1 371 ? 13.311 66.975 27.172 1.00 56.69 371 TYR A N 1
ATOM 2789 C CA . TYR A 1 371 ? 12.601 67.725 28.209 1.00 53.18 371 TYR A CA 1
ATOM 2790 C C . TYR A 1 371 ? 12.058 69.072 27.727 1.00 54.73 371 TYR A C 1
ATOM 2791 O O . TYR A 1 371 ? 11.692 69.919 28.539 1.00 53.65 371 TYR A O 1
ATOM 2800 N N . GLY A 1 372 ? 12.013 69.277 26.413 1.00 53.74 372 GLY A N 1
ATOM 2801 C CA . GLY A 1 372 ? 11.484 70.511 25.861 1.00 51.61 372 GLY A CA 1
ATOM 2802 C C . GLY A 1 372 ? 10.124 70.852 26.443 1.00 52.01 372 GLY A C 1
ATOM 2803 O O . GLY A 1 372 ? 9.302 69.970 26.678 1.00 52.99 372 GLY A O 1
ATOM 2804 N N . ARG A 1 373 ? 9.896 72.134 26.695 1.00 50.90 373 ARG A N 1
ATOM 2805 C CA . ARG A 1 373 ? 8.639 72.594 27.274 1.00 53.20 373 ARG A CA 1
ATOM 2806 C C . ARG A 1 373 ? 7.434 72.312 26.385 1.00 51.84 373 ARG A C 1
ATOM 2807 O O . ARG A 1 373 ? 7.488 72.526 25.172 1.00 49.99 373 ARG A O 1
ATOM 2815 N N . LYS A 1 374 ? 6.342 71.862 26.998 1.00 52.22 374 LYS A N 1
ATOM 2816 C CA . LYS A 1 374 ? 5.050 71.831 26.327 1.00 51.72 374 LYS A CA 1
ATOM 2817 C C . LYS A 1 374 ? 4.751 73.251 25.844 1.00 48.76 374 LYS A C 1
ATOM 2818 O O . LYS A 1 374 ? 5.309 74.216 26.362 1.00 48.62 374 LYS A O 1
ATOM 2824 N N . GLY A 1 375 ? 3.886 73.392 24.847 1.00 46.34 375 GLY A N 1
ATOM 2825 C CA . GLY A 1 375 ? 3.595 74.713 24.329 1.00 43.52 375 GLY A CA 1
ATOM 2826 C C . GLY A 1 375 ? 2.259 74.844 23.632 1.00 41.40 375 GLY A C 1
ATOM 2827 O O . GLY A 1 375 ? 1.472 73.901 23.568 1.00 41.75 375 GLY A O 1
ATOM 2828 N N . VAL A 1 376 ? 2.005 76.033 23.106 1.00 38.10 376 VAL A N 1
ATOM 2829 C CA . VAL A 1 376 ? 0.780 76.292 22.370 1.00 38.00 376 VAL A CA 1
ATOM 2830 C C . VAL A 1 376 ? 1.099 77.161 21.174 1.00 36.55 376 VAL A C 1
ATOM 2831 O O . VAL A 1 376 ? 1.766 78.182 21.318 1.00 36.08 376 VAL A O 1
ATOM 2835 N N . ALA A 1 377 ? 0.618 76.758 20.000 1.00 36.43 377 ALA A N 1
ATOM 2836 C CA . ALA A 1 377 ? 0.831 77.526 18.779 1.00 35.54 377 ALA A CA 1
ATOM 2837 C C . ALA A 1 377 ? -0.506 77.877 18.119 1.00 35.67 377 ALA A C 1
ATOM 2838 O O . ALA A 1 377 ? -1.395 77.028 18.014 1.00 36.99 377 ALA A O 1
ATOM 2840 N N . ILE A 1 378 ? -0.640 79.132 17.690 1.00 33.58 378 ILE A N 1
ATOM 2841 C CA . ILE A 1 378 ? -1.855 79.602 17.033 1.00 35.28 378 ILE A CA 1
ATOM 2842 C C . ILE A 1 378 ? -1.512 80.106 15.627 1.00 36.39 378 ILE A C 1
ATOM 2843 O O . ILE A 1 378 ? -0.782 81.079 15.469 1.00 36.35 378 ILE A O 1
ATOM 2848 N N . ASN A 1 379 ? -2.027 79.428 14.609 1.00 37.44 379 ASN A N 1
ATOM 2849 C CA . ASN A 1 379 ? -1.713 79.776 13.223 1.00 37.05 379 ASN A CA 1
ATOM 2850 C C . ASN A 1 379 ? -2.803 80.625 12.579 1.00 36.57 379 ASN A C 1
ATOM 2851 O O . ASN A 1 379 ? -3.964 80.222 12.553 1.00 36.79 379 ASN A O 1
ATOM 2856 N N . PHE A 1 380 ? -2.433 81.797 12.062 1.00 36.56 380 PHE A N 1
ATOM 2857 C CA . PHE A 1 380 ? -3.364 82.603 11.277 1.00 35.53 380 PHE A CA 1
ATOM 2858 C C . PHE A 1 380 ? -3.322 82.086 9.856 1.00 39.48 380 PHE A C 1
ATOM 2859 O O . PHE A 1 380 ? -2.262 82.073 9.233 1.00 37.06 380 PHE A O 1
ATOM 2867 N N . VAL A 1 381 ? -4.474 81.667 9.346 1.00 40.97 381 VAL A N 1
ATOM 2868 C CA . VAL A 1 381 ? -4.537 81.065 8.020 1.00 42.45 381 VAL A CA 1
ATOM 2869 C C . VAL A 1 381 ? -5.514 81.786 7.091 1.00 43.71 381 VAL A C 1
ATOM 2870 O O . VAL A 1 381 ? -6.719 81.810 7.333 1.00 43.03 381 VAL A O 1
ATOM 2874 N N . LYS A 1 382 ? -4.975 82.389 6.037 1.00 47.11 382 LYS A N 1
ATOM 2875 C CA . LYS A 1 382 ? -5.786 82.981 4.976 1.00 51.27 382 LYS A CA 1
ATOM 2876 C C . LYS A 1 382 ? -6.252 81.868 4.048 1.00 55.34 382 LYS A C 1
ATOM 2877 O O . LYS A 1 382 ? -5.630 80.807 4.002 1.00 55.51 382 LYS A O 1
ATOM 2883 N N . ASN A 1 383 ? -7.336 82.098 3.311 1.00 59.33 383 ASN A N 1
ATOM 2884 C CA . ASN A 1 383 ? -7.777 81.128 2.310 1.00 63.61 383 ASN A CA 1
ATOM 2885 C C . ASN A 1 383 ? -6.636 80.880 1.335 1.00 64.69 383 ASN A C 1
ATOM 2886 O O . ASN A 1 383 ? -6.453 79.775 0.834 1.00 65.22 383 ASN A O 1
ATOM 2891 N N . ASP A 1 384 ? -5.857 81.933 1.110 1.00 64.92 384 ASP A N 1
ATOM 2892 C CA . ASP A 1 384 ? -4.647 81.892 0.299 1.00 65.99 384 ASP A CA 1
ATOM 2893 C C . ASP A 1 384 ? -3.664 80.846 0.801 1.00 63.00 384 ASP A C 1
ATOM 2894 O O . ASP A 1 384 ? -2.851 80.323 0.040 1.00 63.49 384 ASP A O 1
ATOM 2899 N N . ASP A 1 385 ? -3.751 80.553 2.093 1.00 60.28 385 ASP A N 1
ATOM 2900 C CA . ASP A 1 385 ? -2.828 79.645 2.760 1.00 59.05 385 ASP A CA 1
ATOM 2901 C C . ASP A 1 385 ? -3.488 78.314 3.076 1.00 57.97 385 ASP A C 1
ATOM 2902 O O . ASP A 1 385 ? -2.888 77.455 3.716 1.00 55.73 385 ASP A O 1
ATOM 2907 N N . ILE A 1 386 ? -4.728 78.153 2.631 1.00 59.85 386 ILE A N 1
ATOM 2908 C CA . ILE A 1 386 ? -5.493 76.954 2.939 1.00 61.60 386 ILE A CA 1
ATOM 2909 C C . ILE A 1 386 ? -4.716 75.694 2.546 1.00 63.29 386 ILE A C 1
ATOM 2910 O O . ILE A 1 386 ? -4.667 74.722 3.305 1.00 63.11 386 ILE A O 1
ATOM 2915 N N . ARG A 1 387 ? -4.077 75.737 1.380 1.00 63.79 387 ARG A N 1
ATOM 2916 C CA . ARG A 1 387 ? -3.264 74.622 0.909 1.00 64.46 387 ARG A CA 1
ATOM 2917 C C . ARG A 1 387 ? -1.928 74.460 1.658 1.00 61.77 387 ARG A C 1
ATOM 2918 O O . ARG A 1 387 ? -1.499 73.338 1.921 1.00 60.96 387 ARG A O 1
ATOM 2926 N N . ILE A 1 388 ? -1.271 75.567 2.003 1.00 60.41 388 ILE A N 1
ATOM 2927 C CA . ILE A 1 388 ? -0.005 75.486 2.746 1.00 60.08 388 ILE A CA 1
ATOM 2928 C C . ILE A 1 388 ? -0.195 74.927 4.160 1.00 58.29 388 ILE A C 1
ATOM 2929 O O . ILE A 1 388 ? 0.637 74.158 4.652 1.00 57.86 388 ILE A O 1
ATOM 2934 N N . LEU A 1 389 ? -1.287 75.328 4.806 1.00 56.49 389 LEU A N 1
ATOM 2935 C CA . LEU A 1 389 ? -1.683 74.739 6.077 1.00 55.65 389 LEU A CA 1
ATOM 2936 C C . LEU A 1 389 ? -1.833 73.229 5.945 1.00 57.43 389 LEU A C 1
ATOM 2937 O O . LEU A 1 389 ? -1.306 72.469 6.756 1.00 56.85 389 LEU A O 1
ATOM 2942 N N . ARG A 1 390 ? -2.560 72.802 4.916 1.00 59.21 390 ARG A N 1
ATOM 2943 C CA . ARG A 1 390 ? -2.815 71.385 4.706 1.00 61.34 390 ARG A CA 1
ATOM 2944 C C . ARG A 1 390 ? -1.519 70.652 4.396 1.00 60.96 390 ARG A C 1
ATOM 2945 O O . ARG A 1 390 ? -1.307 69.524 4.845 1.00 61.67 390 ARG A O 1
ATOM 2953 N N . ASP A 1 391 ? -0.653 71.310 3.632 1.00 59.92 391 ASP A N 1
ATOM 2954 C CA . ASP A 1 391 ? 0.673 70.787 3.327 1.00 61.09 391 ASP A CA 1
ATOM 2955 C C . ASP A 1 391 ? 1.448 70.481 4.609 1.00 57.43 391 ASP A C 1
ATOM 2956 O O . ASP A 1 391 ? 2.017 69.399 4.756 1.00 56.21 391 ASP A O 1
ATOM 2961 N N . ILE A 1 392 ? 1.458 71.446 5.528 1.00 55.64 392 ILE A N 1
ATOM 2962 C CA . ILE A 1 392 ? 2.122 71.295 6.822 1.00 55.24 392 ILE A CA 1
ATOM 2963 C C . ILE A 1 392 ? 1.601 70.093 7.616 1.00 54.42 392 ILE A C 1
ATOM 2964 O O . ILE A 1 392 ? 2.379 69.277 8.107 1.00 52.75 392 ILE A O 1
ATOM 2969 N N . GLU A 1 393 ? 0.281 70.006 7.743 1.00 56.36 393 GLU A N 1
ATOM 2970 C CA . GLU A 1 393 ? -0.375 68.907 8.442 1.00 60.09 393 GLU A CA 1
ATOM 2971 C C . GLU A 1 393 ? 0.048 67.550 7.891 1.00 64.45 393 GLU A C 1
ATOM 2972 O O . GLU A 1 393 ? 0.380 66.633 8.650 1.00 65.67 393 GLU A O 1
ATOM 2978 N N . GLN A 1 394 ? 0.025 67.427 6.566 1.00 66.56 394 GLN A N 1
ATOM 2979 C CA . GLN A 1 394 ? 0.414 66.190 5.898 1.00 69.83 394 GLN A CA 1
ATOM 2980 C C . GLN A 1 394 ? 1.886 65.872 6.153 1.00 69.18 394 GLN A C 1
ATOM 2981 O O . GLN A 1 394 ? 2.229 64.767 6.571 1.00 70.11 394 GLN A O 1
ATOM 2987 N N . TYR A 1 395 ? 2.746 66.858 5.912 1.00 67.28 395 TYR A N 1
ATOM 2988 C CA . TYR A 1 395 ? 4.197 66.677 5.997 1.00 66.28 395 TYR A CA 1
ATOM 2989 C C . TYR A 1 395 ? 4.702 66.159 7.355 1.00 62.93 395 TYR A C 1
ATOM 2990 O O . TYR A 1 395 ? 5.500 65.224 7.400 1.00 62.50 395 TYR A O 1
ATOM 2999 N N . TYR A 1 396 ? 4.251 66.767 8.454 1.00 59.93 396 TYR A N 1
ATOM 3000 C CA . TYR A 1 396 ? 4.687 66.331 9.784 1.00 58.18 396 TYR A CA 1
ATOM 3001 C C . TYR A 1 396 ? 3.806 65.224 10.360 1.00 59.58 396 TYR A C 1
ATOM 3002 O O . TYR A 1 396 ? 4.056 64.735 11.463 1.00 59.06 396 TYR A O 1
ATOM 3011 N N . SER A 1 397 ? 2.789 64.827 9.598 1.00 61.39 397 SER A N 1
ATOM 3012 C CA . SER A 1 397 ? 1.788 63.874 10.067 1.00 63.09 397 SER A CA 1
ATOM 3013 C C . SER A 1 397 ? 1.232 64.309 11.424 1.00 62.17 397 SER A C 1
ATOM 3014 O O . SER A 1 397 ? 1.160 63.514 12.360 1.00 63.47 397 SER A O 1
ATOM 3017 N N . THR A 1 398 ? 0.855 65.578 11.535 1.00 60.30 398 THR A N 1
ATOM 3018 C CA . THR A 1 398 ? 0.360 66.104 12.807 1.00 58.62 398 THR A CA 1
ATOM 3019 C C . THR A 1 398 ? -1.078 66.608 12.701 1.00 59.06 398 THR A C 1
ATOM 3020 O O . THR A 1 398 ? -1.715 66.468 11.656 1.00 60.87 398 THR A O 1
ATOM 3024 N N . GLN A 1 399 ? -1.594 67.178 13.786 1.00 57.90 399 GLN A N 1
ATOM 3025 C CA . GLN A 1 399 ? -2.963 67.679 13.789 1.00 58.31 399 GLN A CA 1
ATOM 3026 C C . GLN A 1 399 ? -3.030 69.119 14.290 1.00 53.85 399 GLN A C 1
ATOM 3027 O O . GLN A 1 399 ? -2.400 69.479 15.284 1.00 52.58 399 GLN A O 1
ATOM 3033 N N . ILE A 1 400 ? -3.802 69.937 13.586 1.00 51.46 400 ILE A N 1
ATOM 3034 C CA . ILE A 1 400 ? -3.902 71.355 13.896 1.00 47.80 400 ILE A CA 1
ATOM 3035 C C . ILE A 1 400 ? -5.370 71.741 13.856 1.00 48.57 400 ILE A C 1
ATOM 3036 O O . ILE A 1 400 ? -5.954 71.915 12.786 1.00 50.38 400 ILE A O 1
ATOM 3041 N N . ASP A 1 401 ? -5.970 71.859 15.033 1.00 46.73 401 ASP A N 1
ATOM 3042 C CA . ASP A 1 401 ? -7.411 72.014 15.129 1.00 47.28 401 ASP A CA 1
ATOM 3043 C C . ASP A 1 401 ? -7.845 73.453 14.913 1.00 45.83 401 ASP A C 1
ATOM 3044 O O . ASP A 1 401 ? -7.062 74.385 15.100 1.00 44.24 401 ASP A O 1
ATOM 3049 N N . GLU A 1 402 ? -9.102 73.630 14.524 1.00 44.09 402 GLU A N 1
ATOM 3050 C CA . GLU A 1 402 ? -9.686 74.958 14.498 1.00 47.72 402 GLU A CA 1
ATOM 3051 C C . GLU A 1 402 ? -9.797 75.457 15.938 1.00 45.40 402 GLU A C 1
ATOM 3052 O O . GLU A 1 402 ? -10.262 74.740 16.816 1.00 42.97 402 GLU A O 1
ATOM 3058 N N . MET A 1 403 ? -9.354 76.681 16.189 1.00 43.56 403 MET A N 1
ATOM 3059 C CA . MET A 1 403 ? -9.306 77.175 17.561 1.00 42.40 403 MET A CA 1
ATOM 3060 C C . MET A 1 403 ? -10.698 77.360 18.153 1.00 44.50 403 MET A C 1
ATOM 3061 O O . MET A 1 403 ? -11.532 78.048 17.579 1.00 45.39 403 MET A O 1
ATOM 3066 N N . PRO A 1 404 ? -10.947 76.746 19.319 1.00 47.35 404 PRO A N 1
ATOM 3067 C CA . PRO A 1 404 ? -12.245 76.827 19.994 1.00 50.32 404 PRO A CA 1
ATOM 3068 C C . PRO A 1 404 ? -12.382 78.126 20.790 1.00 51.97 404 PRO A C 1
ATOM 3069 O O . PRO A 1 404 ? -11.365 78.724 21.146 1.00 50.33 404 PRO A O 1
ATOM 3073 N N . MET A 1 405 ? -13.616 78.553 21.059 1.00 55.46 405 MET A N 1
ATOM 3074 C CA . MET A 1 405 ? -13.855 79.810 21.772 1.00 57.19 405 MET A CA 1
ATOM 3075 C C . MET A 1 405 ? -13.321 79.768 23.196 1.00 59.33 405 MET A C 1
ATOM 3076 O O . MET A 1 405 ? -12.888 80.785 23.737 1.00 58.93 405 MET A O 1
ATOM 3081 N N . ASN A 1 406 ? -13.355 78.587 23.799 1.00 61.69 406 ASN A N 1
ATOM 3082 C CA . ASN A 1 406 ? -12.873 78.421 25.159 1.00 63.69 406 ASN A CA 1
ATOM 3083 C C . ASN A 1 406 ? -11.391 78.075 25.191 1.00 62.61 406 ASN A C 1
ATOM 3084 O O . ASN A 1 406 ? -10.931 77.372 26.088 1.00 62.22 406 ASN A O 1
ATOM 3089 N N . VAL A 1 407 ? -10.642 78.564 24.207 1.00 62.06 407 VAL A N 1
ATOM 3090 C CA . VAL A 1 407 ? -9.213 78.272 24.150 1.00 62.11 407 VAL A CA 1
ATOM 3091 C C . VAL A 1 407 ? -8.478 78.805 25.383 1.00 62.69 407 VAL A C 1
ATOM 3092 O O . VAL A 1 407 ? -7.506 78.201 25.844 1.00 62.20 407 VAL A O 1
ATOM 3096 N N . ALA A 1 408 ? -8.963 79.924 25.919 1.00 63.57 408 ALA A N 1
ATOM 3097 C CA . ALA A 1 408 ? -8.381 80.533 27.113 1.00 64.99 408 ALA A CA 1
ATOM 3098 C C . ALA A 1 408 ? -8.257 79.545 28.276 1.00 67.94 408 ALA A C 1
ATOM 3099 O O . ALA A 1 408 ? -7.326 79.633 29.076 1.00 68.18 408 ALA A O 1
ATOM 3101 N N . ASP A 1 409 ? -9.197 78.610 28.368 1.00 70.76 409 ASP A N 1
ATOM 3102 C CA . ASP A 1 409 ? -9.165 77.604 29.425 1.00 74.23 409 ASP A CA 1
ATOM 3103 C C . ASP A 1 409 ? -8.020 76.616 29.206 1.00 76.98 409 ASP A C 1
ATOM 3104 O O . ASP A 1 409 ? -7.444 76.097 30.165 1.00 77.64 409 ASP A O 1
ATOM 3109 N N . LEU A 1 410 ? -7.702 76.357 27.939 1.00 78.91 410 LEU A N 1
ATOM 3110 C CA . LEU A 1 410 ? -6.635 75.424 27.584 1.00 81.47 410 LEU A CA 1
ATOM 3111 C C . LEU A 1 410 ? -5.287 76.133 27.529 1.00 82.20 410 LEU A C 1
ATOM 3112 O O . LEU A 1 410 ? -4.276 75.537 27.152 1.00 82.53 410 LEU A O 1
ATOM 3117 N N . ILE A 1 411 ? -5.283 77.408 27.904 1.00 82.94 411 ILE A N 1
ATOM 3118 C CA . ILE A 1 411 ? -4.074 78.223 27.856 1.00 82.72 411 ILE A CA 1
ATOM 3119 C C . ILE A 1 411 ? -3.564 78.351 26.426 1.00 81.80 411 ILE A C 1
ATOM 3120 O O . ILE A 1 411 ? -3.426 79.457 25.902 1.00 80.68 411 ILE A O 1
ATOM 3125 N N . ASP B 2 8 ? -13.215 73.233 37.068 1.00 66.66 123 ASP B N 1
ATOM 3126 C CA . ASP B 2 8 ? -12.923 72.458 35.861 1.00 67.88 123 ASP B CA 1
ATOM 3127 C C . ASP B 2 8 ? -14.055 71.491 35.490 1.00 68.63 123 ASP B C 1
ATOM 3128 O O . ASP B 2 8 ? -14.655 71.615 34.419 1.00 69.52 123 ASP B O 1
ATOM 3130 N N . PRO B 2 9 ? -14.347 70.516 36.367 1.00 68.26 124 PRO B N 1
ATOM 3131 C CA . PRO B 2 9 ? -15.507 69.654 36.123 1.00 67.98 124 PRO B CA 1
ATOM 3132 C C . PRO B 2 9 ? -16.788 70.326 36.612 1.00 65.36 124 PRO B C 1
ATOM 3133 O O . PRO B 2 9 ? -17.886 69.827 36.356 1.00 66.71 124 PRO B O 1
ATOM 3137 N N . LEU B 2 10 ? -16.634 71.444 37.319 1.00 60.89 125 LEU B N 1
ATOM 3138 C CA . LEU B 2 10 ? -17.771 72.222 37.803 1.00 58.63 125 LEU B CA 1
ATOM 3139 C C . LEU B 2 10 ? -18.229 73.255 36.777 1.00 56.59 125 LEU B C 1
ATOM 3140 O O . LEU B 2 10 ? -19.417 73.345 36.473 1.00 56.24 125 LEU B O 1
ATOM 3145 N N . LEU B 2 11 ? -17.285 74.033 36.256 1.00 56.58 126 LEU B N 1
ATOM 3146 C CA . LEU B 2 11 ? -17.607 75.114 35.316 1.00 58.45 126 LEU B CA 1
ATOM 3147 C C . LEU B 2 11 ? -18.184 74.590 34.001 1.00 62.30 126 LEU B C 1
ATOM 3148 O O . LEU B 2 11 ? -17.704 73.599 33.443 1.00 62.25 126 LEU B O 1
ATOM 3153 N N . THR B 2 12 ? -19.218 75.267 33.511 1.00 65.55 127 THR B N 1
ATOM 3154 C CA . THR B 2 12 ? -19.924 74.810 32.324 1.00 69.22 127 THR B CA 1
ATOM 3155 C C . THR B 2 12 ? -19.045 74.956 31.088 1.00 71.15 127 THR B C 1
ATOM 3156 O O . THR B 2 12 ? -18.262 75.901 30.973 1.00 69.57 127 THR B O 1
ATOM 3160 N N . ARG B 2 13 ? -19.190 74.009 30.168 1.00 74.92 128 ARG B N 1
ATOM 3161 C CA . ARG B 2 13 ? -18.294 73.887 29.026 1.00 76.68 128 ARG B CA 1
ATOM 3162 C C . ARG B 2 13 ? -18.889 74.504 27.756 1.00 77.65 128 ARG B C 1
ATOM 3163 O O . ARG B 2 13 ? -19.926 74.057 27.263 1.00 78.88 128 ARG B O 1
ATOM 3171 N N . THR B 2 14 ? -18.219 75.526 27.228 1.00 76.98 129 THR B N 1
ATOM 3172 C CA . THR B 2 14 ? -18.711 76.248 26.054 1.00 78.30 129 THR B CA 1
ATOM 3173 C C . THR B 2 14 ? -17.814 76.063 24.825 1.00 77.88 129 THR B C 1
ATOM 3174 O O . THR B 2 14 ? -16.842 76.798 24.644 1.00 77.13 129 THR B O 1
ATOM 3178 N N . GLY B 2 15 ? -18.155 75.092 23.982 1.00 77.79 130 GLY B N 1
ATOM 3179 C CA . GLY B 2 15 ? -17.367 74.784 22.800 1.00 77.07 130 GLY B CA 1
ATOM 3180 C C . GLY B 2 15 ? -17.717 75.610 21.572 1.00 75.88 130 GLY B C 1
ATOM 3181 O O . GLY B 2 15 ? -18.419 76.618 21.661 1.00 75.43 130 GLY B O 1
ATOM 3182 N N . GLY B 2 16 ? -17.220 75.180 20.418 1.00 74.98 131 GLY B N 1
ATOM 3183 C CA . GLY B 2 16 ? -17.426 75.912 19.180 1.00 73.61 131 GLY B CA 1
ATOM 3184 C C . GLY B 2 16 ? -16.170 76.627 18.717 1.00 70.29 131 GLY B C 1
ATOM 3185 O O . GLY B 2 16 ? -15.255 76.862 19.502 1.00 68.28 131 GLY B O 1
ATOM 3186 N N . ALA B 2 17 ? -16.121 76.972 17.435 1.00 69.67 132 ALA B N 1
ATOM 3187 C CA . ALA B 2 17 ? -14.947 77.633 16.877 1.00 67.93 132 ALA B CA 1
ATOM 3188 C C . ALA B 2 17 ? -14.884 79.107 17.271 1.00 65.42 132 ALA B C 1
ATOM 3189 O O . ALA B 2 17 ? -15.908 79.793 17.316 1.00 65.60 132 ALA B O 1
ATOM 3191 N N . TYR B 2 18 ? -13.681 79.589 17.571 1.00 62.69 133 TYR B N 1
ATOM 3192 C CA . TYR B 2 18 ? -13.473 81.021 17.740 1.00 60.02 133 TYR B CA 1
ATOM 3193 C C . TYR B 2 18 ? -13.764 81.708 16.413 1.00 62.52 133 TYR B C 1
ATOM 3194 O O . TYR B 2 18 ? -13.398 81.211 15.343 1.00 63.76 133 TYR B O 1
ATOM 3203 N N . ILE B 2 19 ? -14.439 82.846 16.482 1.00 63.57 134 ILE B N 1
ATOM 3204 C CA . ILE B 2 19 ? -14.771 83.586 15.275 1.00 66.18 134 ILE B CA 1
ATOM 3205 C C . ILE B 2 19 ? -14.164 84.981 15.327 1.00 65.44 134 ILE B C 1
ATOM 3206 O O . ILE B 2 19 ? -14.490 85.774 16.209 1.00 63.49 134 ILE B O 1
ATOM 3211 N N . PRO B 2 20 ? -13.258 85.272 14.382 1.00 66.91 135 PRO B N 1
ATOM 3212 C CA . PRO B 2 20 ? -12.582 86.570 14.275 1.00 67.14 135 PRO B CA 1
ATOM 3213 C C . PRO B 2 20 ? -13.570 87.727 14.145 1.00 67.58 135 PRO B C 1
ATOM 3214 O O . PRO B 2 20 ? -14.498 87.651 13.339 1.00 68.35 135 PRO B O 1
ATOM 3218 N N . PRO B 2 21 ? -13.371 88.783 14.947 1.00 67.37 136 PRO B N 1
ATOM 3219 C CA . PRO B 2 21 ? -14.228 89.971 15.026 1.00 67.81 136 PRO B CA 1
ATOM 3220 C C . PRO B 2 21 ? -14.577 90.544 13.661 1.00 69.38 136 PRO B C 1
ATOM 3221 O O . PRO B 2 21 ? -15.730 90.902 13.424 1.00 69.87 136 PRO B O 1
ATOM 3225 N N . ALA B 2 22 ? -13.592 90.629 12.777 1.00 70.64 137 ALA B N 1
ATOM 3226 C CA . ALA B 2 22 ? -13.831 91.112 11.426 1.00 72.60 137 ALA B CA 1
ATOM 3227 C C . ALA B 2 22 ? -14.887 90.247 10.739 1.00 74.11 137 ALA B C 1
ATOM 3228 O O . ALA B 2 22 ? -15.754 90.753 10.028 1.00 74.63 137 ALA B O 1
ATOM 3230 N N . LYS B 2 23 ? -14.818 88.942 10.974 1.00 74.85 138 LYS B N 1
ATOM 3231 C CA . LYS B 2 23 ? -15.788 88.012 10.413 1.00 77.39 138 LYS B CA 1
ATOM 3232 C C . LYS B 2 23 ? -17.171 88.246 11.013 1.00 79.02 138 LYS B C 1
ATOM 3233 O O . LYS B 2 23 ? -18.154 88.402 10.291 1.00 80.27 138 LYS B O 1
ATOM 3239 N N . LEU B 2 24 ? -17.231 88.275 12.340 1.00 79.56 139 LEU B N 1
ATOM 3240 C CA . LEU B 2 24 ? -18.491 88.410 13.067 1.00 81.35 139 LEU B CA 1
ATOM 3241 C C . LEU B 2 24 ? -19.283 89.640 12.635 1.00 83.78 139 LEU B C 1
ATOM 3242 O O . LEU B 2 24 ? -20.511 89.611 12.577 1.00 84.83 139 LEU B O 1
ATOM 3247 N N . ARG B 2 25 ? -18.576 90.722 12.334 1.00 85.11 140 ARG B N 1
ATOM 3248 C CA . ARG B 2 25 ? -19.233 91.963 11.949 1.00 87.50 140 ARG B CA 1
ATOM 3249 C C . ARG B 2 25 ? -19.564 91.998 10.460 1.00 90.74 140 ARG B C 1
ATOM 3250 O O . ARG B 2 25 ? -20.326 92.852 10.004 1.00 92.19 140 ARG B O 1
ATOM 3258 N N . MET B 2 26 ? -18.999 91.064 9.702 1.00 92.18 141 MET B N 1
ATOM 3259 C CA . MET B 2 26 ? -19.231 91.015 8.261 1.00 94.46 141 MET B CA 1
ATOM 3260 C C . MET B 2 26 ? -20.647 90.551 7.940 1.00 96.25 141 MET B C 1
ATOM 3261 O O . MET B 2 26 ? -21.473 90.376 8.838 1.00 96.00 141 MET B O 1
ATOM 3263 N N . LYS B 2 34 ? -34.910 94.315 25.486 1.00 73.06 149 LYS B N 1
ATOM 3264 C CA . LYS B 2 34 ? -34.918 95.670 24.940 1.00 73.05 149 LYS B CA 1
ATOM 3265 C C . LYS B 2 34 ? -33.507 96.158 24.629 1.00 70.48 149 LYS B C 1
ATOM 3266 O O . LYS B 2 34 ? -32.548 95.383 24.672 1.00 68.32 149 LYS B O 1
ATOM 3268 N N . ASN B 2 35 ? -33.382 97.446 24.317 1.00 70.52 150 ASN B N 1
ATOM 3269 C CA . ASN B 2 35 ? -32.083 98.007 23.961 1.00 68.54 150 ASN B CA 1
ATOM 3270 C C . ASN B 2 35 ? -31.223 98.347 25.175 1.00 64.76 150 ASN B C 1
ATOM 3271 O O . ASN B 2 35 ? -30.008 98.162 25.150 1.00 63.84 150 ASN B O 1
ATOM 3276 N N . SER B 2 36 ? -31.849 98.849 26.233 1.00 62.75 151 SER B N 1
ATOM 3277 C CA . SER B 2 36 ? -31.115 99.166 27.456 1.00 60.14 151 SER B CA 1
ATOM 3278 C C . SER B 2 36 ? -30.281 97.967 27.924 1.00 57.09 151 SER B C 1
ATOM 3279 O O . SER B 2 36 ? -29.088 98.100 28.191 1.00 54.85 151 SER B O 1
ATOM 3282 N N . LEU B 2 37 ? -30.910 96.797 28.002 1.00 57.31 152 LEU B N 1
ATOM 3283 C CA . LEU B 2 37 ? -30.204 95.566 28.359 1.00 55.67 152 LEU B CA 1
ATOM 3284 C C . LEU B 2 37 ? -29.115 95.254 27.342 1.00 53.43 152 LEU B C 1
ATOM 3285 O O . LEU B 2 37 ? -27.965 95.003 27.701 1.00 51.62 152 LEU B O 1
ATOM 3290 N N . ALA B 2 38 ? -29.491 95.276 26.069 1.00 53.81 153 ALA B N 1
ATOM 3291 C CA . ALA B 2 38 ? -28.558 94.998 24.986 1.00 51.80 153 ALA B CA 1
ATOM 3292 C C . ALA B 2 38 ? -27.349 95.934 25.018 1.00 49.89 153 ALA B C 1
ATOM 3293 O O . ALA B 2 38 ? -26.214 95.490 24.839 1.00 46.82 153 ALA B O 1
ATOM 3295 N N . TYR B 2 39 ? -27.581 97.223 25.257 1.00 51.27 154 TYR B N 1
ATOM 3296 C CA . TYR B 2 39 ? -26.470 98.173 25.276 1.00 51.62 154 TYR B CA 1
ATOM 3297 C C . TYR B 2 39 ? -25.594 98.013 26.516 1.00 47.52 154 TYR B C 1
ATOM 3298 O O . TYR B 2 39 ? -24.369 98.090 26.432 1.00 46.19 154 TYR B O 1
ATOM 3307 N N . GLN B 2 40 ? -26.214 97.806 27.670 1.00 45.64 155 GLN B N 1
ATOM 3308 C CA . GLN B 2 40 ? -25.436 97.581 28.883 1.00 43.59 155 GLN B CA 1
ATOM 3309 C C . GLN B 2 40 ? -24.567 96.332 28.732 1.00 41.98 155 GLN B C 1
ATOM 3310 O O . GLN B 2 40 ? -23.391 96.337 29.090 1.00 40.66 155 GLN B O 1
ATOM 3316 N N . ARG B 2 41 ? -25.140 95.271 28.176 1.00 42.91 156 ARG B N 1
ATOM 3317 C CA . ARG B 2 41 ? -24.386 94.033 27.990 1.00 43.48 156 ARG B CA 1
ATOM 3318 C C . ARG B 2 41 ? -23.217 94.233 27.027 1.00 40.45 156 ARG B C 1
ATOM 3319 O O . ARG B 2 41 ? -22.090 93.833 27.318 1.00 38.42 156 ARG B O 1
ATOM 3327 N N . MET B 2 42 ? -23.488 94.867 25.888 1.00 40.85 157 MET B N 1
ATOM 3328 C CA . MET B 2 42 ? -22.443 95.153 24.906 1.00 40.85 157 MET B CA 1
ATOM 3329 C C . MET B 2 42 ? -21.324 96.005 25.502 1.00 38.44 157 MET B C 1
ATOM 3330 O O . MET B 2 42 ? -20.144 95.676 25.369 1.00 37.53 157 MET B O 1
ATOM 3332 N N . SER B 2 43 ? -21.692 97.092 26.174 1.00 38.98 158 SER B N 1
ATOM 3333 C CA . SER B 2 43 ? -20.699 97.937 26.827 1.00 38.37 158 SER B CA 1
ATOM 3334 C C . SER B 2 43 ? -19.917 97.169 27.899 1.00 37.82 158 SER B C 1
ATOM 3335 O O . SER B 2 43 ? -18.706 97.355 28.051 1.00 37.51 158 SER B O 1
ATOM 3338 N N . TRP B 2 44 ? -20.605 96.305 28.640 1.00 37.20 159 TRP B N 1
ATOM 3339 C CA . TRP B 2 44 ? -19.939 95.429 29.598 1.00 36.57 159 TRP B CA 1
ATOM 3340 C C . TRP B 2 44 ? -18.895 94.537 28.912 1.00 36.75 159 TRP B C 1
ATOM 3341 O O . TRP B 2 44 ? -17.766 94.414 29.384 1.00 35.47 159 TRP B O 1
ATOM 3352 N N . GLU B 2 45 ? -19.265 93.922 27.795 1.00 39.07 160 GLU B N 1
ATOM 3353 C CA . GLU B 2 45 ? -18.341 93.027 27.095 1.00 41.15 160 GLU B CA 1
ATOM 3354 C C . GLU B 2 45 ? -17.135 93.763 26.505 1.00 39.58 160 GLU B C 1
ATOM 3355 O O . GLU B 2 45 ? -16.012 93.259 26.540 1.00 38.87 160 GLU B O 1
ATOM 3361 N N . ALA B 2 46 ? -17.363 94.950 25.957 1.00 39.13 161 ALA B N 1
ATOM 3362 C CA . ALA B 2 46 ? -16.251 95.756 25.479 1.00 38.07 161 ALA B CA 1
ATOM 3363 C C . ALA B 2 46 ? -15.336 96.174 26.643 1.00 35.84 161 ALA B C 1
ATOM 3364 O O . ALA B 2 46 ? -14.109 96.188 26.512 1.00 34.47 161 ALA B O 1
ATOM 3366 N N . LEU B 2 47 ? -15.929 96.510 27.784 1.00 35.21 162 LEU B N 1
ATOM 3367 C CA . LEU B 2 47 ? -15.137 96.944 28.925 1.00 33.59 162 LEU B CA 1
ATOM 3368 C C . LEU B 2 47 ? -14.199 95.826 29.391 1.00 33.30 162 LEU B C 1
ATOM 3369 O O . LEU B 2 47 ? -13.033 96.077 29.712 1.00 31.50 162 LEU B O 1
ATOM 3374 N N . LYS B 2 48 ? -14.709 94.596 29.408 1.00 33.54 163 LYS B N 1
ATOM 3375 C CA . LYS B 2 48 ? -13.943 93.455 29.917 1.00 35.08 163 LYS B CA 1
ATOM 3376 C C . LYS B 2 48 ? -12.741 93.203 29.021 1.00 35.06 163 LYS B C 1
ATOM 3377 O O . LYS B 2 48 ? -11.616 93.000 29.501 1.00 33.56 163 LYS B O 1
ATOM 3383 N N . LYS B 2 49 ? -12.997 93.223 27.715 1.00 36.08 164 LYS B N 1
ATOM 3384 C CA . LYS B 2 49 ? -11.958 93.049 26.713 1.00 35.24 164 LYS B CA 1
ATOM 3385 C C . LYS B 2 49 ? -10.910 94.158 26.781 1.00 32.68 164 LYS B C 1
ATOM 3386 O O . LYS B 2 49 ? -9.713 93.892 26.747 1.00 31.41 164 LYS B O 1
ATOM 3392 N N . SER B 2 50 ? -11.353 95.406 26.855 1.00 34.20 165 SER B N 1
ATOM 3393 C CA . SER B 2 50 ? -10.412 96.522 26.934 1.00 36.95 165 SER B CA 1
ATOM 3394 C C . SER B 2 50 ? -9.466 96.383 28.138 1.00 35.69 165 SER B C 1
ATOM 3395 O O . SER B 2 50 ? -8.243 96.479 28.001 1.00 35.59 165 SER B O 1
ATOM 3398 N N . ILE B 2 51 ? -10.036 96.146 29.314 1.00 33.08 166 ILE B N 1
ATOM 3399 C CA . ILE B 2 51 ? -9.233 95.895 30.505 1.00 33.09 166 ILE B CA 1
ATOM 3400 C C . ILE B 2 51 ? -8.250 94.732 30.310 1.00 32.75 166 ILE B C 1
ATOM 3401 O O . ILE B 2 51 ? -7.063 94.844 30.652 1.00 31.37 166 ILE B O 1
ATOM 3406 N N . ASN B 2 52 ? -8.751 93.623 29.765 1.00 31.70 167 ASN B N 1
ATOM 3407 C CA . ASN B 2 52 ? -7.933 92.435 29.558 1.00 32.98 167 ASN B CA 1
ATOM 3408 C C . ASN B 2 52 ? -6.722 92.775 28.691 1.00 32.52 167 ASN B C 1
ATOM 3409 O O . ASN B 2 52 ? -5.595 92.435 29.032 1.00 32.44 167 ASN B O 1
ATOM 3414 N N . GLY B 2 53 ? -6.958 93.472 27.581 1.00 32.94 168 GLY B N 1
ATOM 3415 C CA . GLY B 2 53 ? -5.872 93.901 26.720 1.00 32.74 168 GLY B CA 1
ATOM 3416 C C . GLY B 2 53 ? -4.861 94.775 27.447 1.00 30.31 168 GLY B C 1
ATOM 3417 O O . GLY B 2 53 ? -3.658 94.529 27.392 1.00 30.36 168 GLY B O 1
ATOM 3418 N N . LEU B 2 54 ? -5.348 95.810 28.125 1.00 30.04 169 LEU B N 1
ATOM 3419 C CA . LEU B 2 54 ? -4.457 96.717 28.853 1.00 34.32 169 LEU B CA 1
ATOM 3420 C C . LEU B 2 54 ? -3.579 95.967 29.849 1.00 28.95 169 LEU B C 1
ATOM 3421 O O . LEU B 2 54 ? -2.381 96.229 29.958 1.00 30.84 169 LEU B O 1
ATOM 3426 N N . ILE B 2 55 ? -4.170 95.007 30.551 1.00 28.28 170 ILE B N 1
ATOM 3427 C CA . ILE B 2 55 ? -3.422 94.250 31.548 1.00 29.75 170 ILE B CA 1
ATOM 3428 C C . ILE B 2 55 ? -2.348 93.376 30.898 1.00 30.39 170 ILE B C 1
ATOM 3429 O O . ILE B 2 55 ? -1.248 93.243 31.431 1.00 29.76 170 ILE B O 1
ATOM 3434 N N . ASN B 2 56 ? -2.654 92.812 29.730 1.00 30.74 171 ASN B N 1
ATOM 3435 C CA . ASN B 2 56 ? -1.662 92.059 28.967 1.00 30.66 171 ASN B CA 1
ATOM 3436 C C . ASN B 2 56 ? -0.522 92.952 28.439 1.00 32.42 171 ASN B C 1
ATOM 3437 O O . ASN B 2 56 ? 0.628 92.512 28.323 1.00 32.85 171 ASN B O 1
ATOM 3442 N N . LYS B 2 57 ? -0.843 94.199 28.106 1.00 30.18 172 LYS B N 1
ATOM 3443 C CA . LYS B 2 57 ? 0.156 95.106 27.555 1.00 31.02 172 LYS B CA 1
ATOM 3444 C C . LYS B 2 57 ? 1.120 95.705 28.582 1.00 32.40 172 LYS B C 1
ATOM 3445 O O . LYS B 2 57 ? 2.248 96.059 28.247 1.00 34.32 172 LYS B O 1
ATOM 3451 N N . VAL B 2 58 ? 0.676 95.847 29.827 1.00 30.43 173 VAL B N 1
ATOM 3452 C CA . VAL B 2 58 ? 1.432 96.673 30.760 1.00 29.45 173 VAL B CA 1
ATOM 3453 C C . VAL B 2 58 ? 2.832 96.141 31.074 1.00 30.51 173 VAL B C 1
ATOM 3454 O O . VAL B 2 58 ? 3.043 94.940 31.243 1.00 30.36 173 VAL B O 1
ATOM 3458 N N . ASN B 2 59 ? 3.778 97.069 31.133 1.00 30.50 174 ASN B N 1
ATOM 3459 C CA . ASN B 2 59 ? 5.162 96.790 31.461 1.00 30.50 174 ASN B CA 1
ATOM 3460 C C . ASN B 2 59 ? 5.742 98.072 32.054 1.00 30.85 174 ASN B C 1
ATOM 3461 O O . ASN B 2 59 ? 5.014 99.042 32.284 1.00 30.74 174 ASN B O 1
ATOM 3466 N N . ILE B 2 60 ? 7.048 98.103 32.276 1.00 34.11 175 ILE B N 1
ATOM 3467 C CA . ILE B 2 60 ? 7.654 99.256 32.924 1.00 35.71 175 ILE B CA 1
ATOM 3468 C C . ILE B 2 60 ? 7.676 100.483 32.015 1.00 37.43 175 ILE B C 1
ATOM 3469 O O . ILE B 2 60 ? 7.324 101.584 32.439 1.00 36.83 175 ILE B O 1
ATOM 3474 N N . SER B 2 61 ? 8.058 100.290 30.754 1.00 37.13 176 SER B N 1
ATOM 3475 C CA . SER B 2 61 ? 8.270 101.412 29.857 1.00 35.55 176 SER B CA 1
ATOM 3476 C C . SER B 2 61 ? 6.978 102.092 29.427 1.00 37.17 176 SER B C 1
ATOM 3477 O O . SER B 2 61 ? 7.012 103.214 28.923 1.00 38.10 176 SER B O 1
ATOM 3480 N N . ASN B 2 62 ? 5.843 101.430 29.598 1.00 34.26 177 ASN B N 1
ATOM 3481 C CA . ASN B 2 62 ? 4.603 102.000 29.095 1.00 34.33 177 ASN B CA 1
ATOM 3482 C C . ASN B 2 62 ? 3.525 102.231 30.142 1.00 34.70 177 ASN B C 1
ATOM 3483 O O . ASN B 2 62 ? 2.383 102.521 29.791 1.00 35.00 177 ASN B O 1
ATOM 3488 N N . ILE B 2 63 ? 3.872 102.090 31.422 1.00 32.39 178 ILE B N 1
ATOM 3489 C CA . ILE B 2 63 ? 2.850 102.081 32.459 1.00 34.25 178 ILE B CA 1
ATOM 3490 C C . ILE B 2 63 ? 1.981 103.344 32.431 1.00 31.86 178 ILE B C 1
ATOM 3491 O O . ILE B 2 63 ? 0.761 103.269 32.592 1.00 33.24 178 ILE B O 1
ATOM 3496 N N . SER B 2 64 ? 2.600 104.491 32.190 1.00 33.04 179 SER B N 1
ATOM 3497 C CA . SER B 2 64 ? 1.854 105.743 32.175 1.00 39.58 179 SER B CA 1
ATOM 3498 C C . SER B 2 64 ? 0.757 105.786 31.109 1.00 39.62 179 SER B C 1
ATOM 3499 O O . SER B 2 64 ? -0.375 106.181 31.405 1.00 33.98 179 SER B O 1
ATOM 3502 N N . ILE B 2 65 ? 1.075 105.373 29.878 1.00 38.03 180 ILE B N 1
ATOM 3503 C CA . ILE B 2 65 ? 0.044 105.326 28.852 1.00 35.07 180 ILE B CA 1
ATOM 3504 C C . ILE B 2 65 ? -1.038 104.307 29.193 1.00 33.80 180 ILE B C 1
ATOM 3505 O O . ILE B 2 65 ? -2.222 104.548 28.960 1.00 33.92 180 ILE B O 1
ATOM 3510 N N . ILE B 2 66 ? -0.638 103.172 29.755 1.00 32.71 181 ILE B N 1
ATOM 3511 C CA . ILE B 2 66 ? -1.606 102.156 30.135 1.00 31.63 181 ILE B CA 1
ATOM 3512 C C . ILE B 2 66 ? -2.598 102.734 31.145 1.00 34.29 181 ILE B C 1
ATOM 3513 O O . ILE B 2 66 ? -3.813 102.574 31.001 1.00 31.13 181 ILE B O 1
ATOM 3518 N N . ILE B 2 67 ? -2.076 103.440 32.142 1.00 31.19 182 ILE B N 1
ATOM 3519 C CA . ILE B 2 67 ? -2.936 104.077 33.138 1.00 35.54 182 ILE B CA 1
ATOM 3520 C C . ILE B 2 67 ? -3.916 105.026 32.475 1.00 34.99 182 ILE B C 1
ATOM 3521 O O . ILE B 2 67 ? -5.114 104.990 32.751 1.00 31.88 182 ILE B O 1
ATOM 3526 N N . GLN B 2 68 ? -3.403 105.861 31.582 1.00 36.57 183 GLN B N 1
ATOM 3527 C CA . GLN B 2 68 ? -4.236 106.835 30.902 1.00 38.32 183 GLN B CA 1
ATOM 3528 C C . GLN B 2 68 ? -5.339 106.170 30.095 1.00 38.96 183 GLN B C 1
ATOM 3529 O O . GLN B 2 68 ? -6.472 106.645 30.074 1.00 39.29 183 GLN B O 1
ATOM 3535 N N . GLU B 2 69 ? -5.008 105.066 29.434 1.00 38.09 184 GLU B N 1
ATOM 3536 C CA . GLU B 2 69 ? -5.998 104.361 28.646 1.00 39.84 184 GLU B CA 1
ATOM 3537 C C . GLU B 2 69 ? -6.997 103.644 29.551 1.00 37.77 184 GLU B C 1
ATOM 3538 O O . GLU B 2 69 ? -8.188 103.609 29.258 1.00 38.03 184 GLU B O 1
ATOM 3544 N N . LEU B 2 70 ? -6.512 103.097 30.661 1.00 37.45 185 LEU B N 1
ATOM 3545 C CA . LEU B 2 70 ? -7.378 102.425 31.620 1.00 37.66 185 LEU B CA 1
ATOM 3546 C C . LEU B 2 70 ? -8.394 103.386 32.246 1.00 37.84 185 LEU B C 1
ATOM 3547 O O . LEU B 2 70 ? -9.569 103.039 32.418 1.00 38.03 185 LEU B O 1
ATOM 3552 N N . LEU B 2 71 ? -7.936 104.589 32.580 1.00 37.48 186 LEU B N 1
ATOM 3553 C CA . LEU B 2 71 ? -8.788 105.590 33.230 1.00 40.16 186 LEU B CA 1
ATOM 3554 C C . LEU B 2 71 ? -9.945 106.055 32.346 1.00 42.87 186 LEU B C 1
ATOM 3555 O O . LEU B 2 71 ? -10.966 106.524 32.845 1.00 43.79 186 LEU B O 1
ATOM 3560 N N . GLN B 2 72 ? -9.783 105.921 31.033 1.00 44.34 187 GLN B N 1
ATOM 3561 C CA . GLN B 2 72 ? -10.849 106.271 30.097 1.00 47.04 187 GLN B CA 1
ATOM 3562 C C . GLN B 2 72 ? -12.042 105.329 30.242 1.00 45.53 187 GLN B C 1
ATOM 3563 O O . GLN B 2 72 ? -13.174 105.686 29.911 1.00 47.42 187 GLN B O 1
ATOM 3569 N N . GLU B 2 73 ? -11.775 104.126 30.736 1.00 41.89 188 GLU B N 1
ATOM 3570 C CA . GLU B 2 73 ? -12.813 103.124 30.938 1.00 41.37 188 GLU B CA 1
ATOM 3571 C C . GLU B 2 73 ? -13.470 103.309 32.304 1.00 39.69 188 GLU B C 1
ATOM 3572 O O . GLU B 2 73 ? -12.839 103.806 33.240 1.00 38.83 188 GLU B O 1
ATOM 3578 N N . ASN B 2 74 ? -14.733 102.907 32.416 1.00 38.78 189 ASN B N 1
ATOM 3579 C CA . ASN B 2 74 ? -15.436 102.966 33.694 1.00 38.37 189 ASN B CA 1
ATOM 3580 C C . ASN B 2 74 ? -14.952 101.839 34.595 1.00 35.42 189 ASN B C 1
ATOM 3581 O O . ASN B 2 74 ? -15.574 100.775 34.677 1.00 33.85 189 ASN B O 1
ATOM 3586 N N . ILE B 2 75 ? -13.825 102.078 35.259 1.00 34.50 190 ILE B N 1
ATOM 3587 C CA . ILE B 2 75 ? -13.230 101.075 36.147 1.00 33.98 190 ILE B CA 1
ATOM 3588 C C . ILE B 2 75 ? -13.885 101.054 37.532 1.00 33.56 190 ILE B C 1
ATOM 3589 O O . ILE B 2 75 ? -13.521 100.249 38.390 1.00 32.20 190 ILE B O 1
ATOM 3594 N N . VAL B 2 76 ? -14.855 101.939 37.739 1.00 34.13 191 VAL B N 1
ATOM 3595 C CA . VAL B 2 76 ? -15.708 101.859 38.921 1.00 35.78 191 VAL B CA 1
ATOM 3596 C C . VAL B 2 76 ? -16.754 100.764 38.704 1.00 36.26 191 VAL B C 1
ATOM 3597 O O . VAL B 2 76 ? -16.835 99.801 39.478 1.00 34.41 191 VAL B O 1
ATOM 3601 N N . ARG B 2 77 ? -17.545 100.917 37.645 1.00 36.75 192 ARG B N 1
ATOM 3602 C CA . ARG B 2 77 ? -18.457 99.867 37.209 1.00 37.06 192 ARG B CA 1
ATOM 3603 C C . ARG B 2 77 ? -17.699 98.551 37.019 1.00 36.19 192 ARG B C 1
ATOM 3604 O O . ARG B 2 77 ? -18.184 97.473 37.393 1.00 35.67 192 ARG B O 1
ATOM 3612 N N . GLY B 2 78 ? -16.495 98.642 36.462 1.00 35.97 193 GLY B N 1
ATOM 3613 C CA . GLY B 2 78 ? -15.714 97.449 36.176 1.00 35.39 193 GLY B CA 1
ATOM 3614 C C . GLY B 2 78 ? -14.617 97.169 37.183 1.00 33.83 193 GLY B C 1
ATOM 3615 O O . GLY B 2 78 ? -13.605 96.552 36.845 1.00 33.85 193 GLY B O 1
ATOM 3616 N N . ARG B 2 79 ? -14.810 97.609 38.424 1.00 32.30 194 ARG B N 1
ATOM 3617 C CA . ARG B 2 79 ? -13.774 97.449 39.435 1.00 31.50 194 ARG B CA 1
ATOM 3618 C C . ARG B 2 79 ? -13.513 95.972 39.740 1.00 30.73 194 ARG B C 1
ATOM 3619 O O . ARG B 2 79 ? -12.378 95.588 40.034 1.00 29.41 194 ARG B O 1
ATOM 3627 N N . GLY B 2 80 ? -14.557 95.149 39.649 1.00 31.21 195 GLY B N 1
ATOM 3628 C CA . GLY B 2 80 ? -14.412 93.713 39.844 1.00 31.82 195 GLY B CA 1
ATOM 3629 C C . GLY B 2 80 ? -13.675 93.090 38.672 1.00 31.44 195 GLY B C 1
ATOM 3630 O O . GLY B 2 80 ? -12.779 92.262 38.845 1.00 30.54 195 GLY B O 1
ATOM 3631 N N . LEU B 2 81 ? -14.060 93.502 37.468 1.00 32.93 196 LEU B N 1
ATOM 3632 C CA . LEU B 2 81 ? -13.397 93.081 36.238 1.00 31.88 196 LEU B CA 1
ATOM 3633 C C . LEU B 2 81 ? -11.895 93.412 36.259 1.00 31.38 196 LEU B C 1
ATOM 3634 O O . LEU B 2 81 ? -11.055 92.566 35.958 1.00 31.14 196 LEU B O 1
ATOM 3639 N N . LEU B 2 82 ? -11.571 94.648 36.629 1.00 30.42 197 LEU B N 1
ATOM 3640 C CA . LEU B 2 82 ? -10.185 95.094 36.716 1.00 29.29 197 LEU B CA 1
ATOM 3641 C C . LEU B 2 82 ? -9.410 94.316 37.777 1.00 29.79 197 LEU B C 1
ATOM 3642 O O . LEU B 2 82 ? -8.266 93.914 37.555 1.00 29.89 197 LEU B O 1
ATOM 3647 N N . SER B 2 83 ? -10.031 94.133 38.939 1.00 29.48 198 SER B N 1
ATOM 3648 C CA . SER B 2 83 ? -9.396 93.398 40.031 1.00 29.27 198 SER B CA 1
ATOM 3649 C C . SER B 2 83 ? -9.100 91.977 39.572 1.00 29.07 198 SER B C 1
ATOM 3650 O O . SER B 2 83 ? -7.983 91.475 39.745 1.00 29.11 198 SER B O 1
ATOM 3653 N N . ARG B 2 84 ? -10.095 91.342 38.963 1.00 28.71 199 ARG B N 1
ATOM 3654 C CA . ARG B 2 84 ? -9.929 89.969 38.481 1.00 29.24 199 ARG B CA 1
ATOM 3655 C C . ARG B 2 84 ? -8.809 89.862 37.437 1.00 28.64 199 ARG B C 1
ATOM 3656 O O . ARG B 2 84 ? -7.993 88.926 37.487 1.00 26.71 199 ARG B O 1
ATOM 3664 N N . SER B 2 85 ? -8.764 90.807 36.492 1.00 29.49 200 SER B N 1
ATOM 3665 C CA A SER B 2 85 ? -7.750 90.764 35.436 0.53 30.08 200 SER B CA 1
ATOM 3666 C CA B SER B 2 85 ? -7.748 90.775 35.433 0.47 30.07 200 SER B CA 1
ATOM 3667 C C . SER B 2 85 ? -6.344 90.938 36.013 1.00 30.07 200 SER B C 1
ATOM 3668 O O . SER B 2 85 ? -5.420 90.212 35.650 1.00 31.24 200 SER B O 1
ATOM 3673 N N . VAL B 2 86 ? -6.185 91.901 36.914 1.00 27.59 201 VAL B N 1
ATOM 3674 C CA . VAL B 2 86 ? -4.898 92.111 37.554 1.00 28.18 201 VAL B CA 1
ATOM 3675 C C . VAL B 2 86 ? -4.482 90.880 38.379 1.00 27.82 201 VAL B C 1
ATOM 3676 O O . VAL B 2 86 ? -3.350 90.415 38.295 1.00 27.02 201 VAL B O 1
ATOM 3680 N N . LEU B 2 87 ? -5.407 90.337 39.158 1.00 26.86 202 LEU B N 1
ATOM 3681 C CA . LEU B 2 87 ? -5.090 89.152 39.958 1.00 27.38 202 LEU B CA 1
ATOM 3682 C C . LEU B 2 87 ? -4.761 87.908 39.116 1.00 30.39 202 LEU B C 1
ATOM 3683 O O . LEU B 2 87 ? -3.806 87.181 39.415 1.00 31.08 202 LEU B O 1
ATOM 3688 N N . GLN B 2 88 ? -5.531 87.661 38.061 1.00 31.08 203 GLN B N 1
ATOM 3689 C CA . GLN B 2 88 ? -5.223 86.533 37.187 1.00 31.38 203 GLN B CA 1
ATOM 3690 C C . GLN B 2 88 ? -3.890 86.746 36.476 1.00 30.18 203 GLN B C 1
ATOM 3691 O O . GLN B 2 88 ? -3.095 85.826 36.360 1.00 28.95 203 GLN B O 1
ATOM 3697 N N . ALA B 2 89 ? -3.643 87.967 36.011 1.00 29.33 204 ALA B N 1
ATOM 3698 C CA . ALA B 2 89 ? -2.400 88.275 35.310 1.00 28.02 204 ALA B CA 1
ATOM 3699 C C . ALA B 2 89 ? -1.172 88.018 36.181 1.00 27.27 204 ALA B C 1
ATOM 3700 O O . ALA B 2 89 ? -0.220 87.371 35.756 1.00 27.79 204 ALA B O 1
ATOM 3702 N N . GLN B 2 90 ? -1.191 88.547 37.404 1.00 27.27 205 GLN B N 1
ATOM 3703 C CA . GLN B 2 90 ? -0.056 88.387 38.305 1.00 27.15 205 GLN B CA 1
ATOM 3704 C C . GLN B 2 90 ? 0.143 86.910 38.664 1.00 27.03 205 GLN B C 1
ATOM 3705 O O . GLN B 2 90 ? 1.274 86.427 38.744 1.00 27.03 205 GLN B O 1
ATOM 3711 N N . SER B 2 91 ? -0.956 86.188 38.843 1.00 27.20 206 SER B N 1
ATOM 3712 C CA . SER B 2 91 ? -0.859 84.757 39.135 1.00 30.86 206 SER B CA 1
ATOM 3713 C C . SER B 2 91 ? -0.185 83.989 38.006 1.00 31.46 206 SER B C 1
ATOM 3714 O O . SER B 2 91 ? 0.624 83.096 38.258 1.00 32.03 206 SER B O 1
ATOM 3717 N N . ALA B 2 92 ? -0.513 84.336 36.762 1.00 31.65 207 ALA B N 1
ATOM 3718 C CA . ALA B 2 92 ? 0.066 83.642 35.617 1.00 32.21 207 ALA B CA 1
ATOM 3719 C C . ALA B 2 92 ? 1.435 84.214 35.263 1.00 31.50 207 ALA B C 1
ATOM 3720 O O . ALA B 2 92 ? 2.257 83.527 34.667 1.00 28.30 207 ALA B O 1
ATOM 3722 N N . SER B 2 93 ? 1.686 85.467 35.644 1.00 29.85 208 SER B N 1
ATOM 3723 C CA . SER B 2 93 ? 2.919 86.130 35.233 1.00 30.57 208 SER B CA 1
ATOM 3724 C C . SER B 2 93 ? 3.594 86.880 36.361 1.00 30.28 208 SER B C 1
ATOM 3725 O O . SER B 2 93 ? 3.807 88.087 36.242 1.00 28.82 208 SER B O 1
ATOM 3728 N N . PRO B 2 94 ? 3.942 86.167 37.460 1.00 30.64 209 PRO B N 1
ATOM 3729 C CA . PRO B 2 94 ? 4.568 86.787 38.631 1.00 30.67 209 PRO B CA 1
ATOM 3730 C C . PRO B 2 94 ? 5.883 87.469 38.279 1.00 31.77 209 PRO B C 1
ATOM 3731 O O . PRO B 2 94 ? 6.383 88.235 39.106 1.00 31.34 209 PRO B O 1
ATOM 3735 N N . ILE B 2 95 ? 6.440 87.183 37.100 1.00 32.86 210 ILE B N 1
ATOM 3736 C CA . ILE B 2 95 ? 7.646 87.883 36.653 1.00 33.95 210 ILE B CA 1
ATOM 3737 C C . ILE B 2 95 ? 7.402 89.399 36.530 1.00 31.75 210 ILE B C 1
ATOM 3738 O O . ILE B 2 95 ? 8.343 90.206 36.585 1.00 29.60 210 ILE B O 1
ATOM 3743 N N . PHE B 2 96 ? 6.134 89.776 36.382 1.00 27.28 211 PHE B N 1
ATOM 3744 C CA . PHE B 2 96 ? 5.763 91.178 36.228 1.00 29.22 211 PHE B CA 1
ATOM 3745 C C . PHE B 2 96 ? 5.037 91.732 37.448 1.00 29.17 211 PHE B C 1
ATOM 3746 O O . PHE B 2 96 ? 4.329 92.731 37.345 1.00 29.67 211 PHE B O 1
ATOM 3754 N N . THR B 2 97 ? 5.197 91.059 38.585 1.00 28.52 212 THR B N 1
ATOM 3755 C CA . THR B 2 97 ? 4.529 91.436 39.823 1.00 27.72 212 THR B CA 1
ATOM 3756 C C . THR B 2 97 ? 4.802 92.898 40.190 1.00 28.64 212 THR B C 1
ATOM 3757 O O . THR B 2 97 ? 3.892 93.635 40.592 1.00 28.74 212 THR B O 1
ATOM 3761 N N . HIS B 2 98 ? 6.060 93.306 40.057 1.00 28.73 213 HIS B N 1
ATOM 3762 C CA . HIS B 2 98 ? 6.453 94.655 40.417 1.00 31.62 213 HIS B CA 1
ATOM 3763 C C . HIS B 2 98 ? 5.657 95.667 39.597 1.00 30.44 213 HIS B C 1
ATOM 3764 O O . HIS B 2 98 ? 5.249 96.707 40.119 1.00 30.96 213 HIS B O 1
ATOM 3771 N N . VAL B 2 99 ? 5.429 95.345 38.320 1.00 27.28 214 VAL B N 1
ATOM 3772 C CA . VAL B 2 99 ? 4.708 96.230 37.404 1.00 26.91 214 VAL B CA 1
ATOM 3773 C C . VAL B 2 99 ? 3.206 96.278 37.729 1.00 27.27 214 VAL B C 1
ATOM 3774 O O . VAL B 2 99 ? 2.582 97.344 37.684 1.00 26.44 214 VAL B O 1
ATOM 3778 N N . TYR B 2 100 ? 2.627 95.126 38.061 1.00 25.68 215 TYR B N 1
ATOM 3779 C CA . TYR B 2 100 ? 1.225 95.079 38.489 1.00 28.24 215 TYR B CA 1
ATOM 3780 C C . TYR B 2 100 ? 1.036 95.842 39.798 1.00 28.91 215 TYR B C 1
ATOM 3781 O O . TYR B 2 100 ? -0.011 96.454 40.038 1.00 28.94 215 TYR B O 1
ATOM 3790 N N . ALA B 2 101 ? 2.052 95.810 40.650 1.00 29.22 216 ALA B N 1
ATOM 3791 C CA . ALA B 2 101 ? 1.959 96.505 41.934 1.00 28.43 216 ALA B CA 1
ATOM 3792 C C . ALA B 2 101 ? 1.947 98.010 41.680 1.00 28.98 216 ALA B C 1
ATOM 3793 O O . ALA B 2 101 ? 1.182 98.748 42.297 1.00 28.93 216 ALA B O 1
ATOM 3795 N N . ALA B 2 102 ? 2.786 98.456 40.751 1.00 29.15 217 ALA B N 1
ATOM 3796 C CA . ALA B 2 102 ? 2.869 99.883 40.435 1.00 30.01 217 ALA B CA 1
ATOM 3797 C C . ALA B 2 102 ? 1.570 100.363 39.804 1.00 30.18 217 ALA B C 1
ATOM 3798 O O . ALA B 2 102 ? 1.093 101.459 40.087 1.00 30.27 217 ALA B O 1
ATOM 3800 N N . LEU B 2 103 ? 0.999 99.521 38.951 1.00 31.78 218 LEU B N 1
ATOM 3801 C CA . LEU B 2 103 ? -0.285 99.801 38.325 1.00 32.77 218 LEU B CA 1
ATOM 3802 C C . LEU B 2 103 ? -1.378 99.931 39.376 1.00 30.34 218 LEU B C 1
ATOM 3803 O O . LEU B 2 103 ? -2.149 100.893 39.370 1.00 31.70 218 LEU B O 1
ATOM 3808 N N . VAL B 2 104 ? -1.445 98.960 40.278 1.00 27.52 219 VAL B N 1
ATOM 3809 C CA . VAL B 2 104 ? -2.415 99.020 41.359 1.00 25.52 219 VAL B CA 1
ATOM 3810 C C . VAL B 2 104 ? -2.197 100.281 42.193 1.00 26.02 219 VAL B C 1
ATOM 3811 O O . VAL B 2 104 ? -3.155 100.948 42.575 1.00 28.36 219 VAL B O 1
ATOM 3815 N N . ALA B 2 105 ? -0.934 100.613 42.447 1.00 26.18 220 ALA B N 1
ATOM 3816 C CA . ALA B 2 105 ? -0.603 101.766 43.274 1.00 28.80 220 ALA B CA 1
ATOM 3817 C C . ALA B 2 105 ? -1.150 103.042 42.644 1.00 29.32 220 ALA B C 1
ATOM 3818 O O . ALA B 2 105 ? -1.715 103.892 43.337 1.00 28.16 220 ALA B O 1
ATOM 3820 N N . ILE B 2 106 ? -1.006 103.174 41.325 1.00 30.10 221 ILE B N 1
ATOM 3821 C CA . ILE B 2 106 ? -1.514 104.373 40.667 1.00 30.60 221 ILE B CA 1
ATOM 3822 C C . ILE B 2 106 ? -3.042 104.421 40.752 1.00 30.25 221 ILE B C 1
ATOM 3823 O O . ILE B 2 106 ? -3.607 105.440 41.130 1.00 29.60 221 ILE B O 1
ATOM 3828 N N . ILE B 2 107 ? -3.705 103.312 40.427 1.00 30.13 222 ILE B N 1
ATOM 3829 C CA . ILE B 2 107 ? -5.167 103.268 40.467 1.00 32.05 222 ILE B CA 1
ATOM 3830 C C . ILE B 2 107 ? -5.699 103.561 41.886 1.00 32.60 222 ILE B C 1
ATOM 3831 O O . ILE B 2 107 ? -6.646 104.331 42.072 1.00 29.12 222 ILE B O 1
ATOM 3836 N N . ASN B 2 108 ? -5.076 102.938 42.879 1.00 31.39 223 ASN B N 1
ATOM 3837 C CA . ASN B 2 108 ? -5.484 103.096 44.273 1.00 30.67 223 ASN B CA 1
ATOM 3838 C C . ASN B 2 108 ? -5.412 104.555 44.745 1.00 32.04 223 ASN B C 1
ATOM 3839 O O . ASN B 2 108 ? -6.224 105.003 45.562 1.00 31.97 223 ASN B O 1
ATOM 3844 N N . SER B 2 109 ? -4.452 105.297 44.204 1.00 32.91 224 SER B N 1
ATOM 3845 C CA . SER B 2 109 ? -4.241 106.675 44.606 1.00 34.31 224 SER B CA 1
ATOM 3846 C C . SER B 2 109 ? -5.422 107.533 44.152 1.00 36.15 224 SER B C 1
ATOM 3847 O O . SER B 2 109 ? -5.727 108.562 44.755 1.00 37.37 224 SER B O 1
ATOM 3850 N N . LYS B 2 110 ? -6.086 107.090 43.088 1.00 33.26 225 LYS B N 1
ATOM 3851 C CA . LYS B 2 110 ? -7.243 107.783 42.561 1.00 35.66 225 LYS B CA 1
ATOM 3852 C C . LYS B 2 110 ? -8.543 107.134 43.035 1.00 34.08 225 LYS B C 1
ATOM 3853 O O . LYS B 2 110 ? -9.537 107.821 43.282 1.00 32.95 225 LYS B O 1
ATOM 3859 N N . PHE B 2 111 ? -8.521 105.813 43.180 1.00 32.31 226 PHE B N 1
ATOM 3860 C CA . PHE B 2 111 ? -9.690 105.052 43.608 1.00 32.57 226 PHE B CA 1
ATOM 3861 C C . PHE B 2 111 ? -9.282 104.055 44.689 1.00 31.92 226 PHE B C 1
ATOM 3862 O O . PHE B 2 111 ? -9.061 102.871 44.390 1.00 31.61 226 PHE B O 1
ATOM 3870 N N . PRO B 2 112 ? -9.181 104.521 45.945 1.00 31.14 227 PRO B N 1
ATOM 3871 C CA . PRO B 2 112 ? -8.725 103.656 47.043 1.00 32.24 227 PRO B CA 1
ATOM 3872 C C . PRO B 2 112 ? -9.600 102.417 47.221 1.00 32.60 227 PRO B C 1
ATOM 3873 O O . PRO B 2 112 ? -9.100 101.365 47.603 1.00 32.55 227 PRO B O 1
ATOM 3877 N N . GLN B 2 113 ? -10.894 102.551 46.956 1.00 33.67 228 GLN B N 1
ATOM 3878 C CA . GLN B 2 113 ? -11.827 101.446 47.115 1.00 34.21 228 GLN B CA 1
ATOM 3879 C C . GLN B 2 113 ? -11.488 100.307 46.160 1.00 31.44 228 GLN B C 1
ATOM 3880 O O . GLN B 2 113 ? -11.738 99.145 46.468 1.00 28.44 228 GLN B O 1
ATOM 3886 N N . ILE B 2 114 ? -10.921 100.635 44.996 1.00 29.91 229 ILE B N 1
ATOM 3887 C CA . ILE B 2 114 ? -10.514 99.605 44.041 1.00 27.68 229 ILE B CA 1
ATOM 3888 C C . ILE B 2 114 ? -9.247 98.880 44.499 1.00 30.60 229 ILE B C 1
ATOM 3889 O O . ILE B 2 114 ? -9.145 97.654 44.403 1.00 29.11 229 ILE B O 1
ATOM 3894 N N . GLY B 2 115 ? -8.267 99.632 44.980 1.00 32.23 230 GLY B N 1
ATOM 3895 C CA . GLY B 2 115 ? -7.092 99.016 45.576 1.00 32.91 230 GLY B CA 1
ATOM 3896 C C . GLY B 2 115 ? -7.462 98.127 46.761 1.00 33.48 230 GLY B C 1
ATOM 3897 O O . GLY B 2 115 ? -6.879 97.047 46.955 1.00 32.96 230 GLY B O 1
ATOM 3898 N N . GLU B 2 116 ? -8.445 98.568 47.543 1.00 33.97 231 GLU B N 1
ATOM 3899 C CA . GLU B 2 116 ? -8.913 97.785 48.686 1.00 34.28 231 GLU B CA 1
ATOM 3900 C C . GLU B 2 116 ? -9.549 96.467 48.251 1.00 33.69 231 GLU B C 1
ATOM 3901 O O . GLU B 2 116 ? -9.351 95.429 48.896 1.00 34.16 231 GLU B O 1
ATOM 3907 N N . LEU B 2 117 ? -10.319 96.515 47.167 1.00 32.65 232 LEU B N 1
ATOM 3908 C CA . LEU B 2 117 ? -10.935 95.316 46.594 1.00 31.87 232 LEU B CA 1
ATOM 3909 C C . LEU B 2 117 ? -9.891 94.326 46.077 1.00 31.48 232 LEU B C 1
ATOM 3910 O O . LEU B 2 117 ? -10.031 93.115 46.253 1.00 30.77 232 LEU B O 1
ATOM 3915 N N . ILE B 2 118 ? -8.843 94.834 45.435 1.00 31.65 233 ILE B N 1
ATOM 3916 C CA . ILE B 2 118 ? -7.761 93.964 44.988 1.00 30.47 233 ILE B CA 1
ATOM 3917 C C . ILE B 2 118 ? -7.045 93.300 46.164 1.00 29.85 233 ILE B C 1
ATOM 3918 O O . ILE B 2 118 ? -6.829 92.090 46.174 1.00 29.27 233 ILE B O 1
ATOM 3923 N N . LEU B 2 119 ? -6.674 94.106 47.150 1.00 30.30 234 LEU B N 1
ATOM 3924 C CA . LEU B 2 119 ? -6.036 93.604 48.363 1.00 32.09 234 LEU B CA 1
ATOM 3925 C C . LEU B 2 119 ? -6.852 92.549 49.099 1.00 28.86 234 LEU B C 1
ATOM 3926 O O . LEU B 2 119 ? -6.300 91.534 49.498 1.00 28.63 234 LEU B O 1
ATOM 3931 N N . LYS B 2 120 ? -8.150 92.799 49.284 1.00 28.47 235 LYS B N 1
ATOM 3932 C CA . LYS B 2 120 ? -9.036 91.853 49.971 1.00 29.73 235 LYS B CA 1
ATOM 3933 C C . LYS B 2 120 ? -9.012 90.482 49.290 1.00 29.86 235 LYS B C 1
ATOM 3934 O O . LYS B 2 120 ? -8.896 89.453 49.945 1.00 29.16 235 LYS B O 1
ATOM 3940 N N . ARG B 2 121 ? -9.127 90.483 47.966 1.00 30.66 236 ARG B N 1
ATOM 3941 C CA . ARG B 2 121 ? -9.119 89.244 47.196 1.00 29.94 236 ARG B CA 1
ATOM 3942 C C . ARG B 2 121 ? -7.754 88.557 47.217 1.00 27.85 236 ARG B C 1
ATOM 3943 O O . ARG B 2 121 ? -7.680 87.338 47.328 1.00 28.21 236 ARG B O 1
ATOM 3951 N N . LEU B 2 122 ? -6.682 89.338 47.084 1.00 24.67 237 LEU B N 1
ATOM 3952 C CA . LEU B 2 122 ? -5.315 88.807 47.148 1.00 24.34 237 LEU B CA 1
ATOM 3953 C C . LEU B 2 122 ? -5.037 88.133 48.495 1.00 29.21 237 LEU B C 1
ATOM 3954 O O . LEU B 2 122 ? -4.425 87.053 48.552 1.00 29.77 237 LEU B O 1
ATOM 3959 N N . ILE B 2 123 ? -5.481 88.775 49.579 1.00 26.87 238 ILE B N 1
ATOM 3960 C CA . ILE B 2 123 ? -5.326 88.195 50.901 1.00 27.87 238 ILE B CA 1
ATOM 3961 C C . ILE B 2 123 ? -6.086 86.870 50.980 1.00 28.42 238 ILE B C 1
ATOM 3962 O O . ILE B 2 123 ? -5.542 85.858 51.409 1.00 28.63 238 ILE B O 1
ATOM 3967 N N . LEU B 2 124 ? -7.341 86.875 50.550 1.00 28.55 239 LEU B N 1
ATOM 3968 C CA . LEU B 2 124 ? -8.113 85.645 50.509 1.00 30.88 239 LEU B CA 1
ATOM 3969 C C . LEU B 2 124 ? -7.455 84.580 49.615 1.00 32.96 239 LEU B C 1
ATOM 3970 O O . LEU B 2 124 ? -7.444 83.401 49.975 1.00 34.39 239 LEU B O 1
ATOM 3975 N N . ASN B 2 125 ? -6.891 84.995 48.478 1.00 30.90 240 ASN B N 1
ATOM 3976 C CA . ASN B 2 125 ? -6.153 84.064 47.612 1.00 32.53 240 ASN B CA 1
ATOM 3977 C C . ASN B 2 125 ? -4.964 83.422 48.321 1.00 32.50 240 ASN B C 1
ATOM 3978 O O . ASN B 2 125 ? -4.740 82.211 48.205 1.00 32.78 240 ASN B O 1
ATOM 3983 N N . PHE B 2 126 ? -4.201 84.228 49.057 1.00 29.90 241 PHE B N 1
ATOM 3984 C CA . PHE B 2 126 ? -3.086 83.675 49.803 1.00 30.74 241 PHE B CA 1
ATOM 3985 C C . PHE B 2 126 ? -3.577 82.630 50.801 1.00 31.56 241 PHE B C 1
ATOM 3986 O O . PHE B 2 126 ? -3.009 81.546 50.905 1.00 32.03 241 PHE B O 1
ATOM 3994 N N . ARG B 2 127 ? -4.638 82.961 51.529 1.00 32.26 242 ARG B N 1
ATOM 3995 C CA . ARG B 2 127 ? -5.146 82.072 52.571 1.00 33.80 242 ARG B CA 1
ATOM 3996 C C . ARG B 2 127 ? -5.679 80.766 51.974 1.00 34.99 242 ARG B C 1
ATOM 3997 O O . ARG B 2 127 ? -5.476 79.692 52.547 1.00 34.06 242 ARG B O 1
ATOM 4005 N N . LYS B 2 128 ? -6.328 80.868 50.812 1.00 34.64 243 LYS B N 1
ATOM 4006 C CA . LYS B 2 128 ? -6.802 79.692 50.084 1.00 37.90 243 LYS B CA 1
ATOM 4007 C C . LYS B 2 128 ? -5.621 78.781 49.758 1.00 38.12 243 LYS B C 1
ATOM 4008 O O . LYS B 2 128 ? -5.646 77.575 50.037 1.00 38.55 243 LYS B O 1
ATOM 4014 N N . GLY B 2 129 ? -4.581 79.373 49.174 1.00 36.33 244 GLY B N 1
ATOM 4015 C CA . GLY B 2 129 ? -3.362 78.648 48.868 1.00 36.11 244 GLY B CA 1
ATOM 4016 C C . GLY B 2 129 ? -2.744 77.978 50.078 1.00 36.65 244 GLY B C 1
ATOM 4017 O O . GLY B 2 129 ? -2.376 76.809 50.020 1.00 36.53 244 GLY B O 1
ATOM 4018 N N . TYR B 2 130 ? -2.622 78.720 51.176 1.00 36.80 245 TYR B N 1
ATOM 4019 C CA . TYR B 2 130 ? -2.050 78.178 52.407 1.00 36.84 245 TYR B CA 1
ATOM 4020 C C . TYR B 2 130 ? -2.878 76.982 52.882 1.00 38.97 245 TYR B C 1
ATOM 4021 O O . TYR B 2 130 ? -2.344 75.914 53.164 1.00 39.59 245 TYR B O 1
ATOM 4030 N N . ARG B 2 131 ? -4.190 77.178 52.935 1.00 40.33 246 ARG B N 1
ATOM 4031 C CA . ARG B 2 131 ? -5.138 76.157 53.355 1.00 43.86 246 ARG B CA 1
ATOM 4032 C C . ARG B 2 131 ? -5.069 74.896 52.494 1.00 45.41 246 ARG B C 1
ATOM 4033 O O . ARG B 2 131 ? -5.133 73.767 53.004 1.00 44.24 246 ARG B O 1
ATOM 4041 N N . ARG B 2 132 ? -4.962 75.094 51.183 1.00 46.21 247 ARG B N 1
ATOM 4042 C CA . ARG B 2 132 ? -4.923 73.983 50.242 1.00 48.65 247 ARG B CA 1
ATOM 4043 C C . ARG B 2 132 ? -3.520 73.425 50.032 1.00 46.61 247 ARG B C 1
ATOM 4044 O O . ARG B 2 132 ? -3.339 72.491 49.254 1.00 45.90 247 ARG B O 1
ATOM 4052 N N . ASN B 2 133 ? -2.535 73.978 50.736 1.00 45.30 248 ASN B N 1
ATOM 4053 C CA . ASN B 2 133 ? -1.143 73.588 50.523 1.00 45.29 248 ASN B CA 1
ATOM 4054 C C . ASN B 2 133 ? -0.781 73.714 49.045 1.00 43.27 248 ASN B C 1
ATOM 4055 O O . ASN B 2 133 ? -0.207 72.804 48.452 1.00 42.73 248 ASN B O 1
ATOM 4060 N N . ASP B 2 134 ? -1.160 74.840 48.453 1.00 41.03 249 ASP B N 1
ATOM 4061 C CA . ASP B 2 134 ? -0.870 75.136 47.059 1.00 39.33 249 ASP B CA 1
ATOM 4062 C C . ASP B 2 134 ? 0.340 76.059 47.037 1.00 38.17 249 ASP B C 1
ATOM 4063 O O . ASP B 2 134 ? 0.190 77.293 47.051 1.00 37.10 249 ASP B O 1
ATOM 4068 N N . LYS B 2 135 ? 1.536 75.475 47.010 1.00 36.85 250 LYS B N 1
ATOM 4069 C CA . LYS B 2 135 ? 2.760 76.260 47.135 1.00 36.39 250 LYS B CA 1
ATOM 4070 C C . LYS B 2 135 ? 2.887 77.384 46.105 1.00 35.30 250 LYS B C 1
ATOM 4071 O O . LYS B 2 135 ? 3.194 78.521 46.467 1.00 34.11 250 LYS B O 1
ATOM 4077 N N . GLN B 2 136 ? 2.653 77.052 44.833 1.00 34.35 251 GLN B N 1
ATOM 4078 C CA A GLN B 2 136 ? 2.757 78.020 43.750 0.47 33.08 251 GLN B CA 1
ATOM 4079 C CA B GLN B 2 136 ? 2.753 78.017 43.742 0.53 33.07 251 GLN B CA 1
ATOM 4080 C C . GLN B 2 136 ? 1.883 79.241 43.991 1.00 31.66 251 GLN B C 1
ATOM 4081 O O . GLN B 2 136 ? 2.332 80.378 43.824 1.00 30.97 251 GLN B O 1
ATOM 4092 N N . LEU B 2 137 ? 0.636 79.016 44.391 1.00 30.70 252 LEU B N 1
ATOM 4093 C CA . LEU B 2 137 ? -0.250 80.147 44.653 1.00 30.62 252 LEU B CA 1
ATOM 4094 C C . LEU B 2 137 ? 0.222 80.934 45.884 1.00 32.16 252 LEU B C 1
ATOM 4095 O O . LEU B 2 137 ? 0.103 82.157 45.932 1.00 31.54 252 LEU B O 1
ATOM 4100 N N . CYS B 2 138 ? 0.774 80.239 46.876 1.00 33.16 253 CYS B N 1
ATOM 4101 C CA . CYS B 2 138 ? 1.333 80.939 48.032 1.00 33.92 253 CYS B CA 1
ATOM 4102 C C . CYS B 2 138 ? 2.510 81.807 47.601 1.00 33.32 253 CYS B C 1
ATOM 4103 O O . CYS B 2 138 ? 2.659 82.939 48.071 1.00 31.73 253 CYS B O 1
ATOM 4106 N N . LEU B 2 139 ? 3.333 81.265 46.705 1.00 32.84 254 LEU B N 1
ATOM 4107 C CA . LEU B 2 139 ? 4.513 81.974 46.227 1.00 34.18 254 LEU B CA 1
ATOM 4108 C C . LEU B 2 139 ? 4.134 83.239 45.451 1.00 32.80 254 LEU B C 1
ATOM 4109 O O . LEU B 2 139 ? 4.690 84.314 45.697 1.00 32.33 254 LEU B O 1
ATOM 4114 N N . THR B 2 140 ? 3.166 83.132 44.547 1.00 31.77 255 THR B N 1
ATOM 4115 C CA . THR B 2 140 ? 2.797 84.292 43.721 1.00 30.62 255 THR B CA 1
ATOM 4116 C C . THR B 2 140 ? 1.942 85.317 44.464 1.00 31.80 255 THR B C 1
ATOM 4117 O O . THR B 2 140 ? 2.146 86.532 44.325 1.00 30.97 255 THR B O 1
ATOM 4121 N N . ALA B 2 141 ? 0.978 84.841 45.247 1.00 31.92 256 ALA B N 1
ATOM 4122 C CA . ALA B 2 141 ? 0.149 85.767 46.016 1.00 31.86 256 ALA B CA 1
ATOM 4123 C C . ALA B 2 141 ? 0.993 86.536 47.030 1.00 32.01 256 ALA B C 1
ATOM 4124 O O . ALA B 2 141 ? 0.842 87.746 47.173 1.00 31.48 256 ALA B O 1
ATOM 4126 N N . SER B 2 142 ? 1.884 85.841 47.728 1.00 32.37 257 SER B N 1
ATOM 4127 C CA . SER B 2 142 ? 2.749 86.530 48.676 1.00 30.95 257 SER B CA 1
ATOM 4128 C C . SER B 2 142 ? 3.656 87.538 47.944 1.00 28.41 257 SER B C 1
ATOM 4129 O O . SER B 2 142 ? 3.796 88.678 48.375 1.00 26.24 257 SER B O 1
ATOM 4132 N N . LYS B 2 143 ? 4.258 87.126 46.837 1.00 28.75 258 LYS B N 1
ATOM 4133 C CA . LYS B 2 143 ? 5.063 88.065 46.044 1.00 29.55 258 LYS B CA 1
ATOM 4134 C C . LYS B 2 143 ? 4.301 89.354 45.707 1.00 29.03 258 LYS B C 1
ATOM 4135 O O . LYS B 2 143 ? 4.871 90.453 45.747 1.00 28.26 258 LYS B O 1
ATOM 4141 N N . PHE B 2 144 ? 3.010 89.224 45.402 1.00 28.60 259 PHE B N 1
ATOM 4142 C CA . PHE B 2 144 ? 2.189 90.393 45.092 1.00 28.45 259 PHE B CA 1
ATOM 4143 C C . PHE B 2 144 ? 2.027 91.258 46.342 1.00 27.52 259 PHE B C 1
ATOM 4144 O O . PHE B 2 144 ? 2.220 92.478 46.307 1.00 28.03 259 PHE B O 1
ATOM 4152 N N . VAL B 2 145 ? 1.665 90.622 47.449 1.00 26.32 260 VAL B N 1
ATOM 4153 C CA . VAL B 2 145 ? 1.562 91.332 48.722 1.00 25.27 260 VAL B CA 1
ATOM 4154 C C . VAL B 2 145 ? 2.810 92.143 49.014 1.00 24.04 260 VAL B C 1
ATOM 4155 O O . VAL B 2 145 ? 2.717 93.316 49.387 1.00 27.31 260 VAL B O 1
ATOM 4159 N N . ALA B 2 146 ? 3.975 91.525 48.850 1.00 24.20 261 ALA B N 1
ATOM 4160 C CA . ALA B 2 146 ? 5.240 92.205 49.135 1.00 24.57 261 ALA B CA 1
ATOM 4161 C C . ALA B 2 146 ? 5.361 93.499 48.352 1.00 27.06 261 ALA B C 1
ATOM 4162 O O . ALA B 2 146 ? 5.740 94.539 48.895 1.00 25.03 261 ALA B O 1
ATOM 4164 N N . HIS B 2 147 ? 5.044 93.437 47.059 1.00 26.37 262 HIS B N 1
ATOM 4165 C CA . HIS B 2 147 ? 5.164 94.627 46.221 1.00 26.44 262 HIS B CA 1
ATOM 4166 C C . HIS B 2 147 ? 4.068 95.664 46.392 1.00 27.18 262 HIS B C 1
ATOM 4167 O O . HIS B 2 147 ? 4.297 96.849 46.148 1.00 27.85 262 HIS B O 1
ATOM 4174 N N . LEU B 2 148 ? 2.884 95.245 46.816 1.00 25.79 263 LEU B N 1
ATOM 4175 C CA . LEU B 2 148 ? 1.882 96.230 47.189 1.00 27.61 263 LEU B CA 1
ATOM 4176 C C . LEU B 2 148 ? 2.325 96.954 48.480 1.00 29.82 263 LEU B C 1
ATOM 4177 O O . LEU B 2 148 ? 2.020 98.132 48.666 1.00 30.28 263 LEU B O 1
ATOM 4182 N N . ILE B 2 149 ? 3.063 96.254 49.349 1.00 29.07 264 ILE B N 1
ATOM 4183 C CA . ILE B 2 149 ? 3.659 96.884 50.535 1.00 29.17 264 ILE B CA 1
ATOM 4184 C C . ILE B 2 149 ? 4.765 97.851 50.129 1.00 29.96 264 ILE B C 1
ATOM 4185 O O . ILE B 2 149 ? 4.840 98.973 50.643 1.00 31.08 264 ILE B O 1
ATOM 4190 N N . ASN B 2 150 ? 5.632 97.405 49.219 1.00 28.92 265 ASN B N 1
ATOM 4191 C CA . ASN B 2 150 ? 6.694 98.254 48.679 1.00 30.75 265 ASN B CA 1
ATOM 4192 C C . ASN B 2 150 ? 6.132 99.549 48.100 1.00 31.23 265 ASN B C 1
ATOM 4193 O O . ASN B 2 150 ? 6.770 100.602 48.164 1.00 29.53 265 ASN B O 1
ATOM 4198 N N . GLN B 2 151 ? 4.921 99.455 47.557 1.00 31.55 266 GLN B N 1
ATOM 4199 C CA . GLN B 2 151 ? 4.245 100.582 46.916 1.00 30.92 266 GLN B CA 1
ATOM 4200 C C . GLN B 2 151 ? 3.325 101.374 47.847 1.00 32.10 266 GLN B C 1
ATOM 4201 O O . GLN B 2 151 ? 2.636 102.308 47.400 1.00 32.09 266 GLN B O 1
ATOM 4207 N N . ASN B 2 152 ? 3.326 101.012 49.137 1.00 30.36 267 ASN B N 1
ATOM 4208 C CA . ASN B 2 152 ? 2.542 101.706 50.164 1.00 30.63 267 ASN B CA 1
ATOM 4209 C C . ASN B 2 152 ? 1.035 101.620 49.949 1.00 29.23 267 ASN B C 1
ATOM 4210 O O . ASN B 2 152 ? 0.281 102.446 50.462 1.00 29.23 267 ASN B O 1
ATOM 4215 N N . VAL B 2 153 ? 0.609 100.606 49.202 1.00 26.72 268 VAL B N 1
ATOM 4216 C CA . VAL B 2 153 ? -0.807 100.355 48.982 1.00 27.84 268 VAL B CA 1
ATOM 4217 C C . VAL B 2 153 ? -1.379 99.566 50.142 1.00 30.36 268 VAL B C 1
ATOM 4218 O O . VAL B 2 153 ? -2.541 99.746 50.511 1.00 31.81 268 VAL B O 1
ATOM 4222 N N . ALA B 2 154 ? -0.556 98.685 50.705 1.00 30.51 269 ALA B N 1
ATOM 4223 C CA . ALA B 2 154 ? -0.949 97.885 51.874 1.00 31.06 269 ALA B CA 1
ATOM 4224 C C . ALA B 2 154 ? -0.004 98.092 53.057 1.00 31.20 269 ALA B C 1
ATOM 4225 O O . ALA B 2 154 ? 1.208 98.271 52.883 1.00 31.50 269 ALA B O 1
ATOM 4227 N N . HIS B 2 155 ? -0.564 98.055 54.263 1.00 30.53 270 HIS B N 1
ATOM 4228 C CA . HIS B 2 155 ? 0.231 98.168 55.477 1.00 29.65 270 HIS B CA 1
ATOM 4229 C C . HIS B 2 155 ? 1.065 96.904 55.759 1.00 29.81 270 HIS B C 1
ATOM 4230 O O . HIS B 2 155 ? 0.593 95.776 55.585 1.00 29.36 270 HIS B O 1
ATOM 4237 N N . GLU B 2 156 ? 2.299 97.120 56.206 1.00 29.92 271 GLU B N 1
ATOM 4238 C CA . GLU B 2 156 ? 3.266 96.060 56.483 1.00 29.32 271 GLU B CA 1
ATOM 4239 C C . GLU B 2 156 ? 2.834 95.051 57.576 1.00 29.78 271 GLU B C 1
ATOM 4240 O O . GLU B 2 156 ? 3.449 93.988 57.719 1.00 29.23 271 GLU B O 1
ATOM 4246 N N . VAL B 2 157 ? 1.801 95.380 58.350 1.00 30.49 272 VAL B N 1
ATOM 4247 C CA . VAL B 2 157 ? 1.309 94.447 59.359 1.00 32.03 272 VAL B CA 1
ATOM 4248 C C . VAL B 2 157 ? 0.899 93.127 58.689 1.00 31.94 272 VAL B C 1
ATOM 4249 O O . VAL B 2 157 ? 0.994 92.050 59.286 1.00 31.64 272 VAL B O 1
ATOM 4253 N N . LEU B 2 158 ? 0.464 93.221 57.436 1.00 30.16 273 LEU B N 1
ATOM 4254 C CA . LEU B 2 158 ? 0.053 92.042 56.681 1.00 29.56 273 LEU B CA 1
ATOM 4255 C C . LEU B 2 158 ? 1.234 91.116 56.404 1.00 29.33 273 LEU B C 1
ATOM 4256 O O . LEU B 2 158 ? 1.122 89.904 56.591 1.00 31.23 273 LEU B O 1
ATOM 4261 N N . CYS B 2 159 ? 2.358 91.682 55.968 1.00 27.21 274 CYS B N 1
ATOM 4262 C CA . CYS B 2 159 ? 3.594 90.916 55.766 1.00 27.23 274 CYS B CA 1
ATOM 4263 C C . CYS B 2 159 ? 4.023 90.193 57.038 1.00 28.05 274 CYS B C 1
ATOM 4264 O O . CYS B 2 159 ? 4.314 88.991 57.026 1.00 27.32 274 CYS B O 1
ATOM 4267 N N . LEU B 2 160 ? 4.077 90.937 58.136 1.00 28.57 275 LEU B N 1
ATOM 4268 C CA . LEU B 2 160 ? 4.525 90.378 59.409 1.00 29.38 275 LEU B CA 1
ATOM 4269 C C . LEU B 2 160 ? 3.653 89.207 59.853 1.00 28.07 275 LEU B C 1
ATOM 4270 O O . LEU B 2 160 ? 4.165 88.188 60.300 1.00 33.76 275 LEU B O 1
ATOM 4275 N N . GLU B 2 161 ? 2.339 89.360 59.729 1.00 27.96 276 GLU B N 1
ATOM 4276 C CA . GLU B 2 161 ? 1.393 88.317 60.104 1.00 28.33 276 GLU B CA 1
ATOM 4277 C C . GLU B 2 161 ? 1.490 87.068 59.205 1.00 30.51 276 GLU B C 1
ATOM 4278 O O . GLU B 2 161 ? 1.407 85.937 59.683 1.00 30.11 276 GLU B O 1
ATOM 4284 N N . MET B 2 162 ? 1.665 87.276 57.906 1.00 30.47 277 MET B N 1
ATOM 4285 C CA . MET B 2 162 ? 1.867 86.153 56.995 1.00 30.34 277 MET B CA 1
ATOM 4286 C C . MET B 2 162 ? 3.159 85.399 57.303 1.00 31.96 277 MET B C 1
ATOM 4287 O O . MET B 2 162 ? 3.175 84.171 57.315 1.00 33.54 277 MET B O 1
ATOM 4292 N N . LEU B 2 163 ? 4.240 86.130 57.565 1.00 31.38 278 LEU B N 1
ATOM 4293 C CA . LEU B 2 163 ? 5.523 85.508 57.908 1.00 31.34 278 LEU B CA 1
ATOM 4294 C C . LEU B 2 163 ? 5.441 84.710 59.219 1.00 32.26 278 LEU B C 1
ATOM 4295 O O . LEU B 2 163 ? 5.997 83.604 59.326 1.00 32.26 278 LEU B O 1
ATOM 4300 N N . THR B 2 164 ? 4.751 85.272 60.214 1.00 31.00 279 THR B N 1
ATOM 4301 C CA . THR B 2 164 ? 4.547 84.559 61.475 1.00 32.69 279 THR B CA 1
ATOM 4302 C C . THR B 2 164 ? 3.777 83.259 61.248 1.00 33.97 279 THR B C 1
ATOM 4303 O O . THR B 2 164 ? 4.175 82.199 61.731 1.00 34.85 279 THR B O 1
ATOM 4307 N N . LEU B 2 165 ? 2.677 83.347 60.508 1.00 33.87 280 LEU B N 1
ATOM 4308 C CA . LEU B 2 165 ? 1.911 82.159 60.135 1.00 35.14 280 LEU B CA 1
ATOM 4309 C C . LEU B 2 165 ? 2.787 81.097 59.462 1.00 35.25 280 LEU B C 1
ATOM 4310 O O . LEU B 2 165 ? 2.804 79.947 59.882 1.00 35.88 280 LEU B O 1
ATOM 4315 N N . LEU B 2 166 ? 3.520 81.497 58.431 1.00 35.56 281 LEU B N 1
ATOM 4316 C CA . LEU B 2 166 ? 4.359 80.568 57.678 1.00 37.10 281 LEU B CA 1
ATOM 4317 C C . LEU B 2 166 ? 5.449 79.936 58.538 1.00 38.53 281 LEU B C 1
ATOM 4318 O O . LEU B 2 166 ? 5.875 78.806 58.286 1.00 39.07 281 LEU B O 1
ATOM 4323 N N . LEU B 2 167 ? 5.891 80.660 59.563 1.00 36.75 282 LEU B N 1
ATOM 4324 C CA . LEU B 2 167 ? 7.054 80.234 60.332 1.00 37.95 282 LEU B CA 1
ATOM 4325 C C . LEU B 2 167 ? 6.726 79.546 61.663 1.00 40.41 282 LEU B C 1
ATOM 4326 O O . LEU B 2 167 ? 7.631 79.071 62.345 1.00 39.59 282 LEU B O 1
ATOM 4331 N N . GLU B 2 168 ? 5.440 79.476 62.008 1.00 43.40 283 GLU B N 1
ATOM 4332 C CA . GLU B 2 168 ? 4.994 78.846 63.253 1.00 48.38 283 GLU B CA 1
ATOM 4333 C C . GLU B 2 168 ? 5.315 77.356 63.284 1.00 51.51 283 GLU B C 1
ATOM 4334 O O . GLU B 2 168 ? 5.992 76.864 64.197 1.00 52.27 283 GLU B O 1
ATOM 4340 N N . ARG B 2 169 ? 4.792 76.634 62.300 1.00 52.72 284 ARG B N 1
ATOM 4341 C CA . ARG B 2 169 ? 5.110 75.223 62.141 1.00 55.45 284 ARG B CA 1
ATOM 4342 C C . ARG B 2 169 ? 5.856 75.083 60.830 1.00 51.93 284 ARG B C 1
ATOM 4343 O O . ARG B 2 169 ? 5.279 74.703 59.818 1.00 52.91 284 ARG B O 1
ATOM 4351 N N . PRO B 2 170 ? 7.155 75.410 60.846 1.00 47.73 285 PRO B N 1
ATOM 4352 C CA . PRO B 2 170 ? 7.939 75.519 59.612 1.00 44.74 285 PRO B CA 1
ATOM 4353 C C . PRO B 2 170 ? 8.039 74.199 58.848 1.00 45.93 285 PRO B C 1
ATOM 4354 O O . PRO B 2 170 ? 8.505 73.194 59.386 1.00 47.91 285 PRO B O 1
ATOM 4358 N N . THR B 2 171 ? 7.572 74.202 57.606 1.00 44.32 286 THR B N 1
ATOM 4359 C CA . THR B 2 171 ? 7.790 73.079 56.709 1.00 44.50 286 THR B CA 1
ATOM 4360 C C . THR B 2 171 ? 8.697 73.564 55.593 1.00 44.89 286 THR B C 1
ATOM 4361 O O . THR B 2 171 ? 8.903 74.771 55.432 1.00 44.05 286 THR B O 1
ATOM 4365 N N . ASP B 2 172 ? 9.241 72.625 54.830 1.00 45.35 287 ASP B N 1
ATOM 4366 C CA . ASP B 2 172 ? 10.046 72.964 53.668 1.00 45.14 287 ASP B CA 1
ATOM 4367 C C . ASP B 2 172 ? 9.331 73.985 52.800 1.00 42.73 287 ASP B C 1
ATOM 4368 O O . ASP B 2 172 ? 9.899 75.021 52.463 1.00 41.88 287 ASP B O 1
ATOM 4373 N N . ASP B 2 173 ? 8.077 73.703 52.463 1.00 41.44 288 ASP B N 1
ATOM 4374 C CA . ASP B 2 173 ? 7.293 74.618 51.646 1.00 39.30 288 ASP B CA 1
ATOM 4375 C C . ASP B 2 173 ? 6.971 75.942 52.353 1.00 36.53 288 ASP B C 1
ATOM 4376 O O . ASP B 2 173 ? 7.017 77.019 51.734 1.00 33.92 288 ASP B O 1
ATOM 4381 N N . SER B 2 174 ? 6.630 75.880 53.637 1.00 37.13 289 SER B N 1
ATOM 4382 C CA . SER B 2 174 ? 6.243 77.106 54.347 1.00 36.45 289 SER B CA 1
ATOM 4383 C C . SER B 2 174 ? 7.433 78.052 54.496 1.00 35.42 289 SER B C 1
ATOM 4384 O O . SER B 2 174 ? 7.291 79.269 54.376 1.00 35.42 289 SER B O 1
ATOM 4387 N N . VAL B 2 175 ? 8.611 77.488 54.736 1.00 35.37 290 VAL B N 1
ATOM 4388 C CA . VAL B 2 175 ? 9.833 78.278 54.808 1.00 31.54 290 VAL B CA 1
ATOM 4389 C C . VAL B 2 175 ? 10.227 78.857 53.450 1.00 34.91 290 VAL B C 1
ATOM 4390 O O . VAL B 2 175 ? 10.678 80.003 53.369 1.00 34.52 290 VAL B O 1
ATOM 4394 N N . GLU B 2 176 ? 10.066 78.066 52.384 1.00 34.50 291 GLU B N 1
ATOM 4395 C CA . GLU B 2 176 ? 10.353 78.550 51.040 1.00 34.33 291 GLU B CA 1
ATOM 4396 C C . GLU B 2 176 ? 9.509 79.782 50.719 1.00 32.78 291 GLU B C 1
ATOM 4397 O O . GLU B 2 176 ? 10.038 80.813 50.296 1.00 33.24 291 GLU B O 1
ATOM 4403 N N . VAL B 2 177 ? 8.201 79.686 50.942 1.00 31.28 292 VAL B N 1
ATOM 4404 C CA . VAL B 2 177 ? 7.311 80.823 50.706 1.00 30.81 292 VAL B CA 1
ATOM 4405 C C . VAL B 2 177 ? 7.733 82.036 51.517 1.00 30.98 292 VAL B C 1
ATOM 4406 O O . VAL B 2 177 ? 7.804 83.151 50.993 1.00 29.34 292 VAL B O 1
ATOM 4410 N N . ALA B 2 178 ? 8.014 81.806 52.801 1.00 31.25 293 ALA B N 1
ATOM 4411 C CA . ALA B 2 178 ? 8.368 82.884 53.717 1.00 31.92 293 ALA B CA 1
ATOM 4412 C C . ALA B 2 178 ? 9.651 83.587 53.297 1.00 32.35 293 ALA B C 1
ATOM 4413 O O . ALA B 2 178 ? 9.736 84.807 53.366 1.00 31.71 293 ALA B O 1
ATOM 4415 N N . ILE B 2 179 ? 10.656 82.816 52.890 1.00 32.21 294 ILE B N 1
ATOM 4416 C CA . ILE B 2 179 ? 11.936 83.404 52.532 1.00 34.78 294 ILE B CA 1
ATOM 4417 C C . ILE B 2 179 ? 11.854 84.180 51.208 1.00 35.77 294 ILE B C 1
ATOM 4418 O O . ILE B 2 179 ? 12.423 85.260 51.083 1.00 37.38 294 ILE B O 1
ATOM 4423 N N . GLY B 2 180 ? 11.149 83.637 50.224 1.00 35.54 295 GLY B N 1
ATOM 4424 C CA . GLY B 2 180 ? 10.977 84.332 48.955 1.00 35.34 295 GLY B CA 1
ATOM 4425 C C . GLY B 2 180 ? 10.233 85.646 49.152 1.00 34.76 295 GLY B C 1
ATOM 4426 O O . GLY B 2 180 ? 10.507 86.645 48.480 1.00 34.54 295 GLY B O 1
ATOM 4427 N N . PHE B 2 181 ? 9.288 85.615 50.088 1.00 33.24 296 PHE B N 1
ATOM 4428 C CA . PHE B 2 181 ? 8.430 86.736 50.444 1.00 34.38 296 PHE B CA 1
ATOM 4429 C C . PHE B 2 181 ? 9.228 87.835 51.154 1.00 35.09 296 PHE B C 1
ATOM 4430 O O . PHE B 2 181 ? 9.079 89.026 50.850 1.00 36.49 296 PHE B O 1
ATOM 4438 N N . LEU B 2 182 ? 10.069 87.432 52.104 1.00 32.61 297 LEU B N 1
ATOM 4439 C CA . LEU B 2 182 ? 10.877 88.379 52.871 1.00 32.12 297 LEU B CA 1
ATOM 4440 C C . LEU B 2 182 ? 11.914 89.056 51.988 1.00 30.85 297 LEU B C 1
ATOM 4441 O O . LEU B 2 182 ? 12.289 90.202 52.224 1.00 29.41 297 LEU B O 1
ATOM 4446 N N . LYS B 2 183 ? 12.375 88.344 50.964 1.00 31.07 298 LYS B N 1
ATOM 4447 C CA . LYS B 2 183 ? 13.324 88.920 50.018 1.00 32.48 298 LYS B CA 1
ATOM 4448 C C . LYS B 2 183 ? 12.722 90.131 49.319 1.00 31.41 298 LYS B C 1
ATOM 4449 O O . LYS B 2 183 ? 13.403 91.132 49.089 1.00 30.31 298 LYS B O 1
ATOM 4455 N N . GLU B 2 184 ? 11.432 90.033 49.006 1.00 32.56 299 GLU B N 1
ATOM 4456 C CA . GLU B 2 184 ? 10.753 91.012 48.160 1.00 32.30 299 GLU B CA 1
ATOM 4457 C C . GLU B 2 184 ? 10.312 92.241 48.951 1.00 31.25 299 GLU B C 1
ATOM 4458 O O . GLU B 2 184 ? 10.352 93.356 48.453 1.00 30.03 299 GLU B O 1
ATOM 4464 N N . CYS B 2 185 ? 9.888 92.040 50.191 1.00 32.09 300 CYS B N 1
ATOM 4465 C CA . CYS B 2 185 ? 9.431 93.167 51.010 1.00 32.63 300 CYS B CA 1
ATOM 4466 C C . CYS B 2 185 ? 10.388 93.526 52.148 1.00 33.65 300 CYS B C 1
ATOM 4467 O O . CYS B 2 185 ? 10.122 94.461 52.917 1.00 34.89 300 CYS B O 1
ATOM 4470 N N . GLY B 2 186 ? 11.500 92.801 52.254 1.00 33.02 301 GLY B N 1
ATOM 4471 C CA . GLY B 2 186 ? 12.396 92.951 53.396 1.00 32.84 301 GLY B CA 1
ATOM 4472 C C . GLY B 2 186 ? 13.005 94.331 53.581 1.00 33.16 301 GLY B C 1
ATOM 4473 O O . GLY B 2 186 ? 13.091 94.841 54.704 1.00 35.53 301 GLY B O 1
ATOM 4474 N N . LEU B 2 187 ? 13.453 94.931 52.485 1.00 32.98 302 LEU B N 1
ATOM 4475 C CA . LEU B 2 187 ? 14.066 96.249 52.548 1.00 34.83 302 LEU B CA 1
ATOM 4476 C C . LEU B 2 187 ? 13.047 97.261 53.057 1.00 34.62 302 LEU B C 1
ATOM 4477 O O . LEU B 2 187 ? 13.336 98.038 53.971 1.00 34.72 302 LEU B O 1
ATOM 4482 N N . LYS B 2 188 ? 11.843 97.225 52.489 1.00 33.58 303 LYS B N 1
ATOM 4483 C CA . LYS B 2 188 ? 10.745 98.060 52.986 1.00 33.97 303 LYS B CA 1
ATOM 4484 C C . LYS B 2 188 ? 10.469 97.793 54.467 1.00 35.45 303 LYS B C 1
ATOM 4485 O O . LYS B 2 188 ? 10.319 98.727 55.268 1.00 36.32 303 LYS B O 1
ATOM 4491 N N . LEU B 2 189 ? 10.402 96.515 54.835 1.00 35.52 304 LEU B N 1
ATOM 4492 C CA . LEU B 2 189 ? 10.139 96.153 56.227 1.00 37.70 304 LEU B CA 1
ATOM 4493 C C . LEU B 2 189 ? 11.149 96.788 57.168 1.00 37.18 304 LEU B C 1
ATOM 4494 O O . LEU B 2 189 ? 10.790 97.327 58.207 1.00 35.73 304 LEU B O 1
ATOM 4499 N N . THR B 2 190 ? 12.413 96.727 56.772 1.00 38.18 305 THR B N 1
ATOM 4500 C CA . THR B 2 190 ? 13.507 97.253 57.561 1.00 39.36 305 THR B CA 1
ATOM 4501 C C . THR B 2 190 ? 13.314 98.736 57.841 1.00 40.46 305 THR B C 1
ATOM 4502 O O . THR B 2 190 ? 13.638 99.216 58.925 1.00 41.23 305 THR B O 1
ATOM 4506 N N . GLN B 2 191 ? 12.764 99.450 56.864 1.00 39.82 306 GLN B N 1
ATOM 4507 C CA . GLN B 2 191 ? 12.570 100.895 56.983 1.00 39.63 306 GLN B CA 1
ATOM 4508 C C . GLN B 2 191 ? 11.388 101.285 57.872 1.00 37.59 306 GLN B C 1
ATOM 4509 O O . GLN B 2 191 ? 11.502 102.193 58.692 1.00 37.95 306 GLN B O 1
ATOM 4515 N N . VAL B 2 192 ? 10.252 100.612 57.706 1.00 36.48 307 VAL B N 1
ATOM 4516 C CA . VAL B 2 192 ? 9.038 100.999 58.430 1.00 37.87 307 VAL B CA 1
ATOM 4517 C C . VAL B 2 192 ? 8.818 100.237 59.736 1.00 39.23 307 VAL B C 1
ATOM 4518 O O . VAL B 2 192 ? 8.063 100.683 60.591 1.00 38.68 307 VAL B O 1
ATOM 4522 N N . SER B 2 193 ? 9.469 99.088 59.885 1.00 40.88 308 SER B N 1
ATOM 4523 C CA . SER B 2 193 ? 9.257 98.249 61.062 1.00 41.81 308 SER B CA 1
ATOM 4524 C C . SER B 2 193 ? 10.481 97.388 61.365 1.00 40.93 308 SER B C 1
ATOM 4525 O O . SER B 2 193 ? 10.425 96.165 61.274 1.00 40.16 308 SER B O 1
ATOM 4528 N N . PRO B 2 194 ? 11.599 98.032 61.721 1.00 41.61 309 PRO B N 1
ATOM 4529 C CA . PRO B 2 194 ? 12.852 97.321 61.993 1.00 42.34 309 PRO B CA 1
ATOM 4530 C C . PRO B 2 194 ? 12.718 96.278 63.104 1.00 43.56 309 PRO B C 1
ATOM 4531 O O . PRO B 2 194 ? 13.339 95.225 63.011 1.00 44.14 309 PRO B O 1
ATOM 4535 N N . ARG B 2 195 ? 11.923 96.558 64.132 1.00 44.23 310 ARG B N 1
ATOM 4536 C CA . ARG B 2 195 ? 11.762 95.610 65.234 1.00 44.06 310 ARG B CA 1
ATOM 4537 C C . ARG B 2 195 ? 10.969 94.381 64.798 1.00 40.42 310 ARG B C 1
ATOM 4538 O O . ARG B 2 195 ? 11.227 93.267 65.252 1.00 38.63 310 ARG B O 1
ATOM 4546 N N . GLY B 2 196 ? 10.004 94.600 63.912 1.00 38.88 311 GLY B N 1
ATOM 4547 C CA . GLY B 2 196 ? 9.219 93.516 63.352 1.00 37.49 311 GLY B CA 1
ATOM 4548 C C . GLY B 2 196 ? 10.075 92.562 62.546 1.00 36.96 311 GLY B C 1
ATOM 4549 O O . GLY B 2 196 ? 10.042 91.356 62.778 1.00 36.86 311 GLY B O 1
ATOM 4550 N N . ILE B 2 197 ? 10.841 93.095 61.595 1.00 36.64 312 ILE B N 1
ATOM 4551 C CA . ILE B 2 197 ? 11.713 92.251 60.781 1.00 36.00 312 ILE B CA 1
ATOM 4552 C C . ILE B 2 197 ? 12.795 91.586 61.635 1.00 36.58 312 ILE B C 1
ATOM 4553 O O . ILE B 2 197 ? 13.175 90.448 61.365 1.00 34.85 312 ILE B O 1
ATOM 4558 N N . ASN B 2 198 ? 13.264 92.289 62.669 1.00 38.60 313 ASN B N 1
ATOM 4559 C CA . ASN B 2 198 ? 14.192 91.711 63.647 1.00 40.38 313 ASN B CA 1
ATOM 4560 C C . ASN B 2 198 ? 13.606 90.478 64.331 1.00 39.93 313 ASN B C 1
ATOM 4561 O O . ASN B 2 198 ? 14.301 89.477 64.534 1.00 39.74 313 ASN B O 1
ATOM 4566 N N . ALA B 2 199 ? 12.328 90.561 64.688 1.00 38.77 314 ALA B N 1
ATOM 4567 C CA . ALA B 2 199 ? 11.624 89.426 65.272 1.00 38.31 314 ALA B CA 1
ATOM 4568 C C . ALA B 2 199 ? 11.555 88.257 64.285 1.00 37.16 314 ALA B C 1
ATOM 4569 O O . ALA B 2 199 ? 11.736 87.102 64.663 1.00 37.30 314 ALA B O 1
ATOM 4571 N N . ILE B 2 200 ? 11.304 88.555 63.016 1.00 37.18 315 ILE B N 1
ATOM 4572 C CA . ILE B 2 200 ? 11.296 87.508 61.994 1.00 35.40 315 ILE B CA 1
ATOM 4573 C C . ILE B 2 200 ? 12.659 86.819 61.903 1.00 35.52 315 ILE B C 1
ATOM 4574 O O . ILE B 2 200 ? 12.741 85.588 61.932 1.00 36.94 315 ILE B O 1
ATOM 4579 N N . PHE B 2 201 ? 13.728 87.605 61.823 1.00 34.44 316 PHE B N 1
ATOM 4580 C CA . PHE B 2 201 ? 15.073 87.032 61.739 1.00 36.67 316 PHE B CA 1
ATOM 4581 C C . PHE B 2 201 ? 15.468 86.213 62.957 1.00 38.31 316 PHE B C 1
ATOM 4582 O O . PHE B 2 201 ? 16.159 85.201 62.830 1.00 39.21 316 PHE B O 1
ATOM 4590 N N . GLU B 2 202 ? 15.036 86.652 64.135 1.00 38.59 317 GLU B N 1
ATOM 4591 C CA . GLU B 2 202 ? 15.306 85.909 65.359 1.00 40.68 317 GLU B CA 1
ATOM 4592 C C . GLU B 2 202 ? 14.613 84.555 65.265 1.00 39.93 317 GLU B C 1
ATOM 4593 O O . GLU B 2 202 ? 15.193 83.523 65.601 1.00 40.90 317 GLU B O 1
ATOM 4599 N N . ARG B 2 203 ? 13.374 84.574 64.783 1.00 38.45 318 ARG B N 1
ATOM 4600 C CA . ARG B 2 203 ? 12.591 83.363 64.599 1.00 38.45 318 ARG B CA 1
ATOM 4601 C C . ARG B 2 203 ? 13.279 82.400 63.626 1.00 39.51 318 ARG B C 1
ATOM 4602 O O . ARG B 2 203 ? 13.420 81.212 63.919 1.00 40.69 318 ARG B O 1
ATOM 4610 N N . LEU B 2 204 ? 13.720 82.920 62.483 1.00 38.84 319 LEU B N 1
ATOM 4611 C CA . LEU B 2 204 ? 14.501 82.133 61.533 1.00 39.52 319 LEU B CA 1
ATOM 4612 C C . LEU B 2 204 ? 15.747 81.549 62.199 1.00 43.59 319 LEU B C 1
ATOM 4613 O O . LEU B 2 204 ? 16.129 80.408 61.926 1.00 43.68 319 LEU B O 1
ATOM 4618 N N . ARG B 2 205 ? 16.365 82.326 63.085 1.00 46.44 320 ARG B N 1
ATOM 4619 C CA . ARG B 2 205 ? 17.583 81.890 63.758 1.00 50.65 320 ARG B CA 1
ATOM 4620 C C . ARG B 2 205 ? 17.292 80.710 64.676 1.00 52.37 320 ARG B C 1
ATOM 4621 O O . ARG B 2 205 ? 18.064 79.751 64.741 1.00 52.96 320 ARG B O 1
ATOM 4629 N N . ASN B 2 206 ? 16.175 80.791 65.389 1.00 52.90 321 ASN B N 1
ATOM 4630 C CA . ASN B 2 206 ? 15.739 79.699 66.245 1.00 53.12 321 ASN B CA 1
ATOM 4631 C C . ASN B 2 206 ? 15.428 78.447 65.427 1.00 51.87 321 ASN B C 1
ATOM 4632 O O . ASN B 2 206 ? 15.723 77.330 65.850 1.00 52.20 321 ASN B O 1
ATOM 4637 N N . ILE B 2 207 ? 14.825 78.634 64.258 1.00 49.68 322 ILE B N 1
ATOM 4638 C CA . ILE B 2 207 ? 14.561 77.503 63.377 1.00 50.34 322 ILE B CA 1
ATOM 4639 C C . ILE B 2 207 ? 15.881 76.903 62.902 1.00 52.65 322 ILE B C 1
ATOM 4640 O O . ILE B 2 207 ? 16.043 75.687 62.872 1.00 53.26 322 ILE B O 1
ATOM 4645 N N . LEU B 2 208 ? 16.834 77.765 62.572 1.00 55.21 323 LEU B N 1
ATOM 4646 C CA . LEU B 2 208 ? 18.118 77.321 62.040 1.00 60.19 323 LEU B CA 1
ATOM 4647 C C . LEU B 2 208 ? 18.952 76.528 63.046 1.00 66.74 323 LEU B C 1
ATOM 4648 O O . LEU B 2 208 ? 19.813 75.742 62.654 1.00 68.55 323 LEU B O 1
ATOM 4653 N N . HIS B 2 209 ? 18.701 76.731 64.337 1.00 71.17 324 HIS B N 1
ATOM 4654 C CA . HIS B 2 209 ? 19.486 76.067 65.379 1.00 76.94 324 HIS B CA 1
ATOM 4655 C C . HIS B 2 209 ? 18.626 75.273 66.360 1.00 79.50 324 HIS B C 1
ATOM 4656 O O . HIS B 2 209 ? 18.912 74.112 66.655 1.00 80.80 324 HIS B O 1
ATOM 4663 N N . GLU B 2 210 ? 17.580 75.912 66.873 1.00 80.24 325 GLU B N 1
ATOM 4664 C CA . GLU B 2 210 ? 16.719 75.297 67.880 1.00 81.90 325 GLU B CA 1
ATOM 4665 C C . GLU B 2 210 ? 15.646 74.409 67.254 1.00 82.14 325 GLU B C 1
ATOM 4666 O O . GLU B 2 210 ? 14.589 74.191 67.850 1.00 82.31 325 GLU B O 1
ATOM 4668 N N . SER B 2 211 ? 15.919 73.904 66.053 1.00 81.89 326 SER B N 1
ATOM 4669 C CA . SER B 2 211 ? 14.987 73.012 65.371 1.00 81.85 326 SER B CA 1
ATOM 4670 C C . SER B 2 211 ? 15.720 71.905 64.615 1.00 82.38 326 SER B C 1
ATOM 4671 O O . SER B 2 211 ? 16.909 72.031 64.311 1.00 83.22 326 SER B O 1
ATOM 4674 N N . GLU B 2 212 ? 15.006 70.817 64.328 1.00 81.57 327 GLU B N 1
ATOM 4675 C CA . GLU B 2 212 ? 15.551 69.728 63.524 1.00 80.80 327 GLU B CA 1
ATOM 4676 C C . GLU B 2 212 ? 15.143 69.908 62.069 1.00 75.98 327 GLU B C 1
ATOM 4677 O O . GLU B 2 212 ? 14.051 69.511 61.658 1.00 76.27 327 GLU B O 1
ATOM 4683 N N . ILE B 2 213 ? 16.032 70.510 61.293 1.00 70.66 328 ILE B N 1
ATOM 4684 C CA . ILE B 2 213 ? 15.706 70.898 59.935 1.00 64.77 328 ILE B CA 1
ATOM 4685 C C . ILE B 2 213 ? 16.562 70.153 58.916 1.00 60.86 328 ILE B C 1
ATOM 4686 O O . ILE B 2 213 ? 17.632 69.643 59.247 1.00 61.05 328 ILE B O 1
ATOM 4691 N N . ASP B 2 214 ? 16.079 70.092 57.678 1.00 56.97 329 ASP B N 1
ATOM 4692 C CA . ASP B 2 214 ? 16.823 69.457 56.592 1.00 54.92 329 ASP B CA 1
ATOM 4693 C C . ASP B 2 214 ? 17.683 70.462 55.845 1.00 51.24 329 ASP B C 1
ATOM 4694 O O . ASP B 2 214 ? 17.627 71.665 56.110 1.00 47.54 329 ASP B O 1
ATOM 4699 N N . LYS B 2 215 ? 18.462 69.952 54.897 1.00 50.60 330 LYS B N 1
ATOM 4700 C CA . LYS B 2 215 ? 19.405 70.767 54.144 1.00 49.03 330 LYS B CA 1
ATOM 4701 C C . LYS B 2 215 ? 18.706 71.906 53.412 1.00 46.56 330 LYS B C 1
ATOM 4702 O O . LYS B 2 215 ? 19.199 73.033 53.402 1.00 47.13 330 LYS B O 1
ATOM 4708 N N . ARG B 2 216 ? 17.545 71.612 52.833 1.00 44.87 331 ARG B N 1
ATOM 4709 C CA . ARG B 2 216 ? 16.793 72.583 52.040 1.00 43.94 331 ARG B CA 1
ATOM 4710 C C . ARG B 2 216 ? 16.386 73.811 52.858 1.00 42.39 331 ARG B C 1
ATOM 4711 O O . ARG B 2 216 ? 16.498 74.947 52.394 1.00 40.15 331 ARG B O 1
ATOM 4719 N N . VAL B 2 217 ? 15.922 73.578 54.083 1.00 42.59 332 VAL B N 1
ATOM 4720 C CA . VAL B 2 217 ? 15.507 74.667 54.970 1.00 40.82 332 VAL B CA 1
ATOM 4721 C C . VAL B 2 217 ? 16.706 75.469 55.471 1.00 40.35 332 VAL B C 1
ATOM 4722 O O . VAL B 2 217 ? 16.711 76.707 55.436 1.00 37.22 332 VAL B O 1
ATOM 4726 N N . GLN B 2 218 ? 17.725 74.749 55.925 1.00 42.22 333 GLN B N 1
ATOM 4727 C CA . GLN B 2 218 ? 18.967 75.363 56.376 1.00 44.05 333 GLN B CA 1
ATOM 4728 C C . GLN B 2 218 ? 19.567 76.265 55.292 1.00 42.77 333 GLN B C 1
ATOM 4729 O O . GLN B 2 218 ? 19.988 77.384 55.577 1.00 41.61 333 GLN B O 1
ATOM 4735 N N . TYR B 2 219 ? 19.595 75.790 54.049 1.00 42.93 334 TYR B N 1
ATOM 4736 C CA . TYR B 2 219 ? 20.142 76.598 52.958 1.00 42.36 334 TYR B CA 1
ATOM 4737 C C . TYR B 2 219 ? 19.351 77.878 52.668 1.00 40.46 334 TYR B C 1
ATOM 4738 O O . TYR B 2 219 ? 19.931 78.939 52.434 1.00 39.82 334 TYR B O 1
ATOM 4747 N N . MET B 2 220 ? 18.029 77.770 52.647 1.00 36.77 335 MET B N 1
ATOM 4748 C CA . MET B 2 220 ? 17.193 78.919 52.334 1.00 35.98 335 MET B CA 1
ATOM 4749 C C . MET B 2 220 ? 17.297 79.995 53.406 1.00 35.92 335 MET B C 1
ATOM 4750 O O . MET B 2 220 ? 17.154 81.183 53.120 1.00 34.66 335 MET B O 1
ATOM 4755 N N . ILE B 2 221 ? 17.536 79.576 54.646 1.00 36.87 336 ILE B N 1
ATOM 4756 C CA . ILE B 2 221 ? 17.670 80.521 55.741 1.00 35.83 336 ILE B CA 1
ATOM 4757 C C . ILE B 2 221 ? 19.025 81.217 55.711 1.00 37.30 336 ILE B C 1
ATOM 4758 O O . ILE B 2 221 ? 19.109 82.420 55.955 1.00 37.52 336 ILE B O 1
ATOM 4763 N N . GLU B 2 222 ? 20.087 80.460 55.448 1.00 39.39 337 GLU B N 1
ATOM 4764 C CA . GLU B 2 222 ? 21.408 81.057 55.294 1.00 42.69 337 GLU B CA 1
ATOM 4765 C C . GLU B 2 222 ? 21.372 82.072 54.152 1.00 43.76 337 GLU B C 1
ATOM 4766 O O . GLU B 2 222 ? 22.024 83.113 54.221 1.00 45.77 337 GLU B O 1
ATOM 4772 N N . VAL B 2 223 ? 20.601 81.779 53.106 1.00 41.82 338 VAL B N 1
ATOM 4773 C CA . VAL B 2 223 ? 20.451 82.734 52.016 1.00 41.06 338 VAL B CA 1
ATOM 4774 C C . VAL B 2 223 ? 19.778 84.014 52.509 1.00 39.76 338 VAL B C 1
ATOM 4775 O O . VAL B 2 223 ? 20.195 85.116 52.153 1.00 38.56 338 VAL B O 1
ATOM 4779 N N . MET B 2 224 ? 18.748 83.869 53.340 1.00 39.79 339 MET B N 1
ATOM 4780 C CA . MET B 2 224 ? 18.018 85.037 53.836 1.00 39.34 339 MET B CA 1
ATOM 4781 C C . MET B 2 224 ? 18.903 85.940 54.690 1.00 39.65 339 MET B C 1
ATOM 4782 O O . MET B 2 224 ? 18.832 87.159 54.585 1.00 40.11 339 MET B O 1
ATOM 4787 N N . PHE B 2 225 ? 19.743 85.348 55.528 1.00 41.09 340 PHE B N 1
ATOM 4788 C CA . PHE B 2 225 ? 20.655 86.150 56.343 1.00 42.66 340 PHE B CA 1
ATOM 4789 C C . PHE B 2 225 ? 21.708 86.824 55.461 1.00 44.46 340 PHE B C 1
ATOM 4790 O O . PHE B 2 225 ? 22.159 87.932 55.750 1.00 46.11 340 PHE B O 1
ATOM 4798 N N . ALA B 2 226 ? 22.089 86.151 54.382 1.00 42.92 341 ALA B N 1
ATOM 4799 C CA . ALA B 2 226 ? 23.074 86.686 53.452 1.00 44.12 341 ALA B CA 1
ATOM 4800 C C . ALA B 2 226 ? 22.513 87.916 52.737 1.00 43.87 341 ALA B C 1
ATOM 4801 O O . ALA B 2 226 ? 23.211 88.916 52.552 1.00 44.34 341 ALA B O 1
ATOM 4803 N N . VAL B 2 227 ? 21.244 87.830 52.349 1.00 42.04 342 VAL B N 1
ATOM 4804 C CA . VAL B 2 227 ? 20.548 88.946 51.724 1.00 41.10 342 VAL B CA 1
ATOM 4805 C C . VAL B 2 227 ? 20.446 90.153 52.663 1.00 41.52 342 VAL B C 1
ATOM 4806 O O . VAL B 2 227 ? 20.659 91.294 52.242 1.00 41.19 342 VAL B O 1
ATOM 4810 N N . ARG B 2 228 ? 20.115 89.906 53.925 1.00 42.15 343 ARG B N 1
ATOM 4811 C CA . ARG B 2 228 ? 20.023 90.994 54.897 1.00 43.38 343 ARG B CA 1
ATOM 4812 C C . ARG B 2 228 ? 21.373 91.665 55.104 1.00 44.74 343 ARG B C 1
ATOM 4813 O O . ARG B 2 228 ? 21.449 92.884 55.250 1.00 45.59 343 ARG B O 1
ATOM 4821 N N . LYS B 2 229 ? 22.438 90.869 55.118 1.00 44.64 344 LYS B N 1
ATOM 4822 C CA . LYS B 2 229 ? 23.773 91.419 55.298 1.00 45.17 344 LYS B CA 1
ATOM 4823 C C . LYS B 2 229 ? 24.189 92.325 54.137 1.00 45.07 344 LYS B C 1
ATOM 4824 O O . LYS B 2 229 ? 24.778 93.378 54.371 1.00 45.75 344 LYS B O 1
ATOM 4830 N N . ASP B 2 230 ? 23.883 91.940 52.895 1.00 43.76 345 ASP B N 1
ATOM 4831 C CA . ASP B 2 230 ? 24.214 92.817 51.769 1.00 44.97 345 ASP B CA 1
ATOM 4832 C C . ASP B 2 230 ? 23.206 93.961 51.589 1.00 44.78 345 ASP B C 1
ATOM 4833 O O . ASP B 2 230 ? 23.258 94.705 50.611 1.00 44.87 345 ASP B O 1
ATOM 4838 N N . GLY B 2 231 ? 22.300 94.096 52.552 1.00 45.43 346 GLY B N 1
ATOM 4839 C CA . GLY B 2 231 ? 21.313 95.162 52.533 1.00 45.57 346 GLY B CA 1
ATOM 4840 C C . GLY B 2 231 ? 20.286 95.058 51.418 1.00 44.75 346 GLY B C 1
ATOM 4841 O O . GLY B 2 231 ? 19.822 96.075 50.903 1.00 45.76 346 GLY B O 1
ATOM 4842 N N . PHE B 2 232 ? 19.915 93.834 51.056 1.00 42.76 347 PHE B N 1
ATOM 4843 C CA . PHE B 2 232 ? 18.910 93.612 50.016 1.00 42.20 347 PHE B CA 1
ATOM 4844 C C . PHE B 2 232 ? 19.284 94.287 48.687 1.00 43.17 347 PHE B C 1
ATOM 4845 O O . PHE B 2 232 ? 18.413 94.801 47.977 1.00 41.26 347 PHE B O 1
ATOM 4853 N N . LYS B 2 233 ? 20.574 94.271 48.357 1.00 46.07 348 LYS B N 1
ATOM 4854 C CA . LYS B 2 233 ? 21.092 94.939 47.164 1.00 48.17 348 LYS B CA 1
ATOM 4855 C C . LYS B 2 233 ? 20.416 94.503 45.862 1.00 47.05 348 LYS B C 1
ATOM 4856 O O . LYS B 2 233 ? 20.381 95.259 44.893 1.00 47.04 348 LYS B O 1
ATOM 4862 N N . ASP B 2 234 ? 19.894 93.281 45.829 1.00 45.48 349 ASP B N 1
ATOM 4863 C CA . ASP B 2 234 ? 19.251 92.771 44.617 1.00 44.21 349 ASP B CA 1
ATOM 4864 C C . ASP B 2 234 ? 17.732 92.817 44.745 1.00 41.30 349 ASP B C 1
ATOM 4865 O O . ASP B 2 234 ? 17.010 92.301 43.897 1.00 39.92 349 ASP B O 1
ATOM 4870 N N . HIS B 2 235 ? 17.248 93.432 45.820 1.00 39.30 350 HIS B N 1
ATOM 4871 C CA . HIS B 2 235 ? 15.813 93.519 46.054 1.00 37.15 350 HIS B CA 1
ATOM 4872 C C . HIS B 2 235 ? 15.413 94.925 46.518 1.00 36.40 350 HIS B C 1
ATOM 4873 O O . HIS B 2 235 ? 15.066 95.134 47.681 1.00 35.83 350 HIS B O 1
ATOM 4880 N N . PRO B 2 236 ? 15.465 95.899 45.596 1.00 36.51 351 PRO B N 1
ATOM 4881 C CA . PRO B 2 236 ? 15.124 97.291 45.907 1.00 35.99 351 PRO B CA 1
ATOM 4882 C C . PRO B 2 236 ? 13.624 97.416 46.141 1.00 34.86 351 PRO B C 1
ATOM 4883 O O . PRO B 2 236 ? 12.868 96.540 45.725 1.00 33.30 351 PRO B O 1
ATOM 4887 N N . ILE B 2 237 ? 13.191 98.477 46.808 1.00 35.68 352 ILE B N 1
ATOM 4888 C CA . ILE B 2 237 ? 11.776 98.611 47.137 1.00 34.25 352 ILE B CA 1
ATOM 4889 C C . ILE B 2 237 ? 10.940 98.860 45.890 1.00 34.45 352 ILE B C 1
ATOM 4890 O O . ILE B 2 237 ? 9.930 98.186 45.667 1.00 34.03 352 ILE B O 1
ATOM 4895 N N . ILE B 2 238 ? 11.359 99.837 45.089 1.00 35.26 353 ILE B N 1
ATOM 4896 C CA . ILE B 2 238 ? 10.691 100.154 43.831 1.00 34.33 353 ILE B CA 1
ATOM 4897 C C . ILE B 2 238 ? 11.711 100.426 42.737 1.00 34.66 353 ILE B C 1
ATOM 4898 O O . ILE B 2 238 ? 12.604 101.251 42.915 1.00 34.64 353 ILE B O 1
ATOM 4903 N N . LEU B 2 239 ? 11.570 99.723 41.612 1.00 33.60 354 LEU B N 1
ATOM 4904 C CA . LEU B 2 239 ? 12.465 99.889 40.473 1.00 36.07 354 LEU B CA 1
ATOM 4905 C C . LEU B 2 239 ? 12.302 101.271 39.877 1.00 37.43 354 LEU B C 1
ATOM 4906 O O . LEU B 2 239 ? 11.190 101.793 39.819 1.00 36.82 354 LEU B O 1
ATOM 4911 N N . GLU B 2 240 ? 13.408 101.859 39.426 1.00 40.04 355 GLU B N 1
ATOM 4912 C CA . GLU B 2 240 ? 13.369 103.147 38.739 1.00 41.56 355 GLU B CA 1
ATOM 4913 C C . GLU B 2 240 ? 12.388 103.110 37.565 1.00 43.01 355 GLU B C 1
ATOM 4914 O O . GLU B 2 240 ? 12.531 102.297 36.645 1.00 43.83 355 GLU B O 1
ATOM 4916 N N . GLY B 2 241 ? 11.383 103.980 37.605 1.00 41.61 356 GLY B N 1
ATOM 4917 C CA . GLY B 2 241 ? 10.364 104.000 36.572 1.00 39.88 356 GLY B CA 1
ATOM 4918 C C . GLY B 2 241 ? 9.000 103.590 37.094 1.00 36.53 356 GLY B C 1
ATOM 4919 O O . GLY B 2 241 ? 7.997 103.729 36.398 1.00 35.22 356 GLY B O 1
ATOM 4920 N N . LEU B 2 242 ? 8.959 103.086 38.325 1.00 34.64 357 LEU B N 1
ATOM 4921 C CA . LEU B 2 242 ? 7.715 102.563 38.893 1.00 32.75 357 LEU B CA 1
ATOM 4922 C C . LEU B 2 242 ? 7.254 103.325 40.135 1.00 32.34 357 LEU B C 1
ATOM 4923 O O . LEU B 2 242 ? 6.155 103.092 40.645 1.00 31.16 357 LEU B O 1
ATOM 4928 N N . ASP B 2 243 ? 8.090 104.221 40.637 1.00 33.50 358 ASP B N 1
ATOM 4929 C CA . ASP B 2 243 ? 7.677 105.014 41.791 1.00 36.03 358 ASP B CA 1
ATOM 4930 C C . ASP B 2 243 ? 7.007 106.263 41.260 1.00 37.10 358 ASP B C 1
ATOM 4931 O O . ASP B 2 243 ? 7.635 107.304 41.128 1.00 38.73 358 ASP B O 1
ATOM 4936 N N . LEU B 2 244 ? 5.719 106.135 40.951 1.00 36.76 359 LEU B N 1
ATOM 4937 C CA . LEU B 2 244 ? 5.006 107.145 40.190 1.00 38.14 359 LEU B CA 1
ATOM 4938 C C . LEU B 2 244 ? 3.905 107.842 40.980 1.00 37.69 359 LEU B C 1
ATOM 4939 O O . LEU B 2 244 ? 3.271 108.765 40.476 1.00 36.24 359 LEU B O 1
ATOM 4944 N N . VAL B 2 245 ? 3.679 107.407 42.219 1.00 37.64 360 VAL B N 1
ATOM 4945 C CA . VAL B 2 245 ? 2.700 108.066 43.077 1.00 38.46 360 VAL B CA 1
ATOM 4946 C C . VAL B 2 245 ? 3.389 108.880 44.159 1.00 40.01 360 VAL B C 1
ATOM 4947 O O . VAL B 2 245 ? 4.215 108.355 44.894 1.00 39.63 360 VAL B O 1
ATOM 4951 N N . GLU B 2 246 ? 3.050 110.159 44.259 1.00 43.38 361 GLU B N 1
ATOM 4952 C CA . GLU B 2 246 ? 3.625 110.993 45.304 1.00 46.51 361 GLU B CA 1
ATOM 4953 C C . GLU B 2 246 ? 3.282 110.413 46.669 1.00 43.67 361 GLU B C 1
ATOM 4954 O O . GLU B 2 246 ? 2.150 109.993 46.906 1.00 40.48 361 GLU B O 1
ATOM 4960 N N . GLU B 2 247 ? 4.284 110.364 47.540 1.00 45.04 362 GLU B N 1
ATOM 4961 C CA . GLU B 2 247 ? 4.134 109.866 48.910 1.00 45.28 362 GLU B CA 1
ATOM 4962 C C . GLU B 2 247 ? 2.791 110.229 49.554 1.00 45.15 362 GLU B C 1
ATOM 4963 O O . GLU B 2 247 ? 2.033 109.352 49.972 1.00 43.93 362 GLU B O 1
ATOM 4965 N N . ASP B 2 248 ? 2.490 111.522 49.606 1.00 45.46 363 ASP B N 1
ATOM 4966 C CA . ASP B 2 248 ? 1.288 111.993 50.293 1.00 46.02 363 ASP B CA 1
ATOM 4967 C C . ASP B 2 248 ? -0.006 111.745 49.519 1.00 44.79 363 ASP B C 1
ATOM 4968 O O . ASP B 2 248 ? -1.096 111.992 50.036 1.00 45.00 363 ASP B O 1
ATOM 4973 N N . ASP B 2 249 ? 0.108 111.263 48.283 1.00 42.57 364 ASP B N 1
ATOM 4974 C CA . ASP B 2 249 ? -1.074 111.015 47.462 1.00 41.29 364 ASP B CA 1
ATOM 4975 C C . ASP B 2 249 ? -1.556 109.570 47.577 1.00 38.66 364 ASP B C 1
ATOM 4976 O O . ASP B 2 249 ? -2.636 109.234 47.090 1.00 38.16 364 ASP B O 1
ATOM 4981 N N . GLN B 2 250 ? -0.750 108.718 48.203 1.00 36.59 365 GLN B N 1
ATOM 4982 C CA . GLN B 2 250 ? -1.088 107.302 48.303 1.00 36.17 365 GLN B CA 1
ATOM 4983 C C . GLN B 2 250 ? -2.042 107.081 49.467 1.00 36.56 365 GLN B C 1
ATOM 4984 O O . GLN B 2 250 ? -2.132 107.912 50.372 1.00 39.18 365 GLN B O 1
ATOM 4990 N N . PHE B 2 251 ? -2.769 105.974 49.438 1.00 33.80 366 PHE B N 1
ATOM 4991 C CA . PHE B 2 251 ? -3.664 105.649 50.532 1.00 35.08 366 PHE B CA 1
ATOM 4992 C C . PHE B 2 251 ? -3.298 104.257 51.022 1.00 33.25 366 PHE B C 1
ATOM 4993 O O . PHE B 2 251 ? -3.551 103.270 50.326 1.00 31.25 366 PHE B O 1
ATOM 5001 N N . THR B 2 252 ? -2.679 104.174 52.196 1.00 32.24 367 THR B N 1
ATOM 5002 C CA . THR B 2 252 ? -2.193 102.886 52.681 1.00 33.12 367 THR B CA 1
ATOM 5003 C C . THR B 2 252 ? -3.246 102.151 53.506 1.00 32.83 367 THR B C 1
ATOM 5004 O O . THR B 2 252 ? -3.582 102.575 54.617 1.00 33.31 367 THR B O 1
ATOM 5008 N N . HIS B 2 253 ? -3.744 101.041 52.962 1.00 30.06 368 HIS B N 1
ATOM 5009 C CA . HIS B 2 253 ? -4.797 100.260 53.606 1.00 30.24 368 HIS B CA 1
ATOM 5010 C C . HIS B 2 253 ? -4.224 99.393 54.719 1.00 30.56 368 HIS B C 1
ATOM 5011 O O . HIS B 2 253 ? -3.255 98.657 54.522 1.00 30.66 368 HIS B O 1
ATOM 5018 N N . MET B 2 254 ? -4.850 99.457 55.877 1.00 31.43 369 MET B N 1
ATOM 5019 C CA . MET B 2 254 ? -4.459 98.602 56.985 1.00 30.75 369 MET B CA 1
ATOM 5020 C C . MET B 2 254 ? -5.357 97.368 56.997 1.00 29.38 369 MET B C 1
ATOM 5021 O O . MET B 2 254 ? -6.448 97.381 57.564 1.00 31.26 369 MET B O 1
ATOM 5026 N N . LEU B 2 255 ? -4.897 96.312 56.342 1.00 28.43 370 LEU B N 1
ATOM 5027 C CA . LEU B 2 255 ? -5.668 95.082 56.208 1.00 29.90 370 LEU B CA 1
ATOM 5028 C C . LEU B 2 255 ? -4.875 93.925 56.817 1.00 30.78 370 LEU B C 1
ATOM 5029 O O . LEU B 2 255 ? -3.883 93.473 56.236 1.00 30.82 370 LEU B O 1
ATOM 5034 N N . PRO B 2 256 ? -5.291 93.465 58.006 1.00 31.27 371 PRO B N 1
ATOM 5035 C CA . PRO B 2 256 ? -4.663 92.299 58.636 1.00 31.74 371 PRO B CA 1
ATOM 5036 C C . PRO B 2 256 ? -4.880 91.036 57.816 1.00 32.39 371 PRO B C 1
ATOM 5037 O O . PRO B 2 256 ? -5.679 91.029 56.884 1.00 34.48 371 PRO B O 1
ATOM 5041 N N . LEU B 2 257 ? -4.174 89.974 58.173 1.00 31.82 372 LEU B N 1
ATOM 5042 C CA . LEU B 2 257 ? -4.252 88.716 57.446 1.00 32.06 372 LEU B CA 1
ATOM 5043 C C . LEU B 2 257 ? -5.600 88.006 57.628 1.00 31.71 372 LEU B C 1
ATOM 5044 O O . LEU B 2 257 ? -6.211 87.544 56.662 1.00 30.50 372 LEU B O 1
ATOM 5049 N N . GLU B 2 258 ? -6.073 87.972 58.866 1.00 32.44 373 GLU B N 1
ATOM 5050 C CA . GLU B 2 258 ? -7.125 87.047 59.294 1.00 35.86 373 GLU B CA 1
ATOM 5051 C C . GLU B 2 258 ? -8.564 87.515 59.090 1.00 35.62 373 GLU B C 1
ATOM 5052 O O . GLU B 2 258 ? -9.494 86.718 59.214 1.00 36.75 373 GLU B O 1
ATOM 5058 N N . ASP B 2 259 ? -8.757 88.800 58.820 1.00 34.78 374 ASP B N 1
ATOM 5059 C CA . ASP B 2 259 ? -10.106 89.366 58.772 1.00 37.70 374 ASP B CA 1
ATOM 5060 C C . ASP B 2 259 ? -11.044 88.671 57.779 1.00 38.52 374 ASP B C 1
ATOM 5061 O O . ASP B 2 259 ? -10.604 88.130 56.761 1.00 37.64 374 ASP B O 1
ATOM 5066 N N . ASP B 2 260 ? -12.339 88.707 58.081 1.00 40.90 375 ASP B N 1
ATOM 5067 C CA . ASP B 2 260 ? -13.369 88.078 57.255 1.00 43.19 375 ASP B CA 1
ATOM 5068 C C . ASP B 2 260 ? -13.761 88.951 56.050 1.00 42.11 375 ASP B C 1
ATOM 5069 O O . ASP B 2 260 ? -14.897 89.417 55.951 1.00 44.27 375 ASP B O 1
ATOM 5074 N N . TYR B 2 261 ? -12.818 89.165 55.138 1.00 37.79 376 TYR B N 1
ATOM 5075 C CA . TYR B 2 261 ? -13.050 90.022 53.977 1.00 38.31 376 TYR B CA 1
ATOM 5076 C C . TYR B 2 261 ? -14.115 89.460 53.039 1.00 38.61 376 TYR B C 1
ATOM 5077 O O . TYR B 2 261 ? -14.246 88.243 52.895 1.00 38.61 376 TYR B O 1
ATOM 5086 N N . ASN B 2 262 ? -14.880 90.358 52.422 1.00 38.17 377 ASN B N 1
ATOM 5087 C CA . ASN B 2 262 ? -15.814 89.985 51.368 1.00 37.33 377 ASN B CA 1
ATOM 5088 C C . ASN B 2 262 ? -15.145 90.253 50.037 1.00 35.31 377 ASN B C 1
ATOM 5089 O O . ASN B 2 262 ? -14.823 91.389 49.736 1.00 35.28 377 ASN B O 1
ATOM 5094 N N . PRO B 2 263 ? -14.916 89.204 49.240 1.00 34.05 378 PRO B N 1
ATOM 5095 C CA . PRO B 2 263 ? -14.215 89.406 47.970 1.00 33.57 378 PRO B CA 1
ATOM 5096 C C . PRO B 2 263 ? -15.081 90.113 46.929 1.00 33.63 378 PRO B C 1
ATOM 5097 O O . PRO B 2 263 ? -14.540 90.651 45.966 1.00 33.80 378 PRO B O 1
ATOM 5101 N N . GLU B 2 264 ? -16.398 90.104 47.124 1.00 33.88 379 GLU B N 1
ATOM 5102 C CA . GLU B 2 264 ? -17.324 90.744 46.193 1.00 34.88 379 GLU B CA 1
ATOM 5103 C C . GLU B 2 264 ? -17.130 90.289 44.744 1.00 34.76 379 GLU B C 1
ATOM 5104 O O . GLU B 2 264 ? -17.149 91.106 43.811 1.00 34.33 379 GLU B O 1
ATOM 5110 N N . ASP B 2 265 ? -16.933 88.987 44.563 1.00 34.42 380 ASP B N 1
ATOM 5111 C CA . ASP B 2 265 ? -16.775 88.423 43.230 1.00 34.81 380 ASP B CA 1
ATOM 5112 C C . ASP B 2 265 ? -18.040 88.579 42.409 1.00 35.28 380 ASP B C 1
ATOM 5113 O O . ASP B 2 265 ? -17.996 88.519 41.181 1.00 30.87 380 ASP B O 1
ATOM 5118 N N . VAL B 2 266 ? -19.170 88.786 43.074 1.00 32.01 381 VAL B N 1
ATOM 5119 C CA . VAL B 2 266 ? -20.400 89.057 42.342 1.00 33.82 381 VAL B CA 1
ATOM 5120 C C . VAL B 2 266 ? -20.246 90.297 41.442 1.00 34.40 381 VAL B C 1
ATOM 5121 O O . VAL B 2 266 ? -20.928 90.422 40.427 1.00 34.39 381 VAL B O 1
ATOM 5125 N N . LEU B 2 267 ? -19.330 91.195 41.802 1.00 34.04 382 LEU B N 1
ATOM 5126 C CA . LEU B 2 267 ? -19.061 92.377 40.975 1.00 33.74 382 LEU B CA 1
ATOM 5127 C C . LEU B 2 267 ? -18.475 92.014 39.605 1.00 33.38 382 LEU B C 1
ATOM 5128 O O . LEU B 2 267 ? -18.388 92.873 38.715 1.00 32.22 382 LEU B O 1
ATOM 5133 N N . ASN B 2 268 ? -18.067 90.755 39.438 1.00 32.27 383 ASN B N 1
ATOM 5134 C CA . ASN B 2 268 ? -17.470 90.311 38.169 1.00 32.87 383 ASN B CA 1
ATOM 5135 C C . ASN B 2 268 ? -18.501 89.871 37.143 1.00 32.59 383 ASN B C 1
ATOM 5136 O O . ASN B 2 268 ? -18.171 89.613 35.993 1.00 32.83 383 ASN B O 1
ATOM 5141 N N . VAL B 2 269 ? -19.750 89.770 37.575 1.00 33.16 384 VAL B N 1
ATOM 5142 C CA . VAL B 2 269 ? -20.792 89.185 36.756 1.00 35.47 384 VAL B CA 1
ATOM 5143 C C . VAL B 2 269 ? -21.693 90.283 36.218 1.00 37.07 384 VAL B C 1
ATOM 5144 O O . VAL B 2 269 ? -22.055 91.207 36.942 1.00 37.98 384 VAL B O 1
ATOM 5148 N N . PHE B 2 270 ? -22.052 90.190 34.946 1.00 37.41 385 PHE B N 1
ATOM 5149 C CA . PHE B 2 270 ? -22.902 91.215 34.369 1.00 38.48 385 PHE B CA 1
ATOM 5150 C C . PHE B 2 270 ? -24.282 91.220 35.010 1.00 39.01 385 PHE B C 1
ATOM 5151 O O . PHE B 2 270 ? -24.887 90.170 35.228 1.00 37.92 385 PHE B O 1
ATOM 5159 N N . LYS B 2 271 ? -24.773 92.418 35.301 1.00 40.17 386 LYS B N 1
ATOM 5160 C CA . LYS B 2 271 ? -26.128 92.597 35.804 1.00 43.32 386 LYS B CA 1
ATOM 5161 C C . LYS B 2 271 ? -26.672 93.940 35.331 1.00 44.32 386 LYS B C 1
ATOM 5162 O O . LYS B 2 271 ? -25.941 94.928 35.285 1.00 42.62 386 LYS B O 1
ATOM 5168 N N . MET B 2 272 ? -27.952 93.957 34.971 1.00 46.93 387 MET B N 1
ATOM 5169 C CA . MET B 2 272 ? -28.630 95.171 34.532 1.00 49.58 387 MET B CA 1
ATOM 5170 C C . MET B 2 272 ? -28.575 96.221 35.638 1.00 50.76 387 MET B C 1
ATOM 5171 O O . MET B 2 272 ? -28.864 95.919 36.800 1.00 50.80 387 MET B O 1
ATOM 5176 N N . ASP B 2 273 ? -28.183 97.442 35.281 1.00 51.02 388 ASP B N 1
ATOM 5177 C CA . ASP B 2 273 ? -28.130 98.549 36.235 1.00 52.44 388 ASP B CA 1
ATOM 5178 C C . ASP B 2 273 ? -29.189 99.583 35.875 1.00 54.82 388 ASP B C 1
ATOM 5179 O O . ASP B 2 273 ? -29.116 100.207 34.819 1.00 55.63 388 ASP B O 1
ATOM 5184 N N . PRO B 2 274 ? -30.181 99.765 36.757 1.00 57.59 389 PRO B N 1
ATOM 5185 C CA . PRO B 2 274 ? -31.274 100.715 36.514 1.00 61.53 389 PRO B CA 1
ATOM 5186 C C . PRO B 2 274 ? -30.752 102.152 36.437 1.00 62.80 389 PRO B C 1
ATOM 5187 O O . PRO B 2 274 ? -31.172 102.926 35.571 1.00 64.23 389 PRO B O 1
ATOM 5191 N N . ASN B 2 275 ? -29.837 102.489 37.344 1.00 61.52 390 ASN B N 1
ATOM 5192 C CA . ASN B 2 275 ? -29.180 103.793 37.344 1.00 60.47 390 ASN B CA 1
ATOM 5193 C C . ASN B 2 275 ? -27.956 103.810 36.425 1.00 57.31 390 ASN B C 1
ATOM 5194 O O . ASN B 2 275 ? -26.973 104.501 36.703 1.00 56.25 390 ASN B O 1
ATOM 5199 N N . PHE B 2 276 ? -28.019 103.042 35.340 1.00 55.50 391 PHE B N 1
ATOM 5200 C CA . PHE B 2 276 ? -26.913 102.954 34.390 1.00 52.86 391 PHE B CA 1
ATOM 5201 C C . PHE B 2 276 ? -26.566 104.315 33.794 1.00 53.74 391 PHE B C 1
ATOM 5202 O O . PHE B 2 276 ? -25.394 104.689 33.710 1.00 52.13 391 PHE B O 1
ATOM 5210 N N . MET B 2 277 ? -27.599 105.036 33.371 1.00 56.35 392 MET B N 1
ATOM 5211 C CA . MET B 2 277 ? -27.459 106.398 32.871 1.00 58.07 392 MET B CA 1
ATOM 5212 C C . MET B 2 277 ? -26.720 107.281 33.873 1.00 58.27 392 MET B C 1
ATOM 5213 O O . MET B 2 277 ? -25.648 107.810 33.580 1.00 57.20 392 MET B O 1
ATOM 5218 N N . GLU B 2 278 ? -27.301 107.426 35.061 1.00 59.86 393 GLU B N 1
ATOM 5219 C CA . GLU B 2 278 ? -26.714 108.247 36.116 1.00 60.39 393 GLU B CA 1
ATOM 5220 C C . GLU B 2 278 ? -25.288 107.809 36.431 1.00 58.11 393 GLU B C 1
ATOM 5221 O O . GLU B 2 278 ? -24.368 108.632 36.451 1.00 57.69 393 GLU B O 1
ATOM 5227 N N . ASN B 2 279 ? -25.110 106.509 36.669 1.00 55.97 394 ASN B N 1
ATOM 5228 C CA . ASN B 2 279 ? -23.798 105.959 37.001 1.00 52.70 394 ASN B CA 1
ATOM 5229 C C . ASN B 2 279 ? -22.747 106.213 35.915 1.00 50.92 394 ASN B C 1
ATOM 5230 O O . ASN B 2 279 ? -21.583 106.477 36.220 1.00 48.60 394 ASN B O 1
ATOM 5235 N N . GLU B 2 280 ? -23.163 106.141 34.653 1.00 52.07 395 GLU B N 1
ATOM 5236 C CA . GLU B 2 280 ? -22.272 106.453 33.546 1.00 53.55 395 GLU B CA 1
ATOM 5237 C C . GLU B 2 280 ? -21.858 107.923 33.560 1.00 56.73 395 GLU B C 1
ATOM 5238 O O . GLU B 2 280 ? -20.668 108.239 33.539 1.00 56.69 395 GLU B O 1
ATOM 5244 N N . GLU B 2 281 ? -22.836 108.823 33.597 1.00 59.76 396 GLU B N 1
ATOM 5245 C CA . GLU B 2 281 ? -22.521 110.248 33.621 1.00 62.19 396 GLU B CA 1
ATOM 5246 C C . GLU B 2 281 ? -21.727 110.607 34.878 1.00 60.73 396 GLU B C 1
ATOM 5247 O O . GLU B 2 281 ? -20.912 111.525 34.868 1.00 61.36 396 GLU B O 1
ATOM 5253 N N . LYS B 2 282 ? -21.942 109.866 35.956 1.00 59.00 397 LYS B N 1
ATOM 5254 C CA . LYS B 2 282 ? -21.165 110.104 37.163 1.00 57.63 397 LYS B CA 1
ATOM 5255 C C . LYS B 2 282 ? -19.684 109.804 36.936 1.00 55.56 397 LYS B C 1
ATOM 5256 O O . LYS B 2 282 ? -18.819 110.531 37.424 1.00 55.62 397 LYS B O 1
ATOM 5262 N N . TYR B 2 283 ? -19.382 108.737 36.202 1.00 53.36 398 TYR B N 1
ATOM 5263 C CA . TYR B 2 283 ? -17.979 108.378 36.020 1.00 51.32 398 TYR B CA 1
ATOM 5264 C C . TYR B 2 283 ? -17.233 109.400 35.167 1.00 53.57 398 TYR B C 1
ATOM 5265 O O . TYR B 2 283 ? -16.139 109.830 35.527 1.00 54.37 398 TYR B O 1
ATOM 5274 N N . LYS B 2 284 ? -17.820 109.785 34.040 1.00 54.95 399 LYS B N 1
ATOM 5275 C CA . LYS B 2 284 ? -17.173 110.752 33.163 1.00 56.89 399 LYS B CA 1
ATOM 5276 C C . LYS B 2 284 ? -16.880 112.057 33.900 1.00 58.80 399 LYS B C 1
ATOM 5277 O O . LYS B 2 284 ? -15.947 112.774 33.548 1.00 59.96 399 LYS B O 1
ATOM 5283 N N . ALA B 2 285 ? -17.670 112.354 34.928 1.00 59.53 400 ALA B N 1
ATOM 5284 C CA . ALA B 2 285 ? -17.417 113.526 35.760 1.00 62.29 400 ALA B CA 1
ATOM 5285 C C . ALA B 2 285 ? -16.150 113.315 36.580 1.00 62.37 400 ALA B C 1
ATOM 5286 O O . ALA B 2 285 ? -15.403 114.255 36.845 1.00 62.84 400 ALA B O 1
ATOM 5288 N N . ILE B 2 286 ? -15.915 112.071 36.979 1.00 61.64 401 ILE B N 1
ATOM 5289 C CA . ILE B 2 286 ? -14.695 111.709 37.684 1.00 61.65 401 ILE B CA 1
ATOM 5290 C C . ILE B 2 286 ? -13.507 111.771 36.731 1.00 62.62 401 ILE B C 1
ATOM 5291 O O . ILE B 2 286 ? -12.462 112.335 37.051 1.00 61.69 401 ILE B O 1
ATOM 5296 N N . LYS B 2 287 ? -13.690 111.191 35.551 1.00 65.20 402 LYS B N 1
ATOM 5297 C CA . LYS B 2 287 ? -12.627 111.081 34.560 1.00 67.74 402 LYS B CA 1
ATOM 5298 C C . LYS B 2 287 ? -12.083 112.448 34.169 1.00 71.19 402 LYS B C 1
ATOM 5299 O O . LYS B 2 287 ? -10.872 112.641 34.082 1.00 71.12 402 LYS B O 1
ATOM 5305 N N . LYS B 2 288 ? -12.984 113.396 33.944 1.00 74.76 403 LYS B N 1
ATOM 5306 C CA . LYS B 2 288 ? -12.590 114.752 33.580 1.00 78.54 403 LYS B CA 1
ATOM 5307 C C . LYS B 2 288 ? -11.791 115.408 34.701 1.00 81.29 403 LYS B C 1
ATOM 5308 O O . LYS B 2 288 ? -10.988 116.311 34.457 1.00 83.08 403 LYS B O 1
ATOM 5314 N N . GLU B 2 289 ? -12.014 114.942 35.928 1.00 82.09 404 GLU B N 1
ATOM 5315 C CA . GLU B 2 289 ? -11.332 115.475 37.104 1.00 83.63 404 GLU B CA 1
ATOM 5316 C C . GLU B 2 289 ? -9.848 115.109 37.095 1.00 83.55 404 GLU B C 1
ATOM 5317 O O . GLU B 2 289 ? -8.985 115.978 36.970 1.00 84.30 404 GLU B O 1
ATOM 5323 N N . ILE B 2 290 ? -9.558 113.817 37.226 1.00 82.69 405 ILE B N 1
ATOM 5324 C CA . ILE B 2 290 ? -8.178 113.347 37.269 1.00 82.59 405 ILE B CA 1
ATOM 5325 C C . ILE B 2 290 ? -7.579 113.189 35.869 1.00 83.52 405 ILE B C 1
ATOM 5326 O O . ILE B 2 290 ? -6.382 112.942 35.720 1.00 83.39 405 ILE B O 1
ATOM 5331 N N . LEU B 2 291 ? -8.415 113.344 34.847 1.00 84.64 406 LEU B N 1
ATOM 5332 C CA . LEU B 2 291 ? -7.978 113.175 33.466 1.00 85.14 406 LEU B CA 1
ATOM 5333 C C . LEU B 2 291 ? -7.528 111.739 33.202 1.00 83.61 406 LEU B C 1
ATOM 5334 O O . LEU B 2 291 ? -8.133 111.023 32.402 1.00 83.24 406 LEU B O 1
#

Secondary structure (DSSP, 8-state):
--GGG--EEESS------SGGGS---HHHHHHHHHHT--SPPTTHHHHHHHHHTT--EEEE-STTSSHHHHHHHHHHHT--TTS-S--EEEE-S-HHHHHHHHHHHHHHTTTTT--EEE---GGGHHHHHHHHHH--SEEEE-HHHHHHHHHHTSS--TT--EEEETTHHHHHHHT-HHHHHHHHHTS-TT-EEEEEES---HHHHHHHHHH-SSPEEEEEPP--EE-TTEEEEEEEEESGGGHHHHHHHHHHHS--SEEEEE-SSHHHHHHHHHHHHHTT--EEEE-TTS-HHHHHHHHHHHHHTS-SEEEE-S------TTEEEEEESS--SSSTHHHHHHPEESTTPPPEEEEEEEEGGGHHHHHHHHHHHT---EEPBGGGGGG-/--SSPP--SB---HHHHH--HHHHHHHHHHHHHHHHHHHHHHH--TTTHHHHHHHHHTS-TTTTHHHHHHHHHHHHHH-GGGHHHHHHHHHHHHHH-HHHHHHHHHHHHHHHHHHHHHT-HHHHHHHHHHHHHHHHTTSB-THHHHHHHHHHHHS--HHHHHHHHHHHHHHHHHHHHH-HHHHHHHHHHHHHHHHSS---HHHHHHHHHHHHHHHTTSTT--SS-TT---S-GGG---B---SSS-----GGGGS----TTHHHHHHHHHHHHHHH-

Solvent-accessible surface area: 31113 Å² total; per-residue (Å²): 180,93,62,105,69,33,111,16,17,21,31,75,107,28,100,67,5,76,62,2,64,76,6,31,16,70,109,46,0,21,133,1,0,102,68,132,51,47,150,163,2,32,28,0,7,25,46,0,0,11,6,0,1,72,24,60,15,0,3,1,20,0,52,89,61,6,22,26,73,13,1,0,3,0,0,0,0,10,18,9,52,30,161,58,113,36,7,4,1,0,0,0,0,6,44,108,121,32,0,36,123,4,32,136,21,0,64,39,8,0,107,109,6,119,12,71,7,8,2,2,46,1,57,145,54,39,52,73,1,47,140,61,4,56,50,1,21,3,0,0,0,0,28,0,32,60,0,39,29,0,13,158,138,207,14,3,75,29,168,26,5,66,3,0,0,0,7,71,0,27,67,0,31,114,94,53,47,104,113,51,0,47,24,0,61,156,131,18,36,143,98,14,8,0,0,0,3,2,47,72,43,62,139,34,0,76,81,0,6,101,55,9,16,105,110,21,0,89,0,5,52,68,108,155,82,57,38,16,132,37,20,94,10,20,39,3,36,0,52,118,54,118,31,1,33,51,0,1,38,13,1,5,40,54,7,63,5,10,2,0,0,0,4,0,44,51,75,159,26,0,61,113,0,8,114,72,0,123,135,25,36,12,12,11,11,23,0,23,51,115,19,77,54,165,89,51,92,50,32,30,140,90,1,64,82,5,64,5,7,1,1,0,0,13,54,43,115,32,37,111,19,76,68,32,26,5,24,0,0,2,9,5,1,121,67,96,72,63,1,25,90,4,5,12,46,27,4,77,69,18,95,174,28,14,0,1,0,0,6,37,82,117,22,66,199,30,20,134,40,0,55,133,95,46,102,35,134,6,67,88,1,29,98,42,5,48,112,67,126,101,104,156,141,127,184,81,50,50,38,29,86,3,15,16,90,131,162,102,121,114,67,87,54,138,4,124,60,30,13,57,63,9,72,74,32,1,32,2,13,3,8,35,0,4,56,99,16,4,69,68,0,4,79,76,0,1,101,50,19,0,42,50,0,64,0,4,0,0,78,16,0,13,100,6,2,48,55,1,37,49,4,0,39,0,0,0,0,0,0,0,18,2,0,28,73,9,43,84,0,0,67,5,2,0,28,10,3,0,38,33,0,49,84,0,50,164,160,137,59,58,115,32,6,46,17,2,1,61,0,0,0,18,0,2,2,11,54,0,3,58,30,38,1,0,36,63,0,1,69,42,4,1,108,172,46,75,42,64,14,0,44,4,2,5,28,2,1,50,34,0,0,46,26,0,58,118,66,22,66,200,17,4,80,59,11,4,74,83,2,123,58,0,33,137,84,45,174,43,67,35,56,6,52,26,20,0,68,21,0,50,59,18,99,188,66,39,5,142,97,45,62,33,41,78,103,42,3,96,82,21,128,88,143,87,26,107,66,9,107,14,26,17,143,55,144,28,93,41,57,71,114,42,16,101,38,172,70,36,121,82,13,139,82,59,60,108,120,10,107,57,68,50,145,144,71,127

CATH classification: 3.40.50.300 (+1 more: 3.40.50.300)

Foldseek 3Di:
DPLLPFDKDKQDDFQQAFWPVRLPADPLLVVLCVVVPDGTQGRQLSGQQSCLLVPFAAEAAADPDRCVLVSVLSSLLRNFDQVDQAAAEEEADQALVVLVVSQVSSCSSCVSVPAFEEEQDDDVCNVVVLVSQQRGHNYYYYHLVRVLVCVVVVSHPAANYQEYEYAQVVSNVVVVCLVSVVSVLVSHDDNHHYYYYHHDDDPSNVVVCVVNHDPHMYMYRFDADWACPLEAAAEAALADLVSLVVVVVVCVVQADWQAEEEEDADPVVQVVVVVVVVVVVFFEQEEEDVDDPVVRVVSVVCVLVVSGRYYYYYQDFCDDRPRGAEYEHSDDYPDLVSVRRPGIATGPNGDRHYYYYYAHPVCVVVVVVNCVVSVHDYYHDDPVVNVVD/DVPDDDDDDDDDDPVRVVCVVLQVVLVVLLVVLLVQLLVLLVPFALVCLVVSLLSNLVGLCVLVLLSNLVSLVVSLLVCVVRLLRSLLSLQVVCLLVVVSNVLNVLVLLVQLVVCVVVVPLSSVQRSLLNVLLVVLSLSEPCLALLQLLCVLLVPDDLSSLVSNLSNCLQNVLVCCVPPVPSVVVSLVSLVCCLPVHDDDPSSVVSNVVSVVCVVVSSVVHDSHDPRRNDAPPVSTDYDYDHNDDPGDSPSVSNDDDRDPCPVVSVVVSVVSSVVVD

Organism: Homo sapiens (NCBI:txid9606)

Nearest PDB structures (foldseek):
  4c9b-assembly1_A  TM=1.003E+00  e=6.848E-80  Homo sapiens
  7ppz-assembly1_B  TM=5.367E-01  e=1.098E-49  Homo sapiens
  4ct5-assembly2_B  TM=5.457E-01  e=2.528E-36  Homo sapiens
  1s2m-assembly1_A  TM=5.636E-01  e=2.949E-35  Saccharomyces cerevisiae
  4bru-assembly1_A  TM=5.404E-01  e=2.842E-36  Saccharomyces cerevisiae S288C

InterPro domains:
  IPR000629 ATP-dependent RNA helicase DEAD-box, conserved site [PS00039] (185-193)
  IPR001650 Helicase, C-terminal domain-like [PF00271] (264-372)
  IPR001650 Helicase, C-terminal domain-like [PS51194] (250-411)
  IPR001650 Helicase, C-terminal domain-like [SM00490] (291-372)
  IPR011545 DEAD/DEAH-box helicase domain [PF00270] (63-225)
  IPR014001 Helicase superfamily 1/2, ATP-binding domain [PS51192] (69-239)
  IPR014001 Helicase superfamily 1/2, ATP-binding domain [SM00487] (57-254)
  IPR014014 RNA helicase, DEAD-box type, Q motif [PS51195] (38-66)
  IPR027417 P-loop containing nucleoside triphosphate hydrolase [G3DSA:3.40.50.300] (21-242)
  IPR027417 P-loop containing nucleoside triphosphate hydrolase [G3DSA:3.40.50.300] (243-411)
  IPR027417 P-loop containing nucleoside triphosphate hydrolase [SSF52540] (106-394)

B-factor: mean 44.01, std 13.71, range [23.59, 111.13]

Sequence (666 aa):
EDMTKVEFETSEEVDVTPTFDTMGLREDLLRGIYAYGFEKPSAIQQRAIKQIIKGRDVIAQSQSGTGKTATFSISVLQCLDIQVREETQALILAPTRELAVQIQKGLLALGDYMNVQCCHACIGGTNVGEDIRKLDYGQHVVAGTPGRVFDMIRRRRRSLRTRAIKMLVLDEADEMLNNKGFKEQIYDVYRYLPPATQVVLISATLPHEILEMTNKFMTDPIRRILVKRDELTLEGIKQFFVAVEREEWKFDTLCDLYDTLTITQAVIFCNTKRRKVDWLTEKMREANFTVSSMHGDMPQKERESIMKEFRSGASRVLISTDVWGLDVPQVSLIINYDLPNNRELYIHRIGRSGRYGRKGVAINFVKNDDIRILRDIEQYYSTQIDEMPMNVADLIDPLLTRTGGAYIPPAKLRMKNSLAYQRMSWEALKKSINGLINKVNISNISIIIQELLQENIVRGRGLLSRSSVLQAQSASPIFTHVYAALVAIINSKFPQIGELILKRLILNFRKGYRRNDKQQLCLTASKFVAHLINQNVAHEVLCLEMLTLLLERPTDDSVEVAIGFLKECGLKLTQVSPRGINAIFERLRNILHESEIDKRVQYMIEVMFAVRKDGFKDHPIILEGLDLVEEDDQFTHMLPLEDDYNPEDVLNVFKMDPNFMENEEKYKAIKKEIL